Protein AF-A0A7Z9KXJ7-F1 (afdb_monomer)

Mean predicted aligned error: 12.64 Å

Foldseek 3Di:
DDDFALPDPDGDDDDDDDDPQAADEDLLLVQFQCQAQRHDADPNDGFHRFGDDLLLSLVLLPLPLSVVVCVVVCVRRVCVVSSVSSSVVSVPDDPCQCVVDPLSVLSVVLSVLNDDDPDPVDDPVCNDSVVSVVSVVVSSVSVVVSCVVCVVRHDHHGDDDDDDDPQDADAALPLVVLVVQLVVLVVQLVVLVPDDDPDVPLSVLSNQLSVLSNVVSVLSSVRSVCNVVLHDDDPVSSVLRRQQWAQDPDDDDPDARIGGSQLSNDSHSNCSPPFQKFKDFDDWQPDCDPPRDDTWTKMKMWGDWDKDWDWDQGPVGIDIDIDTDIAMDIDTGGDDDDDGSVNQVVCVVVVNGDDGDPVCVVRDDDDD

Radius of gyration: 31.48 Å; Cα contacts (8 Å, |Δi|>4): 454; chains: 1; bounding box: 81×46×98 Å

Structure (mmCIF, N/CA/C/O backbone):
data_AF-A0A7Z9KXJ7-F1
#
_entry.id   AF-A0A7Z9KXJ7-F1
#
loop_
_atom_site.group_PDB
_atom_site.id
_atom_site.type_symbol
_atom_site.label_atom_id
_atom_site.label_alt_id
_atom_site.label_comp_id
_atom_site.label_asym_id
_atom_site.label_entity_id
_atom_site.label_seq_id
_atom_site.pdbx_PDB_ins_code
_atom_site.Cartn_x
_atom_site.Cartn_y
_atom_site.Cartn_z
_atom_site.occupancy
_atom_site.B_iso_or_equiv
_atom_site.auth_seq_id
_atom_site.auth_comp_id
_atom_site.auth_asym_id
_atom_site.auth_atom_id
_atom_site.pdbx_PDB_model_num
ATOM 1 N N . TRP A 1 1 ? 5.191 4.044 -12.993 1.00 43.31 1 TRP A N 1
ATOM 2 C CA . TRP A 1 1 ? 5.481 2.792 -13.716 1.00 43.31 1 TRP A CA 1
ATOM 3 C C . TRP A 1 1 ? 4.685 2.797 -15.008 1.00 43.31 1 TRP A C 1
ATOM 5 O O . TRP A 1 1 ? 3.484 3.013 -14.950 1.00 43.31 1 TRP A O 1
ATOM 15 N N . LEU A 1 2 ? 5.344 2.715 -16.165 1.00 46.50 2 LEU A N 1
ATOM 16 C CA . LEU A 1 2 ? 4.645 2.563 -17.444 1.00 46.50 2 LEU A CA 1
ATOM 17 C C . LEU A 1 2 ? 4.399 1.065 -17.634 1.00 46.50 2 LEU A C 1
ATOM 19 O O . LEU A 1 2 ? 5.330 0.350 -17.985 1.00 46.50 2 LEU A O 1
ATOM 23 N N . SER A 1 3 ? 3.188 0.587 -17.351 1.00 51.91 3 SER A N 1
ATOM 24 C CA . SER A 1 3 ? 2.758 -0.739 -17.793 1.00 51.91 3 SER A CA 1
ATOM 25 C C . SER A 1 3 ? 1.929 -0.567 -19.060 1.00 51.91 3 SER A C 1
ATOM 27 O O . SER A 1 3 ? 0.970 0.197 -19.105 1.00 51.91 3 SER A O 1
ATOM 29 N N . THR A 1 4 ? 2.336 -1.243 -20.122 1.00 61.72 4 THR A N 1
ATOM 30 C CA . THR A 1 4 ? 1.597 -1.327 -21.382 1.00 61.72 4 THR A CA 1
ATOM 31 C C . THR A 1 4 ? 1.643 -2.784 -21.791 1.00 61.72 4 THR A C 1
ATOM 33 O O . THR A 1 4 ? 2.707 -3.380 -21.703 1.00 61.72 4 THR A O 1
ATOM 36 N N . ASN A 1 5 ? 0.533 -3.374 -22.224 1.00 71.75 5 ASN A N 1
ATOM 37 C CA . ASN A 1 5 ? 0.552 -4.735 -22.753 1.00 71.75 5 ASN A CA 1
ATOM 38 C C . ASN A 1 5 ? 0.638 -4.666 -24.289 1.00 71.75 5 ASN A C 1
ATOM 40 O O . ASN A 1 5 ? -0.337 -4.245 -24.910 1.00 71.75 5 ASN A O 1
ATOM 44 N N . PRO A 1 6 ? 1.751 -5.085 -24.919 1.00 70.00 6 PRO A N 1
ATOM 45 C CA . PRO A 1 6 ? 1.926 -4.982 -26.367 1.00 70.00 6 PRO A CA 1
ATOM 46 C C . PRO A 1 6 ? 1.064 -6.000 -27.130 1.00 70.00 6 PRO A C 1
ATOM 48 O O . PRO A 1 6 ? 0.938 -5.910 -28.345 1.00 70.00 6 PRO A O 1
ATOM 51 N N . LEU A 1 7 ? 0.468 -6.969 -26.425 1.00 79.12 7 LEU A N 1
ATOM 52 C CA . LEU A 1 7 ? -0.479 -7.945 -26.964 1.00 79.12 7 LEU A CA 1
ATOM 53 C C . LEU A 1 7 ? -1.946 -7.513 -26.768 1.00 79.12 7 LEU A C 1
ATOM 55 O O . LEU A 1 7 ? -2.853 -8.259 -27.129 1.00 79.12 7 LEU A O 1
ATOM 59 N N . SER A 1 8 ? -2.195 -6.347 -26.161 1.00 78.25 8 SER A N 1
ATOM 60 C CA . SER A 1 8 ? -3.542 -5.802 -25.960 1.00 78.25 8 SER A CA 1
ATOM 61 C C . SER A 1 8 ? -4.091 -5.188 -27.248 1.00 78.25 8 SER A C 1
ATOM 63 O O . SER A 1 8 ? -3.372 -4.497 -27.965 1.00 78.25 8 SER A O 1
ATOM 65 N N . SER A 1 9 ? -5.386 -5.381 -27.509 1.00 74.19 9 SER A N 1
ATOM 66 C CA . SER A 1 9 ? -6.110 -4.682 -28.580 1.00 74.19 9 SER A CA 1
ATOM 67 C C . SER A 1 9 ? -6.446 -3.228 -28.234 1.00 74.19 9 SER A C 1
ATOM 69 O O . SER A 1 9 ? -6.773 -2.449 -29.123 1.00 74.19 9 SER A O 1
ATOM 71 N N . GLU A 1 10 ? -6.382 -2.862 -26.952 1.00 71.38 10 GLU A N 1
ATOM 72 C CA . GLU A 1 10 ? -6.640 -1.507 -26.462 1.00 71.38 10 GLU A CA 1
ATOM 73 C C . GLU A 1 10 ? -5.347 -0.843 -25.984 1.00 71.38 10 GLU A C 1
ATOM 75 O O . GLU A 1 10 ? -4.568 -1.438 -25.228 1.00 71.38 10 GLU A O 1
ATOM 80 N N . ALA A 1 11 ? -5.132 0.404 -26.413 1.00 63.53 11 ALA A N 1
ATOM 81 C CA . ALA A 1 11 ? -3.996 1.212 -25.991 1.00 63.53 11 ALA A CA 1
ATOM 82 C C . ALA A 1 11 ? -4.152 1.618 -24.520 1.00 63.53 11 ALA A C 1
ATOM 84 O O . ALA A 1 11 ? -5.152 2.220 -24.131 1.00 63.53 11 ALA A O 1
ATOM 85 N N . THR A 1 12 ? -3.149 1.316 -23.695 1.00 64.38 12 THR A N 1
ATOM 86 C CA . THR A 1 12 ? -3.151 1.736 -22.292 1.00 64.38 12 THR A CA 1
ATOM 87 C C . THR A 1 12 ? -2.965 3.259 -22.207 1.00 64.38 12 THR A C 1
ATOM 89 O O . THR A 1 12 ? -1.962 3.763 -22.722 1.00 64.38 12 THR A O 1
ATOM 92 N N . PRO A 1 13 ? -3.889 4.013 -21.578 1.00 55.19 13 PRO A N 1
ATOM 93 C CA . PRO A 1 13 ? -3.755 5.459 -21.455 1.00 55.19 13 PRO A CA 1
ATOM 94 C C . PRO A 1 13 ? -2.531 5.814 -20.604 1.00 55.19 13 PRO A C 1
ATOM 96 O O . PRO A 1 13 ? -2.337 5.285 -19.508 1.00 55.19 13 PRO A O 1
ATOM 99 N N . LEU A 1 14 ? -1.690 6.714 -21.118 1.00 55.06 14 LEU A N 1
ATOM 100 C CA . LEU A 1 14 ? -0.506 7.181 -20.403 1.00 55.06 14 LEU A CA 1
ATOM 101 C C . LEU A 1 14 ? -0.924 8.113 -19.251 1.00 55.06 14 LEU A C 1
ATOM 103 O O . LEU A 1 14 ? -1.746 9.006 -19.466 1.00 55.06 14 LEU A O 1
ATOM 107 N N . PRO A 1 15 ? -0.355 7.962 -18.042 1.00 53.91 15 PRO A N 1
ATOM 108 C CA . PRO A 1 15 ? -0.623 8.886 -16.948 1.00 53.91 15 PRO A CA 1
ATOM 109 C C . PRO A 1 15 ? -0.115 10.294 -17.291 1.00 53.91 15 PRO A C 1
ATOM 111 O O . PRO A 1 15 ? 1.003 10.460 -17.788 1.00 53.91 15 PRO A O 1
ATOM 114 N N . LEU A 1 16 ? -0.930 11.311 -17.000 1.00 52.81 16 LEU A N 1
ATOM 115 C CA . LEU A 1 16 ? -0.561 12.720 -17.153 1.00 52.81 16 LEU A CA 1
ATOM 116 C C . LEU A 1 16 ? 0.534 13.073 -16.136 1.00 52.81 16 LEU A C 1
ATOM 118 O O . LEU A 1 16 ? 0.351 12.900 -14.934 1.00 52.81 16 LEU A O 1
ATOM 122 N N . SER A 1 17 ? 1.676 13.564 -16.617 1.00 55.06 17 SER A N 1
ATOM 123 C CA . SER A 1 17 ? 2.822 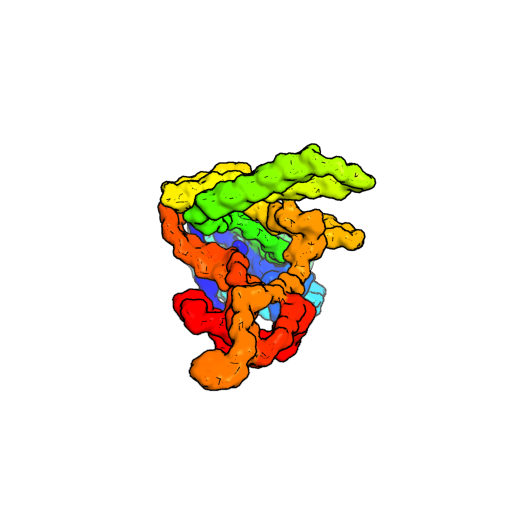13.958 -15.790 1.00 55.06 17 SER A CA 1
ATOM 124 C C . SER A 1 17 ? 3.326 15.326 -16.236 1.00 55.06 17 SER A C 1
ATOM 126 O O . SER A 1 17 ? 3.648 15.506 -17.410 1.00 55.06 17 SER A O 1
ATOM 128 N N . PHE A 1 18 ? 3.434 16.280 -15.308 1.00 56.88 18 PHE A N 1
ATOM 129 C CA . PHE A 1 18 ? 4.008 17.605 -15.557 1.00 56.88 18 PHE A CA 1
ATOM 130 C C . PHE A 1 18 ? 5.365 17.729 -14.861 1.00 56.88 18 PHE A C 1
ATOM 132 O O . PHE A 1 18 ? 5.471 17.547 -13.653 1.00 56.88 18 PHE A O 1
ATOM 139 N N . THR A 1 19 ? 6.412 18.033 -15.626 1.00 63.25 19 THR A N 1
ATOM 140 C CA . THR A 1 19 ? 7.779 18.243 -15.120 1.00 63.25 19 THR A CA 1
ATOM 141 C C . THR A 1 19 ? 8.485 19.268 -16.003 1.00 63.25 19 THR A C 1
ATOM 143 O O . THR A 1 19 ? 8.366 19.209 -17.225 1.00 63.25 19 THR A O 1
ATOM 146 N N . VAL A 1 20 ? 9.228 20.205 -15.404 1.00 67.81 20 VAL A N 1
ATOM 147 C CA . VAL A 1 20 ? 9.925 21.277 -16.147 1.00 67.81 20 VAL A CA 1
ATOM 148 C C . VAL A 1 20 ? 11.063 20.717 -17.019 1.00 67.81 20 VAL A C 1
ATOM 150 O O . VAL A 1 20 ? 11.291 21.202 -18.123 1.00 67.81 20 VAL A O 1
ATOM 153 N N . MET A 1 21 ? 11.739 19.657 -16.559 1.00 72.62 21 MET A N 1
ATOM 154 C CA . MET A 1 21 ? 12.747 18.890 -17.309 1.00 72.62 21 MET A CA 1
ATOM 155 C C . MET A 1 21 ? 12.534 17.387 -17.087 1.00 72.62 21 MET A C 1
ATOM 157 O O . MET A 1 21 ? 13.333 16.708 -16.449 1.00 72.62 21 MET A O 1
ATOM 161 N N . GLY A 1 22 ? 11.391 16.885 -17.547 1.00 73.81 22 GLY A N 1
ATOM 162 C CA . GLY A 1 22 ? 11.018 15.484 -17.380 1.00 73.81 22 GLY A CA 1
ATOM 163 C C . GLY A 1 22 ? 11.879 14.507 -18.161 1.00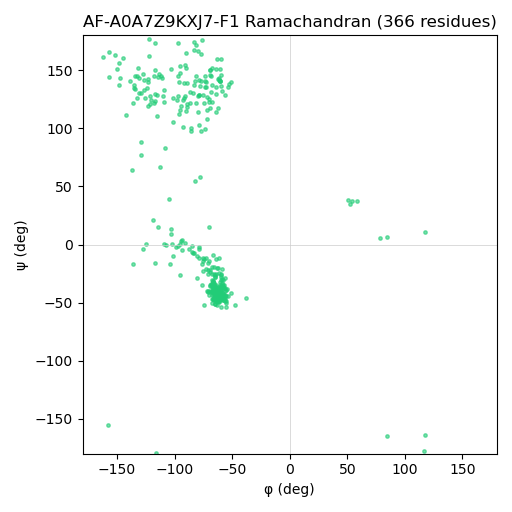 73.81 22 GLY A C 1
ATOM 164 O O . GLY A 1 22 ? 12.358 14.807 -19.257 1.00 73.81 22 GLY A O 1
ATOM 165 N N . GLN A 1 23 ? 11.971 13.291 -17.629 1.00 83.12 23 GLN A N 1
ATOM 166 C CA . GLN A 1 23 ? 12.416 12.145 -18.408 1.00 83.12 23 GLN A CA 1
ATOM 167 C C . GLN A 1 23 ? 11.486 11.931 -19.608 1.00 83.12 23 GLN A C 1
ATOM 169 O O . GLN A 1 23 ? 10.260 11.897 -19.474 1.00 83.12 23 GLN A O 1
ATOM 174 N N . ARG A 1 24 ? 12.078 11.760 -20.784 1.00 84.44 24 ARG A N 1
ATOM 175 C CA . ARG A 1 24 ? 11.401 11.576 -22.062 1.00 84.44 24 ARG A CA 1
ATOM 176 C C . ARG A 1 24 ? 11.275 10.102 -22.397 1.00 84.44 24 ARG A C 1
ATOM 178 O O . ARG A 1 24 ? 12.129 9.288 -22.051 1.00 84.44 24 ARG A O 1
ATOM 185 N N . PHE A 1 25 ? 10.189 9.771 -23.080 1.00 87.44 25 PHE A N 1
ATOM 186 C CA . PHE A 1 25 ? 9.998 8.446 -23.646 1.00 87.44 25 PHE A CA 1
ATOM 187 C C . PHE A 1 25 ? 11.124 8.117 -24.637 1.00 87.44 25 PHE A C 1
ATOM 189 O O . PHE A 1 25 ? 11.485 8.959 -25.456 1.00 87.44 25 PHE A O 1
ATOM 196 N N . ILE A 1 26 ? 11.638 6.889 -24.562 1.00 92.00 26 ILE A N 1
ATOM 197 C CA . ILE A 1 26 ? 12.572 6.312 -25.532 1.00 92.00 26 ILE A CA 1
ATOM 198 C C . ILE A 1 26 ? 12.127 4.880 -25.856 1.00 92.00 26 ILE A C 1
ATOM 200 O O . ILE A 1 26 ? 11.704 4.126 -24.972 1.00 92.00 26 ILE A O 1
ATOM 204 N N . VAL A 1 27 ? 12.171 4.521 -27.140 1.00 93.44 27 VAL A N 1
ATOM 205 C CA . VAL A 1 27 ? 11.558 3.286 -27.666 1.00 93.44 27 VAL A CA 1
ATOM 206 C C . VAL A 1 27 ? 12.245 2.012 -27.174 1.00 93.44 27 VAL A C 1
ATOM 208 O O . VAL A 1 27 ? 11.610 0.985 -26.975 1.00 93.44 27 VAL A O 1
ATOM 211 N N . ASP A 1 28 ? 13.538 2.064 -26.910 1.00 94.38 28 ASP A N 1
ATOM 212 C CA . ASP A 1 28 ? 14.332 0.945 -26.416 1.00 94.38 28 ASP A CA 1
ATOM 213 C C . ASP A 1 28 ? 14.091 0.663 -24.919 1.00 94.38 28 ASP A C 1
ATOM 215 O O . ASP A 1 28 ? 14.004 -0.502 -24.530 1.00 94.38 28 ASP A O 1
ATOM 219 N N . SER A 1 29 ? 13.856 1.679 -24.073 1.00 93.88 29 SER A N 1
ATOM 220 C CA . SER A 1 29 ? 13.321 1.435 -22.714 1.00 93.88 29 SER A CA 1
ATOM 221 C C . SER A 1 29 ? 11.897 0.881 -22.748 1.00 93.88 29 SER A C 1
ATOM 223 O O . SER A 1 29 ? 11.515 0.093 -21.876 1.00 93.88 29 SER A O 1
ATOM 225 N N . TYR A 1 30 ? 11.096 1.276 -23.742 1.00 92.88 30 TYR A N 1
ATOM 226 C CA . TYR A 1 30 ? 9.784 0.672 -23.957 1.00 92.88 30 TYR A CA 1
ATOM 227 C C . TYR A 1 30 ? 9.918 -0.817 -24.288 1.00 92.88 30 TYR A C 1
ATOM 229 O O . TYR A 1 30 ? 9.240 -1.627 -23.660 1.00 92.88 30 TYR A O 1
ATOM 237 N N . VAL A 1 31 ? 10.850 -1.205 -25.164 1.00 95.62 31 VAL A N 1
ATOM 238 C CA . VAL A 1 31 ? 11.156 -2.622 -25.426 1.00 95.62 31 VAL A CA 1
ATOM 239 C C . VAL A 1 31 ? 11.511 -3.351 -24.135 1.00 95.62 31 VAL A C 1
ATOM 241 O O . VAL A 1 31 ? 10.851 -4.330 -23.796 1.00 95.62 31 VAL A O 1
ATOM 244 N N . PHE A 1 32 ? 12.479 -2.836 -23.372 1.00 96.50 32 PHE A N 1
ATOM 245 C CA . PHE A 1 32 ? 12.926 -3.444 -22.116 1.00 96.50 32 PHE A CA 1
ATOM 246 C C . PHE A 1 32 ? 11.793 -3.656 -21.109 1.00 96.50 32 PHE A C 1
ATOM 248 O O . PHE A 1 32 ? 11.670 -4.741 -20.547 1.00 96.50 32 PHE A O 1
ATOM 255 N N . SER A 1 33 ? 10.922 -2.663 -20.925 1.00 92.56 33 SER A N 1
ATOM 256 C CA . SER A 1 33 ? 9.803 -2.754 -19.974 1.00 92.56 33 SER A CA 1
ATOM 257 C C . SER A 1 33 ? 8.787 -3.840 -20.360 1.00 92.56 33 SER A C 1
ATOM 259 O O . SER A 1 33 ? 8.096 -4.382 -19.501 1.00 92.56 33 SER A O 1
ATOM 261 N N . ASN A 1 34 ? 8.698 -4.191 -21.645 1.00 94.00 34 ASN A N 1
ATOM 262 C CA . ASN A 1 34 ? 7.727 -5.149 -22.177 1.00 94.00 34 ASN A CA 1
ATOM 263 C C . ASN A 1 34 ? 8.250 -6.595 -22.272 1.00 94.00 34 ASN A C 1
ATOM 265 O O . ASN A 1 34 ? 7.486 -7.508 -22.605 1.00 94.00 34 ASN A O 1
ATOM 269 N N . VAL A 1 35 ? 9.530 -6.811 -21.956 1.00 95.62 35 VAL A N 1
ATOM 270 C CA . VAL A 1 35 ? 10.188 -8.128 -21.962 1.00 95.62 35 VAL A CA 1
ATOM 271 C C . VAL A 1 35 ? 10.715 -8.521 -20.578 1.00 95.62 35 VAL A C 1
ATOM 273 O O . VAL A 1 35 ? 11.584 -9.376 -20.463 1.00 95.62 35 VAL A O 1
ATOM 276 N N . VAL A 1 36 ? 10.189 -7.926 -19.509 1.00 94.25 36 VAL A N 1
ATOM 277 C CA . VAL A 1 36 ? 10.488 -8.302 -18.115 1.00 94.25 36 VAL A CA 1
ATOM 278 C C . VAL A 1 36 ? 9.234 -8.806 -17.399 1.00 94.25 36 VAL A C 1
ATOM 280 O O . VAL A 1 36 ? 8.133 -8.771 -17.957 1.00 94.25 36 VAL A O 1
ATOM 283 N N . TYR A 1 37 ? 9.407 -9.297 -16.168 1.00 91.31 37 TYR A N 1
ATOM 284 C CA . TYR A 1 37 ? 8.391 -9.928 -15.317 1.00 91.31 37 TYR A CA 1
ATOM 285 C C . TYR A 1 37 ? 7.010 -9.272 -15.406 1.00 91.31 37 TYR A C 1
ATOM 287 O O . TYR A 1 37 ? 6.006 -9.957 -15.606 1.00 91.31 37 TYR A O 1
ATOM 295 N N . ASP A 1 38 ? 6.967 -7.942 -15.346 1.00 86.19 38 ASP A N 1
ATOM 296 C CA . ASP A 1 38 ? 5.737 -7.155 -15.349 1.00 86.19 38 ASP A CA 1
ATOM 297 C C . ASP A 1 38 ? 4.835 -7.415 -16.558 1.00 86.19 38 ASP A C 1
ATOM 299 O O . ASP A 1 38 ? 3.617 -7.311 -16.423 1.00 86.19 38 ASP A O 1
ATOM 303 N N . ASN A 1 39 ? 5.381 -7.795 -17.717 1.00 88.88 39 ASN A N 1
ATOM 304 C CA . ASN A 1 39 ? 4.635 -7.878 -18.979 1.00 88.88 39 ASN A CA 1
ATOM 305 C C . ASN A 1 39 ? 4.748 -9.230 -19.697 1.00 88.88 39 ASN A C 1
ATOM 307 O O . ASN A 1 39 ? 4.040 -9.458 -20.679 1.00 88.88 39 ASN A O 1
ATOM 311 N N . ILE A 1 40 ? 5.554 -10.168 -19.193 1.00 92.19 40 ILE A N 1
ATOM 312 C CA . ILE A 1 40 ? 5.606 -11.525 -19.749 1.00 92.19 40 ILE A CA 1
ATOM 313 C C . ILE A 1 40 ? 4.563 -12.409 -19.063 1.00 92.19 40 ILE A C 1
ATOM 315 O O . ILE A 1 40 ? 4.626 -12.666 -17.858 1.00 92.19 40 ILE A O 1
ATOM 319 N N . VAL A 1 41 ? 3.616 -12.914 -19.856 1.00 89.62 41 VAL A N 1
ATOM 320 C CA . VAL A 1 41 ? 2.632 -13.913 -19.431 1.00 89.62 41 VAL A CA 1
ATOM 321 C C . VAL A 1 41 ? 2.748 -15.126 -20.343 1.00 89.62 41 VAL A C 1
ATOM 323 O O . VAL A 1 41 ? 2.505 -15.033 -21.543 1.00 89.62 41 VAL A O 1
ATOM 326 N N . HIS A 1 42 ? 3.076 -16.278 -19.767 1.00 90.62 42 HIS A N 1
ATOM 327 C CA . HIS A 1 42 ? 3.129 -17.547 -20.480 1.00 90.62 42 HIS A CA 1
ATOM 328 C C . HIS A 1 42 ? 2.152 -18.530 -19.837 1.00 90.62 42 HIS A C 1
ATOM 330 O O . HIS A 1 42 ? 2.205 -18.763 -18.631 1.00 90.62 42 HIS A O 1
ATOM 336 N N . LYS A 1 43 ? 1.227 -19.088 -20.632 1.00 91.31 43 LYS A N 1
ATOM 337 C CA . LYS A 1 43 ? 0.185 -20.030 -20.166 1.00 91.31 43 LYS A CA 1
ATOM 338 C C . LYS A 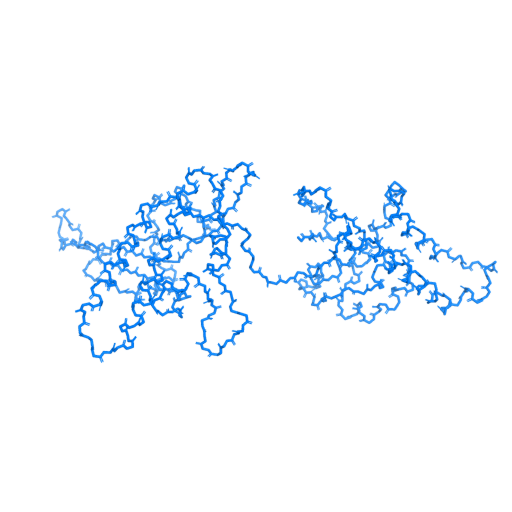1 43 ? -0.603 -19.524 -18.942 1.00 91.31 43 LYS A C 1
ATOM 340 O O . LYS A 1 43 ? -0.933 -20.287 -18.043 1.00 91.31 43 LYS A O 1
ATOM 345 N N . GLY A 1 44 ? -0.896 -18.222 -18.910 1.00 89.00 44 GLY A N 1
ATOM 346 C CA . GLY A 1 44 ? -1.647 -17.582 -17.823 1.00 89.00 44 GLY A CA 1
ATOM 347 C C . GLY A 1 44 ? -0.836 -17.292 -16.555 1.00 89.00 44 GLY A C 1
ATOM 348 O O . GLY A 1 44 ? -1.407 -16.831 -15.574 1.00 89.00 44 GLY A O 1
ATOM 349 N N . THR A 1 45 ? 0.480 -17.526 -16.548 1.00 89.69 45 THR A N 1
ATOM 350 C CA . THR A 1 45 ? 1.356 -17.254 -15.398 1.00 89.69 45 THR A CA 1
ATOM 351 C C . THR A 1 45 ? 2.425 -16.220 -15.749 1.00 89.69 45 THR A C 1
ATOM 353 O O . THR A 1 45 ? 2.911 -16.170 -16.881 1.00 89.69 45 THR A O 1
ATOM 356 N N . LYS A 1 46 ? 2.788 -15.374 -14.776 1.00 90.69 46 LYS A N 1
ATOM 357 C CA . LYS A 1 46 ? 3.900 -14.423 -14.903 1.00 90.69 46 LYS A CA 1
ATOM 358 C C . LYS A 1 46 ? 5.230 -15.164 -14.979 1.00 90.69 46 LYS A C 1
ATOM 360 O O . LYS A 1 46 ? 5.462 -16.093 -14.208 1.00 90.69 46 LYS A O 1
ATOM 365 N N . VAL A 1 47 ? 6.108 -14.735 -15.880 1.00 92.56 47 VAL A N 1
ATOM 366 C CA . VAL A 1 47 ? 7.442 -15.331 -16.020 1.00 92.56 47 VAL A CA 1
ATOM 367 C C . VAL A 1 47 ? 8.475 -14.497 -15.255 1.00 92.56 47 VAL A C 1
ATOM 369 O O . VAL A 1 47 ? 8.564 -13.297 -15.506 1.00 92.56 47 VAL A O 1
ATOM 372 N N . PRO A 1 48 ? 9.298 -15.088 -14.368 1.00 91.56 48 PRO A N 1
ATOM 373 C CA . PRO A 1 48 ? 10.244 -14.362 -13.515 1.00 91.56 48 PRO A CA 1
ATOM 374 C C . PRO A 1 48 ? 11.522 -13.913 -14.253 1.00 91.56 48 PRO A C 1
ATOM 376 O O . PRO A 1 48 ? 12.631 -14.266 -13.860 1.00 91.56 48 PRO A O 1
ATOM 379 N N . ARG A 1 49 ? 11.389 -13.116 -15.321 1.00 93.88 49 ARG A N 1
ATOM 380 C CA . ARG A 1 49 ? 12.525 -12.474 -16.006 1.00 93.88 49 ARG A CA 1
ATOM 381 C C . ARG A 1 49 ? 12.757 -11.077 -15.434 1.00 93.88 49 ARG A C 1
ATOM 383 O O . ARG A 1 49 ? 12.027 -10.146 -15.759 1.00 93.88 49 ARG A O 1
ATOM 390 N N . ALA A 1 50 ? 13.751 -10.927 -14.564 1.00 92.25 50 ALA A N 1
ATOM 391 C CA . ALA A 1 50 ? 13.983 -9.666 -13.856 1.00 92.25 50 ALA A CA 1
ATOM 392 C C . ALA A 1 50 ? 14.734 -8.608 -14.680 1.00 92.25 50 ALA A C 1
ATOM 394 O O . ALA A 1 50 ? 14.547 -7.418 -14.442 1.00 92.25 50 ALA A O 1
ATOM 395 N N . LEU A 1 51 ? 15.580 -9.022 -15.627 1.00 95.12 51 LEU A N 1
ATOM 396 C CA . LEU A 1 51 ? 16.382 -8.121 -16.453 1.00 95.12 51 LEU A CA 1
ATOM 397 C C . LEU A 1 51 ? 16.168 -8.416 -17.939 1.00 95.12 51 LEU A C 1
ATOM 399 O O . LEU A 1 51 ? 16.074 -9.588 -18.311 1.00 95.12 51 LEU A O 1
ATOM 403 N N . PRO A 1 52 ? 16.108 -7.374 -18.783 1.00 96.31 52 PRO A N 1
ATOM 404 C CA . PRO A 1 52 ? 16.194 -7.536 -20.221 1.00 96.31 52 PRO A CA 1
ATOM 405 C C . PRO A 1 52 ? 17.646 -7.787 -20.648 1.00 96.31 52 PRO A C 1
ATOM 407 O O . PRO A 1 52 ? 18.595 -7.474 -19.924 1.00 96.31 52 PRO A O 1
ATOM 410 N N . SER A 1 53 ? 17.811 -8.280 -21.868 1.00 97.38 53 SER A N 1
ATOM 411 C CA . SER A 1 53 ? 19.092 -8.351 -22.561 1.00 97.38 53 SER A CA 1
ATOM 412 C C . SER A 1 53 ? 19.227 -7.147 -23.488 1.00 97.38 53 SER A C 1
ATOM 414 O O . SER A 1 53 ? 18.255 -6.711 -24.106 1.00 97.38 53 SER A O 1
ATOM 416 N N . SER A 1 54 ? 20.437 -6.613 -23.659 1.00 97.50 54 SER A N 1
ATOM 417 C CA . SER A 1 54 ? 20.680 -5.556 -24.655 1.00 97.50 54 SER A CA 1
ATOM 418 C C . SER A 1 54 ? 20.345 -6.012 -26.081 1.00 97.50 54 SER A C 1
ATOM 420 O O . SER A 1 54 ? 19.965 -5.204 -26.931 1.00 97.50 54 SER A O 1
ATOM 422 N N . LEU A 1 55 ? 20.402 -7.323 -26.322 1.00 98.19 55 LEU A N 1
ATOM 423 C CA . LEU A 1 55 ? 19.993 -7.949 -27.570 1.00 98.19 55 LEU A CA 1
ATOM 424 C C . LEU A 1 55 ? 18.490 -7.811 -27.843 1.00 98.19 55 LEU A C 1
ATOM 426 O O . LEU A 1 55 ? 18.114 -7.779 -29.011 1.00 98.19 55 LEU A O 1
ATOM 430 N N . ASP A 1 56 ? 17.641 -7.660 -26.818 1.00 98.12 56 ASP A N 1
ATOM 431 C CA . ASP A 1 56 ? 16.199 -7.442 -27.007 1.00 98.12 56 ASP A CA 1
ATOM 432 C C . ASP A 1 56 ? 15.952 -6.151 -27.794 1.00 98.12 56 ASP A C 1
ATOM 434 O O . ASP A 1 56 ? 15.193 -6.126 -28.764 1.00 98.12 56 ASP A O 1
ATOM 438 N N . ALA A 1 57 ? 16.658 -5.079 -27.417 1.00 97.12 57 ALA A N 1
ATOM 439 C CA . ALA A 1 57 ? 16.594 -3.804 -28.119 1.00 97.12 57 ALA A CA 1
ATOM 440 C C . ALA A 1 57 ? 17.142 -3.935 -29.546 1.00 97.12 57 ALA A C 1
ATOM 442 O O . ALA A 1 57 ? 16.514 -3.458 -30.488 1.00 97.12 57 ALA A O 1
ATOM 443 N N . MET A 1 58 ? 18.275 -4.620 -29.733 1.00 97.38 58 MET A N 1
ATOM 444 C CA . MET A 1 58 ? 18.879 -4.782 -31.062 1.00 97.38 58 MET A CA 1
ATOM 445 C C . MET A 1 58 ? 18.025 -5.633 -32.002 1.00 97.38 58 MET A C 1
ATOM 447 O O . MET A 1 58 ? 17.919 -5.308 -33.185 1.00 97.38 58 MET A O 1
ATOM 451 N N . PHE A 1 59 ? 17.369 -6.676 -31.491 1.00 97.56 59 PHE A N 1
ATOM 452 C CA . PHE A 1 59 ? 16.409 -7.457 -32.262 1.00 97.56 59 PHE A CA 1
ATOM 453 C C . PHE A 1 59 ? 15.236 -6.584 -32.709 1.00 97.56 59 PHE A C 1
ATOM 455 O O . PHE A 1 59 ? 14.922 -6.532 -33.897 1.00 97.56 59 PHE A O 1
ATOM 462 N N . VAL A 1 60 ? 14.649 -5.809 -31.789 1.00 97.19 60 VAL A N 1
ATOM 463 C CA . VAL A 1 60 ? 13.551 -4.886 -32.110 1.00 97.19 60 VAL A CA 1
ATOM 464 C C . VAL A 1 60 ? 13.992 -3.745 -33.038 1.00 97.19 60 VAL A C 1
ATOM 466 O O . VAL A 1 60 ? 13.181 -3.250 -33.818 1.00 97.19 60 VAL A O 1
ATOM 469 N N . LEU A 1 61 ? 15.274 -3.371 -33.052 1.00 95.88 61 LEU A N 1
ATOM 470 C CA . LEU A 1 61 ? 15.866 -2.435 -34.019 1.00 95.88 61 LEU A CA 1
ATOM 471 C C . LEU A 1 61 ? 16.310 -3.106 -35.336 1.00 95.88 61 LEU A C 1
ATOM 473 O O . LEU A 1 61 ? 16.590 -2.421 -36.314 1.00 95.88 61 LEU A O 1
ATOM 477 N N . GLY A 1 62 ? 16.253 -4.432 -35.442 1.00 94.06 62 GLY A N 1
ATOM 478 C CA . GLY A 1 62 ? 16.246 -5.142 -36.730 1.00 94.06 62 GLY A CA 1
ATOM 479 C C . GLY A 1 62 ? 17.422 -6.048 -36.967 1.00 94.06 62 GLY A C 1
ATOM 480 O O . GLY A 1 62 ? 17.604 -6.542 -38.077 1.00 94.06 62 GLY A O 1
ATOM 481 N N . SER A 1 63 ? 18.206 -6.290 -35.924 1.00 94.12 63 SER A N 1
ATOM 482 C CA . SER A 1 63 ? 19.235 -7.307 -35.957 1.00 94.12 63 SER A CA 1
ATOM 483 C C . SER A 1 63 ? 18.593 -8.685 -35.804 1.00 94.12 63 SER A C 1
ATOM 485 O O . SER A 1 63 ? 18.330 -9.151 -34.696 1.00 94.12 63 SER A O 1
ATOM 487 N N . ASN A 1 64 ? 18.369 -9.376 -36.923 1.00 92.31 64 ASN A N 1
ATOM 488 C CA . ASN A 1 64 ? 17.953 -10.784 -36.901 1.00 92.31 64 ASN A CA 1
ATOM 489 C C . ASN A 1 64 ? 18.981 -11.668 -36.173 1.00 92.31 64 ASN A C 1
ATOM 491 O O . ASN A 1 64 ? 18.622 -12.675 -35.565 1.00 92.31 64 ASN A O 1
ATOM 495 N N . GLU A 1 65 ? 20.256 -11.275 -36.212 1.00 92.25 65 GLU A N 1
ATOM 496 C CA . GLU A 1 65 ? 21.347 -11.968 -35.530 1.00 92.25 65 GLU A CA 1
ATOM 497 C C . GLU A 1 65 ? 21.205 -11.914 -34.004 1.00 92.25 65 GLU A C 1
ATOM 499 O O . GLU A 1 65 ? 21.402 -12.926 -33.335 1.00 92.25 65 GLU A O 1
ATOM 504 N N . ALA A 1 66 ? 20.750 -10.783 -33.450 1.00 95.81 66 ALA A N 1
ATOM 505 C CA . ALA A 1 66 ? 20.439 -10.680 -32.024 1.00 95.81 66 ALA A CA 1
ATOM 506 C C . ALA A 1 66 ? 19.386 -11.717 -31.589 1.00 95.81 66 ALA A C 1
ATOM 508 O O . ALA A 1 66 ? 19.505 -12.302 -30.516 1.00 95.81 66 ALA A O 1
ATOM 509 N N . GLY A 1 67 ? 18.406 -12.013 -32.450 1.00 94.88 67 GLY A N 1
ATOM 510 C CA . GLY A 1 67 ? 17.391 -13.039 -32.193 1.00 94.88 67 GLY A CA 1
ATOM 511 C C . GLY A 1 67 ? 17.963 -14.457 -32.111 1.00 94.88 67 GLY A C 1
ATOM 512 O O . GLY A 1 67 ? 17.512 -15.248 -31.287 1.00 94.88 67 GLY A O 1
ATOM 513 N N . LYS A 1 68 ? 18.988 -14.778 -32.914 1.00 94.62 68 LYS A N 1
ATOM 514 C CA . LYS A 1 68 ? 19.675 -16.080 -32.840 1.00 94.62 68 LYS A CA 1
ATOM 515 C C . LYS A 1 68 ? 20.447 -16.228 -31.532 1.00 94.62 68 LYS A C 1
ATOM 517 O O . LYS A 1 68 ? 20.368 -17.271 -30.892 1.00 94.62 68 LYS A O 1
ATOM 522 N N . LEU A 1 69 ? 21.150 -15.171 -31.126 1.00 97.00 69 LEU A N 1
ATOM 523 C CA . LEU A 1 69 ? 21.918 -15.139 -29.879 1.00 97.00 69 LEU A CA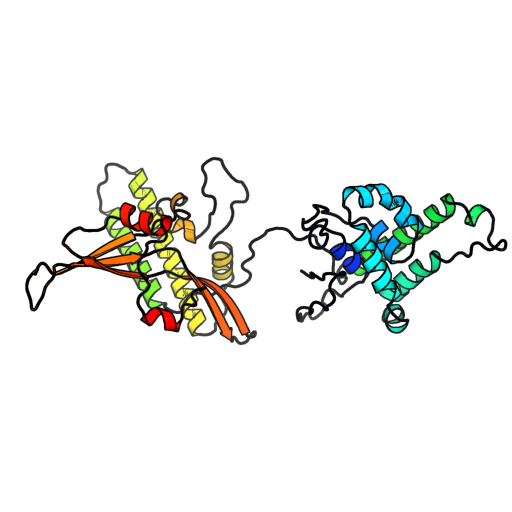 1
ATOM 524 C C . LEU A 1 69 ? 21.021 -15.172 -28.631 1.00 97.00 69 LEU A C 1
ATOM 526 O O . LEU A 1 69 ? 21.448 -15.646 -27.585 1.00 97.00 69 LEU A O 1
ATOM 530 N N . LEU A 1 70 ? 19.767 -14.723 -28.743 1.00 97.69 70 LEU A N 1
ATOM 531 C CA . LEU A 1 70 ? 18.775 -14.766 -27.664 1.00 97.69 70 LEU A CA 1
ATOM 532 C C . LEU A 1 70 ? 18.116 -16.135 -27.460 1.00 97.69 70 LEU A C 1
ATOM 534 O O . LEU A 1 70 ? 17.302 -16.271 -26.548 1.00 97.69 70 LEU A O 1
ATOM 538 N N . LYS A 1 71 ? 18.435 -17.146 -28.279 1.00 96.69 71 LYS A N 1
ATOM 539 C CA . LYS A 1 71 ? 17.740 -18.442 -28.290 1.00 96.69 71 LYS A CA 1
ATOM 540 C C . LYS A 1 71 ? 17.551 -19.047 -26.894 1.00 96.69 71 LYS A C 1
ATOM 542 O O . LYS A 1 71 ? 16.423 -19.363 -26.525 1.00 96.69 71 LYS A O 1
ATOM 547 N N . ASP A 1 72 ? 18.623 -19.163 -26.116 1.00 96.62 72 ASP A N 1
ATOM 548 C CA . ASP A 1 72 ? 18.571 -19.807 -24.798 1.00 96.62 72 ASP A CA 1
ATOM 549 C C . ASP A 1 72 ? 17.698 -19.018 -23.806 1.00 96.62 72 ASP A C 1
ATOM 551 O O . ASP A 1 72 ? 16.944 -19.601 -23.021 1.00 96.62 72 ASP A O 1
ATOM 555 N N . GLU A 1 73 ? 17.732 -17.683 -23.866 1.00 96.06 73 GLU A N 1
ATOM 556 C CA . GLU A 1 73 ? 16.862 -16.834 -23.049 1.00 96.06 73 GLU A CA 1
ATOM 557 C C . GLU A 1 73 ? 15.394 -16.938 -23.471 1.00 96.06 73 GLU A C 1
ATOM 559 O O . GLU A 1 73 ? 14.511 -16.977 -22.610 1.00 96.06 73 GLU A O 1
ATOM 564 N N . LEU A 1 74 ? 15.120 -16.984 -24.776 1.00 96.81 74 LEU A N 1
ATOM 565 C CA . LEU A 1 74 ? 13.767 -17.120 -25.317 1.00 96.81 74 LEU A CA 1
ATOM 566 C C . LEU A 1 74 ? 13.147 -18.462 -24.926 1.00 96.81 74 LEU A C 1
ATOM 568 O O . LEU A 1 74 ? 11.986 -18.489 -24.515 1.00 96.81 74 LEU A O 1
ATOM 572 N N . ASP A 1 75 ? 13.928 -19.541 -24.987 1.00 95.69 75 ASP A N 1
ATOM 573 C CA . ASP A 1 75 ? 13.502 -20.885 -24.588 1.00 95.69 75 ASP A CA 1
ATOM 574 C C . ASP A 1 75 ? 13.276 -20.963 -23.057 1.00 95.69 75 ASP A C 1
ATOM 576 O O . ASP A 1 75 ? 12.338 -21.613 -22.589 1.00 95.69 75 ASP A O 1
ATOM 580 N N . THR A 1 76 ? 14.068 -20.227 -22.265 1.00 95.69 76 THR A N 1
ATOM 581 C CA . THR A 1 76 ? 13.945 -20.176 -20.795 1.00 95.69 76 THR A CA 1
ATOM 582 C C . THR A 1 76 ? 12.742 -19.347 -20.331 1.00 95.69 76 THR A C 1
ATOM 584 O O . THR A 1 76 ? 11.921 -19.806 -19.534 1.00 95.69 76 THR A O 1
ATOM 587 N N . TYR A 1 77 ? 12.614 -18.113 -20.820 1.00 96.69 77 TYR A N 1
ATOM 588 C CA . TYR A 1 77 ? 11.640 -17.137 -20.323 1.00 96.69 77 TYR A CA 1
ATOM 589 C C . TYR A 1 77 ? 10.403 -16.984 -21.222 1.00 96.69 77 TYR A C 1
ATOM 591 O O . TYR A 1 77 ? 9.504 -16.208 -20.909 1.00 96.69 77 TYR A O 1
ATOM 599 N N . ASN A 1 78 ? 10.315 -17.723 -22.329 1.00 95.88 78 ASN A N 1
ATOM 600 C CA . ASN A 1 78 ? 9.105 -17.849 -23.147 1.00 95.88 78 ASN A CA 1
ATOM 601 C C . ASN A 1 78 ? 8.475 -16.505 -23.586 1.00 95.88 78 ASN A C 1
ATOM 603 O O . ASN A 1 78 ? 7.254 -16.390 -23.695 1.00 95.88 78 ASN A O 1
ATOM 607 N N . TYR A 1 79 ? 9.300 -15.485 -23.848 1.00 95.94 79 TYR A N 1
ATOM 608 C CA . TYR A 1 79 ? 8.866 -14.122 -24.198 1.00 95.94 79 TYR A CA 1
ATOM 609 C C . TYR A 1 79 ? 8.993 -13.804 -25.696 1.00 95.94 79 TYR A C 1
ATOM 611 O O . TYR A 1 79 ? 8.868 -12.648 -26.098 1.00 95.94 79 TYR A O 1
ATOM 619 N N . ALA A 1 80 ? 9.207 -14.818 -26.542 1.00 95.62 80 ALA A N 1
ATOM 620 C CA . ALA A 1 80 ? 9.340 -14.644 -27.989 1.00 95.62 80 ALA A CA 1
ATOM 621 C C . ALA A 1 80 ? 8.132 -13.927 -28.613 1.00 95.62 80 ALA A C 1
ATOM 623 O O . ALA A 1 80 ? 8.307 -13.058 -29.464 1.00 95.62 80 ALA A O 1
ATOM 624 N N . SER A 1 81 ? 6.911 -14.221 -28.151 1.00 93.62 81 SER A N 1
ATOM 625 C CA . SER A 1 81 ? 5.694 -13.526 -28.591 1.00 93.62 81 SER A CA 1
ATOM 626 C C . SER A 1 81 ? 5.742 -12.028 -28.294 1.00 93.62 81 SER A C 1
ATOM 628 O O . SER A 1 81 ? 5.430 -11.225 -29.170 1.00 93.62 81 SER A O 1
ATOM 630 N N . ASN A 1 82 ? 6.168 -11.649 -27.085 1.00 95.06 82 ASN A N 1
ATOM 631 C CA . ASN A 1 82 ? 6.322 -10.250 -26.690 1.00 95.06 82 ASN A CA 1
ATOM 632 C C . ASN A 1 82 ? 7.369 -9.564 -27.569 1.00 95.06 82 ASN A C 1
ATOM 634 O O . ASN A 1 82 ? 7.109 -8.500 -28.123 1.00 95.06 82 ASN A O 1
ATOM 638 N N . LEU A 1 83 ? 8.534 -10.195 -27.729 1.00 96.81 83 LEU A N 1
ATOM 639 C CA . LEU A 1 83 ? 9.650 -9.636 -28.482 1.00 96.81 83 LEU A CA 1
ATOM 640 C C . LEU A 1 83 ? 9.301 -9.429 -29.969 1.00 96.81 83 LEU A C 1
ATOM 642 O O . LEU A 1 83 ? 9.575 -8.368 -30.530 1.00 96.81 83 LEU A O 1
ATOM 646 N N . HIS A 1 84 ? 8.631 -10.397 -30.600 1.00 95.81 84 HIS A N 1
ATOM 647 C CA . HIS A 1 84 ? 8.158 -10.269 -31.981 1.00 95.81 84 HIS A CA 1
ATOM 648 C C . HIS A 1 84 ? 7.050 -9.222 -32.140 1.00 95.81 84 HIS A C 1
ATOM 650 O O . HIS A 1 84 ? 7.073 -8.469 -33.114 1.00 95.81 84 HIS A O 1
ATOM 656 N N . ALA A 1 85 ? 6.108 -9.136 -31.196 1.00 95.12 85 ALA A N 1
ATOM 657 C CA . ALA A 1 85 ? 5.079 -8.097 -31.213 1.00 95.12 85 ALA A CA 1
ATOM 658 C C . ALA A 1 85 ? 5.703 -6.698 -31.125 1.00 95.12 85 ALA A C 1
ATOM 660 O O . ALA A 1 85 ? 5.347 -5.812 -31.896 1.00 95.12 85 ALA A O 1
ATOM 661 N N . LEU A 1 86 ? 6.699 -6.514 -30.253 1.00 96.75 86 LEU A N 1
ATOM 662 C CA . LEU A 1 86 ? 7.445 -5.259 -30.148 1.00 96.75 86 LEU A CA 1
ATOM 663 C C . LEU A 1 86 ? 8.179 -4.924 -31.446 1.00 96.75 86 LEU A C 1
ATOM 665 O O . LEU A 1 86 ? 8.118 -3.782 -31.892 1.00 96.75 86 LEU A O 1
ATOM 669 N N . ARG A 1 87 ? 8.823 -5.907 -32.088 1.00 96.19 87 ARG A N 1
ATOM 670 C CA . ARG A 1 87 ? 9.453 -5.707 -33.399 1.00 96.19 87 ARG A CA 1
ATOM 671 C C . ARG A 1 87 ? 8.443 -5.241 -34.447 1.00 96.19 87 ARG A C 1
ATOM 673 O O . ARG A 1 87 ? 8.720 -4.278 -35.151 1.00 96.19 87 ARG A O 1
ATOM 680 N N . PHE A 1 88 ? 7.279 -5.885 -34.513 1.00 95.25 88 PHE A N 1
ATOM 681 C CA . PHE A 1 88 ? 6.203 -5.505 -35.428 1.00 95.25 88 PHE A CA 1
ATOM 682 C C . PHE A 1 88 ? 5.708 -4.072 -35.179 1.00 95.25 88 PHE A C 1
ATOM 684 O O . PHE A 1 88 ? 5.604 -3.290 -36.120 1.00 95.25 88 PHE A O 1
ATOM 691 N N . LEU A 1 89 ? 5.456 -3.706 -33.917 1.00 92.69 89 LEU A N 1
ATOM 692 C CA . LEU A 1 89 ? 5.002 -2.362 -33.546 1.00 92.69 89 LEU A CA 1
ATOM 693 C C . LEU A 1 89 ? 6.048 -1.290 -33.873 1.00 92.69 89 LEU A C 1
ATOM 695 O O . LEU A 1 89 ? 5.711 -0.264 -34.456 1.00 92.69 89 LEU A O 1
ATOM 699 N N . VAL A 1 90 ? 7.316 -1.538 -33.534 1.00 94.50 90 VAL A N 1
ATOM 700 C CA . VAL A 1 90 ? 8.408 -0.580 -33.763 1.00 94.50 90 VAL A CA 1
ATOM 701 C C . VAL A 1 90 ? 8.714 -0.411 -35.251 1.00 94.50 90 VAL A C 1
ATOM 703 O O . VAL A 1 90 ? 9.021 0.696 -35.686 1.00 94.50 90 VAL A O 1
ATOM 706 N N . ASP A 1 91 ? 8.603 -1.473 -36.051 1.00 93.88 91 ASP A N 1
ATOM 707 C CA . ASP A 1 91 ? 8.721 -1.377 -37.511 1.00 93.88 91 ASP A CA 1
ATOM 708 C C . ASP A 1 91 ? 7.542 -0.649 -38.166 1.00 93.88 91 ASP A C 1
ATOM 710 O O . ASP A 1 91 ? 7.694 -0.127 -39.267 1.00 93.88 91 ASP A O 1
ATOM 714 N N . GLY A 1 92 ? 6.390 -0.583 -37.494 1.00 92.94 92 GLY A N 1
ATOM 715 C CA . GLY A 1 92 ? 5.224 0.171 -37.949 1.00 92.94 92 GLY A CA 1
ATOM 716 C C . GLY A 1 92 ? 5.349 1.690 -37.794 1.00 92.94 92 GLY A C 1
ATOM 717 O O . GLY A 1 92 ? 4.525 2.415 -38.351 1.00 92.94 92 GLY A O 1
ATOM 718 N N . TYR A 1 93 ? 6.349 2.191 -37.059 1.00 93.75 93 TYR A N 1
ATOM 719 C CA . TYR A 1 93 ? 6.578 3.631 -36.931 1.00 93.75 93 TYR A CA 1
ATOM 720 C C . TYR A 1 93 ? 7.056 4.253 -38.250 1.00 93.75 93 TYR A C 1
ATOM 722 O O . TYR A 1 93 ? 7.992 3.757 -38.881 1.00 93.75 93 TYR A O 1
ATOM 730 N N . GLY A 1 94 ? 6.421 5.364 -38.638 1.00 92.75 94 GLY A N 1
ATOM 731 C CA . GLY A 1 94 ? 6.731 6.120 -39.849 1.00 92.75 94 GLY A CA 1
ATOM 732 C C . GLY A 1 94 ? 7.994 6.979 -39.745 1.00 92.75 94 GLY A C 1
ATOM 733 O O . GLY A 1 94 ? 8.639 7.077 -38.698 1.00 92.75 94 GLY A O 1
ATOM 734 N N . GLU A 1 95 ? 8.362 7.614 -40.861 1.00 91.25 95 GLU A N 1
ATOM 735 C CA . GLU A 1 95 ? 9.519 8.520 -40.924 1.00 91.25 95 GLU A CA 1
ATOM 736 C C . GLU A 1 95 ? 9.394 9.711 -39.968 1.00 91.25 95 GLU A C 1
ATOM 738 O O . GLU A 1 95 ? 10.401 10.194 -39.456 1.00 91.25 95 GLU A O 1
ATOM 743 N N . ASP A 1 96 ? 8.172 10.164 -39.698 1.00 93.88 96 ASP A N 1
ATOM 744 C CA . ASP A 1 96 ? 7.860 11.226 -38.745 1.00 93.88 96 ASP A CA 1
ATOM 745 C C . ASP A 1 96 ? 8.356 10.892 -37.334 1.00 93.88 96 ASP A C 1
ATOM 747 O O . ASP A 1 96 ? 9.004 11.726 -36.707 1.00 93.88 96 ASP A O 1
ATOM 751 N N . PHE A 1 97 ? 8.159 9.655 -36.873 1.00 93.44 97 PHE A N 1
ATOM 752 C CA . PHE A 1 97 ? 8.702 9.188 -35.598 1.00 93.44 97 PHE A CA 1
ATOM 753 C C . PHE A 1 97 ? 10.234 9.081 -35.628 1.00 93.44 97 PHE A C 1
ATOM 755 O O . PHE A 1 97 ? 10.926 9.552 -34.721 1.00 93.44 97 PHE A O 1
ATOM 762 N N . TRP A 1 98 ? 10.793 8.470 -36.676 1.00 94.75 98 TRP A N 1
ATOM 763 C CA . TRP A 1 98 ? 12.234 8.201 -36.766 1.00 94.75 98 TRP A CA 1
ATOM 764 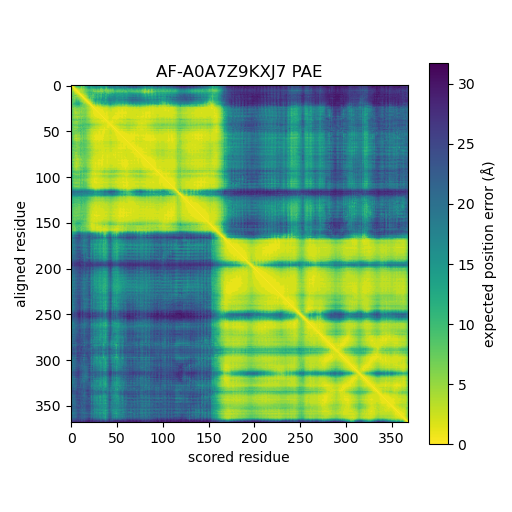C C . TRP A 1 98 ? 13.085 9.462 -36.978 1.00 94.75 98 TRP A C 1
ATOM 766 O O . TRP A 1 98 ? 14.247 9.491 -36.571 1.00 94.75 98 TRP A O 1
ATOM 776 N N . SER A 1 99 ? 12.503 10.513 -37.559 1.00 92.69 99 SER A N 1
ATOM 777 C CA . SER A 1 99 ? 13.137 11.821 -37.766 1.00 92.69 99 SER A CA 1
ATOM 778 C C . SER A 1 99 ? 12.760 12.873 -36.719 1.00 92.69 99 SER A C 1
ATOM 780 O O . SER A 1 99 ? 13.295 13.979 -36.756 1.00 92.69 99 SER A O 1
ATOM 782 N N . GLU A 1 100 ? 11.890 12.539 -35.759 1.00 91.38 100 GLU A N 1
ATOM 783 C CA . GLU A 1 100 ? 11.355 13.485 -34.771 1.00 91.38 100 GLU A CA 1
ATOM 784 C C . GLU A 1 100 ? 12.454 14.191 -33.962 1.00 91.38 100 GLU A C 1
ATOM 786 O O . GLU A 1 100 ? 12.338 15.364 -33.604 1.00 91.38 100 GLU A O 1
ATOM 791 N N . ASN A 1 101 ? 13.525 13.469 -33.625 1.00 90.00 101 ASN A N 1
ATOM 792 C CA . ASN A 1 101 ? 14.586 13.972 -32.765 1.00 90.00 101 ASN A CA 1
ATOM 793 C C . ASN A 1 101 ? 15.911 13.221 -32.971 1.00 90.00 101 ASN A C 1
ATOM 795 O O . ASN A 1 101 ? 15.957 12.128 -33.535 1.00 90.00 101 ASN A O 1
ATOM 799 N N . VAL A 1 102 ? 16.997 13.797 -32.445 1.00 92.44 102 VAL A N 1
ATOM 800 C CA . VAL A 1 102 ? 18.362 13.250 -32.563 1.00 92.44 102 VAL A CA 1
ATOM 801 C C . VAL A 1 102 ? 18.472 11.825 -32.009 1.00 92.44 102 VAL A C 1
ATOM 803 O O . VAL A 1 102 ? 19.203 11.019 -32.574 1.00 92.44 102 VAL A O 1
ATOM 806 N N . TYR A 1 103 ? 17.729 11.487 -30.950 1.00 94.81 103 TYR A N 1
ATOM 807 C CA . TYR A 1 103 ? 17.747 10.147 -30.359 1.00 94.81 103 TYR A CA 1
ATOM 808 C C . TYR A 1 103 ? 17.206 9.101 -31.341 1.00 94.81 103 TYR A C 1
ATOM 810 O O . TYR A 1 103 ? 17.878 8.115 -31.645 1.00 94.81 103 TYR A O 1
ATOM 818 N N . ASN A 1 104 ? 16.023 9.352 -31.905 1.00 94.88 104 ASN A N 1
ATOM 819 C CA . ASN A 1 104 ? 15.394 8.470 -32.886 1.00 94.88 104 ASN A CA 1
ATOM 820 C C . ASN A 1 104 ? 16.194 8.418 -34.196 1.00 94.88 104 ASN A C 1
ATOM 822 O O . ASN A 1 104 ? 16.342 7.344 -34.781 1.00 94.88 104 ASN A O 1
ATOM 826 N N . MET A 1 105 ? 16.797 9.532 -34.619 1.00 95.25 105 MET A N 1
ATOM 827 C CA . MET A 1 105 ? 17.702 9.559 -35.774 1.00 95.25 105 MET A CA 1
ATOM 828 C C . MET A 1 105 ? 18.976 8.733 -35.530 1.00 95.25 105 MET A C 1
ATOM 830 O O . MET A 1 105 ? 19.454 8.039 -36.432 1.00 95.25 105 MET A O 1
ATOM 834 N N . TRP A 1 106 ? 19.513 8.742 -34.306 1.00 96.94 106 TRP A N 1
ATOM 835 C CA . TRP A 1 106 ? 20.645 7.891 -33.941 1.00 96.94 106 TRP A CA 1
ATOM 836 C C . TRP A 1 106 ? 20.257 6.414 -33.984 1.00 96.94 106 TRP A C 1
ATOM 838 O O . TRP A 1 106 ? 20.933 5.614 -34.630 1.00 96.94 106 TRP A O 1
ATOM 848 N N . LEU A 1 107 ? 19.112 6.050 -33.395 1.00 96.75 107 LEU A N 1
ATOM 849 C CA . LEU A 1 107 ? 18.576 4.693 -33.510 1.00 96.75 107 LEU A CA 1
ATOM 850 C C . LEU A 1 107 ? 18.323 4.300 -34.971 1.00 96.75 107 LEU A C 1
ATOM 852 O O . LEU A 1 107 ? 18.611 3.169 -35.344 1.00 96.75 107 LEU A O 1
ATOM 856 N N . THR A 1 108 ? 17.871 5.224 -35.820 1.00 95.50 108 THR A N 1
ATOM 857 C CA . THR A 1 108 ? 17.717 5.001 -37.268 1.00 95.50 108 THR A CA 1
ATOM 858 C C . THR A 1 108 ? 19.051 4.672 -37.931 1.00 95.50 108 THR A C 1
ATOM 860 O O . THR A 1 108 ? 19.125 3.749 -38.744 1.00 95.50 108 THR A O 1
ATOM 863 N N . THR A 1 109 ? 20.129 5.350 -37.530 1.00 94.75 109 THR A N 1
ATOM 864 C CA . THR A 1 109 ? 21.489 5.008 -37.971 1.00 94.75 109 THR A CA 1
ATOM 865 C C . THR A 1 109 ? 21.830 3.572 -37.586 1.00 94.75 109 THR A C 1
ATOM 867 O O . THR A 1 109 ? 22.252 2.801 -38.447 1.00 94.75 109 THR A O 1
ATOM 870 N N . LEU A 1 110 ? 21.559 3.162 -36.342 1.00 95.88 110 LEU A N 1
ATOM 871 C CA . LEU A 1 110 ? 21.786 1.780 -35.905 1.00 95.88 110 LEU A CA 1
ATOM 872 C C . LEU A 1 110 ? 20.935 0.778 -36.697 1.00 95.88 110 LEU A C 1
ATOM 874 O O . LEU A 1 110 ? 21.459 -0.248 -37.128 1.00 95.88 110 LEU A O 1
ATOM 878 N N . ARG A 1 111 ? 19.653 1.081 -36.947 1.00 94.00 111 ARG A N 1
ATOM 879 C CA . ARG A 1 111 ? 18.748 0.254 -37.769 1.00 94.00 111 ARG A CA 1
ATOM 880 C C . ARG A 1 111 ? 19.309 0.055 -39.178 1.00 94.00 111 ARG A C 1
ATOM 882 O O . ARG A 1 111 ? 19.317 -1.069 -39.673 1.00 94.00 111 ARG A O 1
ATOM 889 N N . SER A 1 112 ? 19.841 1.116 -39.790 1.00 92.12 112 SER A N 1
ATOM 890 C CA . SER A 1 112 ? 20.385 1.083 -41.156 1.00 92.12 112 SER A CA 1
ATOM 891 C C . SER A 1 112 ? 21.536 0.083 -41.333 1.00 92.12 112 SER A C 1
ATOM 893 O O . SER A 1 112 ? 21.701 -0.494 -42.407 1.00 92.12 112 SER A O 1
ATOM 895 N N . MET A 1 113 ? 22.284 -0.199 -40.259 1.00 91.25 113 MET A N 1
ATOM 896 C CA . MET A 1 113 ? 23.410 -1.138 -40.272 1.00 91.25 113 MET A CA 1
ATOM 897 C C . MET A 1 113 ? 22.978 -2.605 -40.429 1.00 91.25 113 MET A C 1
ATOM 899 O O . MET A 1 113 ? 23.817 -3.448 -40.739 1.00 91.25 113 MET A O 1
ATOM 903 N N . ASN A 1 114 ? 21.689 -2.917 -40.248 1.00 86.50 114 ASN A N 1
ATOM 904 C CA . ASN A 1 114 ? 21.147 -4.270 -40.406 1.00 86.50 114 ASN A CA 1
ATOM 905 C C . ASN A 1 114 ? 20.876 -4.653 -41.874 1.00 86.50 114 ASN A C 1
ATOM 907 O O . ASN A 1 114 ? 20.586 -5.813 -42.153 1.00 86.50 114 ASN A O 1
ATOM 911 N N . HIS A 1 115 ? 20.956 -3.705 -42.815 1.00 69.56 115 HIS A N 1
ATOM 912 C CA . HIS A 1 115 ? 20.495 -3.876 -44.199 1.00 69.56 115 HIS A CA 1
ATOM 913 C C . HIS A 1 115 ? 21.628 -4.062 -45.218 1.00 69.56 115 HIS A C 1
ATOM 915 O O . HIS A 1 115 ? 21.560 -3.551 -46.338 1.00 69.56 115 HIS A O 1
ATOM 921 N N . LEU A 1 116 ? 22.680 -4.803 -44.865 1.00 70.69 116 LEU A N 1
ATOM 922 C CA . LEU A 1 116 ? 23.622 -5.267 -45.884 1.00 70.69 116 LEU A CA 1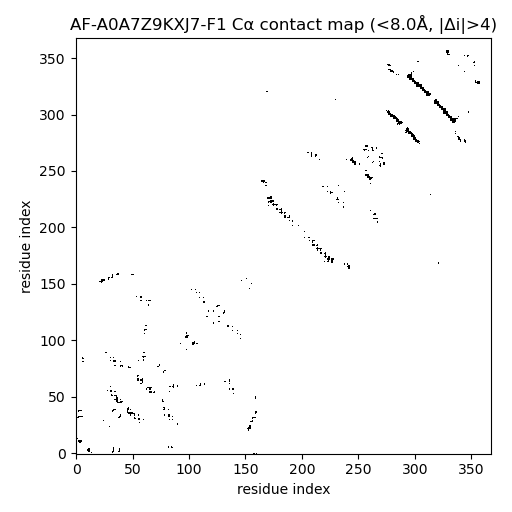
ATOM 923 C C . LEU A 1 116 ? 22.915 -6.312 -46.757 1.00 70.69 116 LEU A C 1
ATOM 925 O O . LEU A 1 116 ? 22.480 -7.345 -46.262 1.00 70.69 116 LEU A O 1
ATOM 929 N N . SER A 1 117 ? 22.763 -6.020 -48.051 1.00 61.25 117 SER A N 1
ATOM 930 C CA . SER A 1 117 ? 22.147 -6.951 -49.000 1.00 61.25 117 SER A CA 1
ATOM 931 C C . SER A 1 117 ? 22.967 -8.239 -49.105 1.00 61.25 117 SER A C 1
ATOM 933 O O . SER A 1 117 ? 24.187 -8.153 -49.230 1.00 61.25 117 SER A O 1
ATOM 935 N N . ASP A 1 118 ? 22.319 -9.394 -49.241 1.00 64.94 118 ASP A N 1
ATOM 936 C CA . ASP A 1 118 ? 22.985 -10.667 -49.578 1.00 64.94 118 ASP A CA 1
ATOM 937 C C . ASP A 1 118 ? 23.507 -10.723 -51.030 1.00 64.94 118 ASP A C 1
ATOM 939 O O . ASP A 1 118 ? 23.817 -11.790 -51.563 1.00 64.94 118 ASP A O 1
ATOM 943 N N . SER A 1 119 ? 23.596 -9.579 -51.713 1.00 69.25 119 SER A N 1
ATOM 944 C CA . SER A 1 119 ? 24.038 -9.535 -53.100 1.00 69.25 119 SER A CA 1
ATOM 945 C C . SER A 1 119 ? 25.524 -9.879 -53.227 1.00 69.25 119 SER A C 1
ATOM 947 O O . SER A 1 119 ? 26.347 -9.562 -52.365 1.00 69.25 119 SER A O 1
ATOM 949 N N . GLU A 1 120 ? 25.896 -10.467 -54.365 1.00 73.50 120 GLU A N 1
ATOM 950 C CA . GLU A 1 120 ? 27.295 -10.780 -54.690 1.00 73.50 120 GLU A CA 1
ATOM 951 C C . GLU A 1 120 ? 28.199 -9.539 -54.772 1.00 73.50 120 GLU A C 1
ATOM 953 O O . GLU A 1 120 ? 29.421 -9.671 -54.780 1.00 73.50 120 GLU A O 1
ATOM 958 N N . SER A 1 121 ? 27.614 -8.335 -54.791 1.00 80.94 121 SER A N 1
ATOM 959 C CA . SER A 1 121 ? 28.356 -7.073 -54.770 1.00 80.94 121 SER A CA 1
ATOM 960 C C . SER A 1 121 ? 28.937 -6.719 -53.393 1.00 80.94 121 SER A C 1
ATOM 962 O O . SER A 1 121 ? 29.819 -5.865 -53.306 1.00 80.94 121 SER A O 1
ATOM 964 N N . VAL A 1 122 ? 28.496 -7.388 -52.319 1.00 85.19 122 VAL A N 1
ATOM 965 C CA . VAL A 1 122 ? 29.031 -7.199 -50.964 1.00 85.19 122 VAL A CA 1
ATOM 966 C C . VAL A 1 122 ? 30.296 -8.054 -50.759 1.00 85.19 122 VAL A C 1
ATOM 968 O O . VAL A 1 122 ? 30.276 -9.261 -51.032 1.00 85.19 122 VAL A O 1
ATOM 971 N N . PRO A 1 123 ? 31.409 -7.481 -50.248 1.00 89.38 123 PRO A N 1
ATOM 972 C CA . PRO A 1 123 ? 32.651 -8.219 -50.013 1.00 89.38 123 PRO A CA 1
ATOM 973 C C . PRO A 1 123 ? 32.451 -9.512 -49.210 1.00 89.38 123 PRO A C 1
ATOM 975 O O . PRO A 1 123 ? 31.712 -9.540 -48.229 1.00 89.38 123 PRO A O 1
ATOM 978 N N . ALA A 1 124 ? 33.155 -10.587 -49.587 1.00 88.00 124 ALA A N 1
ATOM 979 C CA . ALA A 1 124 ? 33.008 -11.909 -48.964 1.00 88.00 124 ALA A CA 1
ATOM 980 C C . ALA A 1 124 ? 33.099 -11.918 -47.420 1.00 88.00 124 ALA A C 1
ATOM 982 O O . ALA A 1 124 ? 32.244 -12.558 -46.810 1.00 88.00 124 ALA A O 1
ATOM 983 N N . PRO A 1 125 ? 34.022 -11.183 -46.760 1.00 88.25 125 PRO A N 1
ATOM 984 C CA . PRO A 1 125 ? 34.062 -11.136 -45.296 1.00 88.25 125 PRO A CA 1
ATOM 985 C C . PRO A 1 125 ? 32.783 -10.574 -44.668 1.00 88.25 125 PRO A C 1
ATOM 987 O O . PRO A 1 125 ? 32.386 -11.019 -43.596 1.00 88.25 125 PRO A O 1
ATOM 990 N N . MET A 1 126 ? 32.112 -9.637 -45.346 1.00 89.12 126 MET A N 1
ATOM 991 C CA . MET A 1 126 ? 30.913 -8.961 -44.840 1.00 89.12 126 MET A CA 1
ATOM 992 C C . MET A 1 126 ? 29.651 -9.826 -44.888 1.00 89.12 126 MET A C 1
ATOM 994 O O . MET A 1 126 ? 28.642 -9.467 -44.294 1.00 89.12 126 MET A O 1
ATOM 998 N N . ARG A 1 127 ? 29.720 -10.970 -45.576 1.00 85.75 127 ARG A N 1
ATOM 999 C CA . ARG A 1 127 ? 28.645 -11.967 -45.669 1.00 85.75 127 ARG A CA 1
ATOM 1000 C C . ARG A 1 127 ? 28.771 -13.074 -44.616 1.00 85.75 127 ARG A C 1
ATOM 1002 O O . ARG A 1 127 ? 28.022 -14.043 -44.646 1.00 85.75 127 ARG A O 1
ATOM 1009 N N . THR A 1 128 ? 29.753 -12.972 -43.719 1.00 88.62 128 THR A N 1
ATOM 1010 C CA . THR A 1 128 ? 29.990 -13.968 -42.669 1.00 88.62 128 THR A CA 1
ATOM 1011 C C . THR A 1 128 ? 29.222 -13.629 -41.397 1.00 88.62 128 THR A C 1
ATOM 1013 O O . THR A 1 128 ? 29.029 -12.460 -41.069 1.00 88.62 128 THR A O 1
ATOM 1016 N N . GLU A 1 129 ? 28.869 -14.655 -40.625 1.00 89.56 129 GLU A N 1
ATOM 1017 C CA . GLU A 1 129 ? 28.279 -14.496 -39.290 1.00 89.56 129 GLU A CA 1
ATOM 1018 C C . GLU A 1 129 ? 29.171 -13.652 -38.364 1.00 89.56 129 GLU A C 1
ATOM 1020 O O . GLU A 1 129 ? 28.693 -12.752 -37.678 1.00 89.56 129 GLU A O 1
ATOM 1025 N N . ALA A 1 130 ? 30.492 -13.855 -38.427 1.00 91.75 130 ALA A N 1
ATOM 1026 C CA . ALA A 1 130 ? 31.454 -13.067 -37.661 1.00 91.75 130 ALA A CA 1
ATOM 1027 C C . ALA A 1 130 ? 31.359 -11.560 -37.968 1.00 91.75 130 ALA A C 1
ATOM 1029 O O . ALA A 1 130 ? 31.521 -10.727 -37.072 1.00 91.75 130 ALA A O 1
ATOM 1030 N N . TRP A 1 131 ? 31.064 -11.183 -39.217 1.00 92.06 131 TRP A N 1
ATOM 1031 C CA . TRP A 1 131 ? 30.823 -9.784 -39.563 1.00 92.06 131 TRP A CA 1
ATOM 1032 C C . TRP A 1 131 ? 29.500 -9.271 -38.998 1.00 92.06 131 TRP A C 1
ATOM 1034 O O . TRP A 1 131 ? 29.471 -8.164 -38.461 1.00 92.06 131 TRP A O 1
ATOM 1044 N N . SER A 1 132 ? 28.432 -10.070 -39.043 1.00 90.88 132 SER A N 1
ATOM 1045 C CA . SER A 1 132 ? 27.158 -9.734 -38.395 1.00 90.88 132 SER A CA 1
ATOM 1046 C C . SER A 1 132 ? 27.332 -9.510 -36.888 1.00 90.88 132 SER A C 1
ATOM 1048 O O . SER A 1 132 ? 26.826 -8.520 -36.362 1.00 90.88 132 SER A O 1
ATOM 1050 N N . HIS A 1 133 ? 28.131 -10.335 -36.200 1.00 94.12 133 HIS A N 1
ATOM 1051 C CA . HIS A 1 133 ? 28.476 -10.129 -34.784 1.00 94.12 133 HIS A CA 1
ATOM 1052 C C . HIS A 1 133 ? 29.297 -8.858 -34.567 1.00 94.12 133 HIS A C 1
ATOM 1054 O O . HIS A 1 133 ? 29.025 -8.099 -33.639 1.00 94.12 133 HIS A O 1
ATOM 1060 N N . LYS A 1 134 ? 30.261 -8.561 -35.446 1.00 94.94 134 LYS A N 1
ATOM 1061 C CA . LYS A 1 134 ? 31.020 -7.302 -35.394 1.00 94.94 134 LYS A CA 1
ATOM 1062 C C . LYS A 1 134 ? 30.107 -6.084 -35.567 1.00 94.94 134 LYS A C 1
ATOM 1064 O O . LYS A 1 134 ? 30.308 -5.066 -34.895 1.00 94.94 134 LYS A O 1
ATOM 1069 N N . VAL A 1 135 ? 29.138 -6.149 -36.483 1.00 94.44 135 VAL A N 1
ATOM 1070 C CA . VAL A 1 135 ? 28.143 -5.087 -36.708 1.00 94.44 135 VAL A CA 1
ATOM 1071 C C . VAL A 1 135 ? 27.273 -4.918 -35.469 1.00 94.44 135 VAL A C 1
ATOM 1073 O O . VAL A 1 135 ? 27.181 -3.801 -34.966 1.00 94.44 135 VAL A O 1
ATOM 1076 N N . LEU A 1 136 ? 26.752 -6.013 -34.914 1.00 95.94 136 LEU A N 1
ATOM 1077 C CA . LEU A 1 136 ? 25.973 -6.009 -33.677 1.00 95.94 136 LEU A CA 1
ATOM 1078 C C . LEU A 1 136 ? 26.756 -5.418 -32.497 1.00 95.94 136 LEU A C 1
ATOM 1080 O O . LEU A 1 136 ? 26.236 -4.573 -31.774 1.00 95.94 136 LEU A O 1
ATOM 1084 N N . ASN A 1 137 ? 28.035 -5.769 -32.345 1.00 97.31 137 ASN A N 1
ATOM 1085 C CA . ASN A 1 137 ? 28.916 -5.157 -31.350 1.00 97.31 137 ASN A CA 1
ATOM 1086 C C . ASN A 1 137 ? 29.071 -3.643 -31.571 1.00 97.31 137 ASN A C 1
ATOM 1088 O O . ASN A 1 137 ? 29.052 -2.870 -30.619 1.00 97.31 137 ASN A O 1
ATOM 1092 N N . THR A 1 138 ? 29.191 -3.207 -32.829 1.00 97.19 138 THR A N 1
ATOM 1093 C CA . THR A 1 138 ? 29.269 -1.775 -33.168 1.00 97.19 138 THR A CA 1
ATOM 1094 C C . THR A 1 138 ? 27.960 -1.057 -32.809 1.00 97.19 138 THR A C 1
ATOM 1096 O O . THR A 1 138 ? 28.002 0.029 -32.235 1.00 97.19 138 THR A O 1
ATOM 1099 N N . GLN A 1 139 ? 26.806 -1.673 -33.093 1.00 97.38 139 GLN A N 1
ATOM 1100 C CA . GLN A 1 139 ? 25.493 -1.130 -32.735 1.00 97.38 139 GLN A CA 1
ATOM 1101 C C . GLN A 1 139 ? 25.334 -1.006 -31.220 1.00 97.38 139 GLN A C 1
ATOM 1103 O O . GLN A 1 139 ? 24.936 0.047 -30.737 1.00 97.38 139 GLN A O 1
ATOM 1108 N N . LEU A 1 140 ? 25.689 -2.053 -30.472 1.00 98.25 140 LEU A N 1
ATOM 1109 C CA . LEU A 1 140 ? 25.608 -2.072 -29.013 1.00 98.25 140 LEU A CA 1
ATOM 1110 C C . LEU A 1 140 ? 26.536 -1.044 -28.362 1.00 98.25 140 LEU A C 1
ATOM 1112 O O . LEU A 1 140 ? 26.109 -0.360 -27.438 1.00 98.25 140 LEU A O 1
ATOM 1116 N N . ALA A 1 141 ? 27.772 -0.905 -28.850 1.00 98.25 141 ALA A N 1
ATOM 1117 C CA . ALA A 1 141 ? 28.710 0.097 -28.346 1.00 98.25 141 ALA A CA 1
ATOM 1118 C C . ALA A 1 141 ? 28.170 1.521 -28.553 1.00 98.25 141 ALA A C 1
ATOM 1120 O O . ALA A 1 141 ? 28.100 2.303 -27.609 1.00 98.25 141 ALA A O 1
ATOM 1121 N N . SER A 1 142 ? 27.695 1.825 -29.763 1.00 98.00 142 SER A N 1
ATOM 1122 C CA . SER A 1 142 ? 27.118 3.136 -30.072 1.00 98.00 142 SER A CA 1
ATOM 1123 C C . SER A 1 142 ? 25.799 3.395 -29.331 1.00 98.00 142 SER A C 1
ATOM 1125 O O . SER A 1 142 ? 25.535 4.510 -28.888 1.00 98.00 142 SER A O 1
ATOM 1127 N N . TRP A 1 143 ? 24.972 2.364 -29.148 1.00 97.69 143 TRP A N 1
ATOM 1128 C CA . TRP A 1 143 ? 23.764 2.446 -28.329 1.00 97.69 143 TRP A CA 1
ATOM 1129 C C . TRP A 1 143 ? 24.093 2.709 -26.854 1.00 97.69 143 TRP A C 1
ATOM 1131 O O . TRP A 1 143 ? 23.398 3.490 -26.208 1.00 97.69 143 TRP A O 1
ATOM 1141 N N . ALA A 1 144 ? 25.165 2.117 -26.320 1.00 97.19 144 ALA A N 1
ATOM 1142 C CA . ALA A 1 144 ? 25.608 2.369 -24.952 1.00 97.19 144 ALA A CA 1
ATOM 1143 C C . ALA A 1 144 ? 26.046 3.831 -24.751 1.00 97.19 144 ALA A C 1
ATOM 1145 O O . ALA A 1 144 ? 25.660 4.441 -23.755 1.00 97.19 144 ALA A O 1
ATOM 1146 N N . GLU A 1 145 ? 26.774 4.413 -25.709 1.00 96.81 145 GLU A N 1
ATOM 1147 C CA . GLU A 1 145 ? 27.126 5.843 -25.711 1.00 96.81 145 GLU A CA 1
ATOM 1148 C C . GLU A 1 145 ? 25.874 6.732 -25.770 1.00 96.81 145 GLU A C 1
ATOM 1150 O O . GLU A 1 145 ? 25.706 7.620 -24.934 1.00 96.81 145 GLU A O 1
ATOM 1155 N N . LEU A 1 146 ? 24.925 6.429 -26.667 1.00 95.75 146 LEU A N 1
ATOM 1156 C CA . LEU A 1 146 ? 23.645 7.142 -26.739 1.00 95.75 146 LEU A CA 1
ATOM 1157 C C . LEU A 1 146 ? 22.902 7.105 -25.393 1.00 95.75 146 LEU A C 1
ATOM 1159 O O . LEU A 1 146 ? 22.365 8.117 -24.937 1.00 95.75 146 LEU A O 1
ATOM 1163 N N . ARG A 1 147 ? 22.856 5.937 -24.743 1.00 93.31 147 ARG A N 1
ATOM 1164 C CA . ARG A 1 147 ? 22.211 5.757 -23.435 1.00 93.31 147 ARG A CA 1
ATOM 1165 C C . ARG A 1 147 ? 22.926 6.510 -22.324 1.00 93.31 147 ARG A C 1
ATOM 1167 O O . ARG A 1 147 ? 22.253 7.030 -21.439 1.00 93.31 147 ARG A O 1
ATOM 1174 N N . HIS A 1 148 ? 24.250 6.579 -22.374 1.00 92.69 148 HIS A N 1
ATOM 1175 C CA . HIS A 1 148 ? 25.054 7.335 -21.426 1.00 92.69 148 HIS A CA 1
ATOM 1176 C C . HIS A 1 148 ? 24.768 8.841 -21.527 1.00 92.69 148 HIS A C 1
ATOM 1178 O O . HIS A 1 148 ? 24.415 9.474 -20.532 1.00 92.69 148 HIS A O 1
ATOM 1184 N N . ASP A 1 149 ? 24.817 9.403 -22.733 1.00 91.62 149 ASP A N 1
ATOM 1185 C CA . ASP A 1 149 ? 24.683 10.851 -22.950 1.00 91.62 149 ASP A CA 1
ATOM 1186 C C . ASP A 1 149 ? 23.260 11.372 -22.716 1.00 91.62 149 ASP A C 1
ATOM 1188 O O . ASP A 1 149 ? 23.024 12.573 -22.541 1.00 91.62 149 ASP A O 1
ATOM 1192 N N . THR A 1 150 ? 22.293 10.455 -22.689 1.00 88.75 150 THR A N 1
ATOM 1193 C CA . THR A 1 150 ? 20.876 10.759 -22.477 1.00 88.75 150 THR A CA 1
ATOM 1194 C C . THR A 1 150 ? 20.365 10.348 -21.104 1.00 88.75 150 THR A C 1
ATOM 1196 O O . THR A 1 150 ? 19.212 10.621 -20.777 1.00 88.75 150 THR A O 1
ATOM 1199 N N . LEU A 1 151 ? 21.216 9.759 -20.259 1.00 87.19 151 LEU A N 1
ATOM 1200 C CA . LEU A 1 151 ? 20.815 9.044 -19.047 1.00 87.19 151 LEU A CA 1
ATOM 1201 C C . LEU A 1 151 ? 19.935 9.864 -18.088 1.00 87.19 151 LEU A C 1
ATOM 1203 O O . LEU A 1 151 ? 19.001 9.323 -17.505 1.00 87.19 151 LEU A O 1
ATOM 1207 N N . LEU A 1 152 ? 20.203 11.166 -17.933 1.00 84.69 152 LEU A N 1
ATOM 1208 C CA . LEU A 1 152 ? 19.470 12.031 -16.996 1.00 84.69 152 LEU A CA 1
ATOM 1209 C C . LEU A 1 152 ? 18.063 12.421 -17.474 1.00 84.69 152 LEU A C 1
ATOM 1211 O O . LEU A 1 152 ? 17.215 12.767 -16.654 1.00 84.69 152 LEU A O 1
ATOM 1215 N N . TYR A 1 153 ? 17.804 12.379 -18.781 1.00 83.81 153 TYR A N 1
ATOM 1216 C CA . TYR A 1 153 ? 16.536 12.812 -19.378 1.00 83.81 153 TYR A CA 1
ATOM 1217 C C . TYR A 1 153 ? 15.877 11.735 -20.242 1.00 83.81 153 TYR A C 1
ATOM 1219 O O . TYR A 1 153 ? 14.796 11.967 -20.773 1.00 83.81 153 TYR A O 1
ATOM 1227 N N . ALA A 1 154 ? 16.470 10.554 -20.366 1.00 85.06 154 ALA A N 1
ATOM 1228 C CA . ALA A 1 154 ? 15.841 9.368 -20.916 1.00 85.06 154 ALA A CA 1
ATOM 1229 C C . ALA A 1 154 ? 15.094 8.619 -19.808 1.00 85.06 154 ALA A C 1
ATOM 1231 O O . ALA A 1 154 ? 15.632 8.360 -18.731 1.00 85.06 154 ALA A O 1
ATOM 1232 N N . LYS A 1 155 ? 13.840 8.243 -20.060 1.00 84.44 155 LYS A N 1
ATOM 1233 C CA . LYS A 1 155 ? 13.067 7.453 -19.104 1.00 84.44 155 LYS A CA 1
ATOM 1234 C C . LYS A 1 155 ? 13.598 6.026 -19.069 1.00 84.44 155 LYS A C 1
ATOM 1236 O O . LYS A 1 155 ? 13.529 5.299 -20.061 1.00 84.44 155 LYS A O 1
ATOM 1241 N N . GLN A 1 156 ? 14.126 5.628 -17.918 1.00 85.69 156 GLN A N 1
ATOM 1242 C CA . GLN A 1 156 ? 14.646 4.284 -17.707 1.00 85.69 156 GLN A CA 1
ATOM 1243 C C . GLN A 1 156 ? 13.500 3.265 -17.585 1.00 85.69 156 GLN A C 1
ATOM 1245 O O . GLN A 1 156 ? 12.428 3.563 -17.053 1.00 85.69 156 GLN A O 1
ATOM 1250 N N . SER A 1 157 ? 13.732 2.055 -18.091 1.00 89.19 157 SER A N 1
ATOM 1251 C CA . SER A 1 157 ? 12.885 0.888 -17.842 1.00 89.19 157 SER A CA 1
ATOM 1252 C C . SER A 1 157 ? 13.172 0.296 -16.466 1.00 89.19 157 SER A C 1
ATOM 1254 O O . SER A 1 157 ? 14.337 0.171 -16.084 1.00 89.19 157 SER A O 1
ATOM 1256 N N . TYR A 1 158 ? 12.136 -0.159 -15.772 1.00 85.31 158 TYR A N 1
ATOM 1257 C CA . TYR A 1 158 ? 12.272 -0.852 -14.495 1.00 85.31 158 TYR A CA 1
ATOM 1258 C C . TYR A 1 158 ? 11.443 -2.127 -14.505 1.00 85.31 158 TYR A C 1
ATOM 1260 O O . TYR A 1 158 ? 10.408 -2.186 -15.166 1.00 85.31 158 TYR A O 1
ATOM 1268 N N . THR A 1 159 ? 11.887 -3.105 -13.726 1.00 86.56 159 THR A N 1
ATOM 1269 C CA . THR A 1 159 ? 11.068 -4.255 -13.351 1.00 86.56 159 THR A CA 1
ATOM 1270 C C . THR A 1 159 ? 10.389 -3.926 -12.031 1.00 86.56 159 THR A C 1
ATOM 1272 O O . THR A 1 159 ? 11.059 -3.548 -11.067 1.00 86.56 159 THR A O 1
ATOM 1275 N N . GLY A 1 160 ? 9.066 -4.019 -11.999 1.00 73.31 160 GLY A N 1
ATOM 1276 C CA . GLY A 1 160 ? 8.259 -3.777 -10.819 1.00 73.31 160 GLY A CA 1
ATOM 1277 C C . GLY A 1 160 ? 8.606 -4.734 -9.681 1.00 73.31 160 GLY A C 1
ATOM 1278 O O . GLY A 1 160 ? 8.855 -5.924 -9.876 1.00 73.31 160 GLY A O 1
ATOM 1279 N N . GLY A 1 161 ? 8.605 -4.190 -8.467 1.00 65.12 161 GLY A N 1
ATOM 1280 C CA . GLY A 1 161 ? 8.702 -4.937 -7.218 1.00 65.12 161 GLY A CA 1
ATOM 1281 C C . GLY A 1 161 ? 7.493 -4.657 -6.330 1.00 65.12 161 GLY A C 1
ATOM 1282 O O . GLY A 1 161 ? 6.782 -3.670 -6.519 1.00 65.12 161 GLY A O 1
ATOM 1283 N N . ILE A 1 162 ? 7.254 -5.525 -5.346 1.00 56.62 162 ILE A N 1
ATOM 1284 C CA . ILE A 1 162 ? 6.224 -5.289 -4.331 1.00 56.62 162 ILE A CA 1
ATOM 1285 C C . ILE A 1 162 ? 6.798 -4.311 -3.303 1.00 56.62 162 ILE A C 1
ATOM 1287 O O . ILE A 1 162 ? 7.731 -4.653 -2.579 1.00 56.62 162 ILE A O 1
ATOM 1291 N N . GLY A 1 163 ? 6.226 -3.114 -3.222 1.00 52.38 163 GLY A N 1
ATOM 1292 C CA . GLY A 1 163 ? 6.542 -2.125 -2.197 1.00 52.38 163 GLY A CA 1
ATOM 1293 C C . GLY A 1 163 ? 5.307 -1.297 -1.862 1.00 52.38 163 GLY A C 1
ATOM 1294 O O . GLY A 1 163 ? 4.502 -1.002 -2.743 1.00 52.38 163 GLY A O 1
ATOM 1295 N N . CYS A 1 164 ? 5.151 -0.941 -0.589 1.00 54.47 164 CYS A N 1
ATOM 1296 C CA . CYS A 1 164 ? 4.152 0.031 -0.160 1.00 54.47 164 CYS A CA 1
ATOM 1297 C C . CYS A 1 164 ? 4.839 1.394 -0.066 1.00 54.47 164 CYS A C 1
ATOM 1299 O O . CYS A 1 164 ? 5.738 1.571 0.755 1.00 54.47 164 CYS A O 1
ATOM 1301 N N . GLU A 1 165 ? 4.424 2.349 -0.891 1.00 54.09 165 GLU A N 1
ATOM 1302 C CA . GLU A 1 165 ? 4.805 3.750 -0.743 1.00 54.09 165 GLU A CA 1
ATOM 1303 C C . GLU A 1 165 ? 3.543 4.557 -0.439 1.00 54.09 165 GLU A C 1
ATOM 1305 O O . GLU A 1 165 ? 2.548 4.452 -1.154 1.00 54.09 165 GLU A O 1
ATOM 1310 N N . TYR A 1 166 ? 3.593 5.356 0.626 1.00 63.81 166 TYR A N 1
ATOM 1311 C CA . TYR A 1 166 ? 2.550 6.316 0.983 1.00 63.81 166 TYR A CA 1
ATOM 1312 C C . TYR A 1 166 ? 3.098 7.722 0.708 1.00 63.81 166 TYR A C 1
ATOM 1314 O O . TYR A 1 166 ? 3.680 8.339 1.606 1.00 63.81 166 TYR A O 1
ATOM 1322 N N . PRO A 1 167 ? 3.029 8.208 -0.547 1.00 61.31 167 PRO A N 1
ATOM 1323 C CA . PRO A 1 167 ? 3.566 9.521 -0.899 1.00 61.31 167 PRO A CA 1
ATOM 1324 C C . PRO A 1 167 ? 2.728 10.663 -0.309 1.00 61.31 167 PRO A C 1
ATOM 1326 O O . PRO A 1 167 ? 3.244 11.765 -0.149 1.00 61.31 167 PRO A O 1
ATOM 1329 N N . ASP A 1 168 ? 1.466 10.384 0.025 1.00 75.12 168 ASP A N 1
ATOM 1330 C CA . ASP A 1 168 ? 0.483 11.312 0.574 1.00 75.12 168 ASP A CA 1
ATOM 1331 C C . ASP A 1 168 ? -0.482 10.558 1.509 1.00 75.12 168 ASP A C 1
ATOM 1333 O O . ASP A 1 168 ? -0.650 9.341 1.375 1.00 75.12 168 ASP A O 1
ATOM 1337 N N . GLY A 1 169 ? -1.108 11.259 2.453 1.00 85.38 169 GLY A N 1
ATOM 1338 C CA . GLY A 1 169 ? -2.010 10.672 3.446 1.00 85.38 169 GLY A CA 1
ATOM 1339 C C . GLY A 1 169 ? -3.172 11.600 3.782 1.00 85.38 169 GLY A C 1
ATOM 1340 O O . GLY A 1 169 ? -3.097 12.795 3.529 1.00 85.38 169 GLY A O 1
ATOM 1341 N N . TYR A 1 170 ? -4.245 11.041 4.339 1.00 90.19 170 TYR A N 1
ATOM 1342 C CA . TYR A 1 170 ? -5.417 11.795 4.783 1.00 90.19 170 TYR A CA 1
ATOM 1343 C C . TYR A 1 170 ? -5.731 11.460 6.238 1.00 90.19 170 TYR A C 1
ATOM 1345 O O . TYR A 1 170 ? -5.753 10.283 6.607 1.00 90.19 170 TYR A O 1
ATOM 1353 N N . VAL A 1 171 ? -5.973 12.484 7.058 1.00 93.19 171 VAL A N 1
ATOM 1354 C CA . VAL A 1 171 ? -6.466 12.319 8.435 1.00 93.19 171 VAL A CA 1
ATOM 1355 C C . VAL A 1 171 ? -7.904 12.808 8.504 1.00 93.19 171 VAL A C 1
ATOM 1357 O O . VAL A 1 171 ? -8.192 13.942 8.126 1.00 93.19 171 VAL A O 1
ATOM 1360 N N . GLU A 1 172 ? -8.816 11.984 9.029 1.00 93.19 172 GLU A N 1
ATOM 1361 C CA . GLU A 1 172 ? -10.198 12.427 9.229 1.00 93.19 172 GLU A CA 1
ATOM 1362 C C . GLU A 1 172 ? -10.233 13.695 10.107 1.00 93.19 172 GLU A C 1
ATOM 1364 O O . GLU A 1 172 ? -9.629 13.699 11.185 1.00 93.19 172 GLU A O 1
ATOM 1369 N N . PRO A 1 173 ? -10.921 14.771 9.683 1.00 94.88 173 PRO A N 1
ATOM 1370 C CA . PRO A 1 173 ? -10.767 16.115 10.234 1.00 94.88 173 PRO A CA 1
ATOM 1371 C C . PRO A 1 173 ? -11.570 16.329 11.531 1.00 94.88 173 PRO A C 1
ATOM 1373 O O . PRO A 1 173 ? -12.352 17.273 11.654 1.00 94.88 173 PRO A O 1
ATOM 1376 N N . TYR A 1 174 ? -11.358 15.462 12.524 1.00 97.38 174 TYR A N 1
ATOM 1377 C CA . TYR A 1 174 ? -11.989 15.509 13.849 1.00 97.38 174 TYR A CA 1
ATOM 1378 C C . TYR A 1 174 ? -10.962 15.830 14.956 1.00 97.38 174 TYR A C 1
ATOM 1380 O O . TYR A 1 174 ? -10.697 14.989 15.820 1.00 97.38 174 TYR A O 1
ATOM 1388 N N . PRO A 1 175 ? -10.368 17.043 14.983 1.00 98.00 175 PRO A N 1
ATOM 1389 C CA . PRO A 1 175 ? -9.276 17.380 15.904 1.00 98.00 175 PRO A CA 1
ATOM 1390 C C . PRO A 1 175 ? -9.652 17.229 17.385 1.00 98.00 175 PRO A C 1
ATOM 1392 O O . PRO A 1 175 ? -8.828 16.811 18.195 1.00 98.00 175 PRO A O 1
ATOM 1395 N N . GLU A 1 176 ? -10.901 17.520 17.752 1.00 98.31 176 GLU A N 1
ATOM 1396 C CA . GLU A 1 176 ? -11.382 17.374 19.131 1.00 98.31 176 GLU A CA 1
ATOM 1397 C C . GLU A 1 176 ? -11.420 15.911 19.599 1.00 98.31 176 GLU A C 1
ATOM 1399 O O . GLU A 1 176 ? -11.138 15.633 20.768 1.00 98.31 176 GLU A O 1
ATOM 1404 N N . ALA A 1 177 ? -11.706 14.969 18.694 1.00 97.88 177 ALA A N 1
ATOM 1405 C CA . ALA A 1 177 ? -11.686 13.546 19.016 1.00 97.88 177 ALA A CA 1
ATOM 1406 C C . ALA A 1 177 ? -10.262 13.099 19.371 1.00 97.88 177 ALA A C 1
ATOM 1408 O O . ALA A 1 177 ? -10.050 12.501 20.427 1.00 97.88 177 ALA A O 1
ATOM 1409 N N . TYR A 1 178 ? -9.272 13.469 18.550 1.00 98.19 178 TYR A N 1
ATOM 1410 C CA . TYR A 1 178 ? -7.866 13.171 18.834 1.00 98.19 178 TYR A CA 1
ATOM 1411 C C . TYR A 1 178 ? -7.392 13.849 20.119 1.00 98.19 178 TYR A C 1
ATOM 1413 O O . TYR A 1 178 ? -6.794 13.187 20.963 1.00 98.19 178 TYR A O 1
ATOM 1421 N N . ARG A 1 179 ? -7.731 15.126 20.338 1.00 98.44 179 ARG A N 1
ATOM 1422 C CA . ARG A 1 179 ? -7.400 15.828 21.588 1.00 98.44 179 ARG A CA 1
ATOM 1423 C C . ARG A 1 179 ? -7.923 15.080 22.813 1.00 98.44 179 ARG A C 1
ATOM 1425 O O . ARG A 1 179 ? -7.179 14.855 23.767 1.00 98.44 179 ARG A O 1
ATOM 1432 N N . THR A 1 180 ? -9.194 14.679 22.782 1.00 98.31 180 THR A N 1
ATOM 1433 C CA . THR A 1 180 ? -9.841 13.961 23.887 1.00 98.31 180 THR A CA 1
ATOM 1434 C C . THR A 1 180 ? -9.194 12.597 24.119 1.00 98.31 180 THR A C 1
ATOM 1436 O O . THR A 1 180 ? -8.885 12.259 25.259 1.00 98.31 180 THR A O 1
ATOM 1439 N N . LEU A 1 181 ? -8.899 11.837 23.060 1.00 97.75 181 LEU A N 1
ATOM 1440 C CA . LEU A 1 181 ? -8.169 10.567 23.170 1.00 97.75 181 LEU A CA 1
ATOM 1441 C C . LEU A 1 181 ? -6.751 10.759 23.731 1.00 97.75 181 LEU A C 1
ATOM 1443 O O . LEU A 1 181 ? -6.297 9.967 24.553 1.00 97.75 181 LEU A O 1
ATOM 1447 N N . GLY A 1 182 ? -6.064 11.838 23.350 1.00 97.94 182 GLY A N 1
ATOM 1448 C CA . GLY A 1 182 ? -4.777 12.213 23.933 1.00 97.94 182 GLY A CA 1
ATOM 1449 C C . GLY A 1 182 ? -4.884 12.531 25.427 1.00 97.94 182 GLY A C 1
ATOM 1450 O O . GLY A 1 182 ? -4.021 12.126 26.202 1.00 97.94 182 GLY A O 1
ATOM 1451 N N . ALA A 1 183 ? -5.963 13.192 25.856 1.00 98.06 183 ALA A N 1
ATOM 1452 C CA . ALA A 1 183 ? -6.226 13.463 27.268 1.00 98.06 183 ALA A CA 1
ATOM 1453 C C . ALA A 1 183 ? -6.495 12.181 28.077 1.00 98.06 183 ALA A C 1
ATOM 1455 O O . ALA A 1 183 ? -6.074 12.099 29.231 1.00 98.06 183 ALA A O 1
ATOM 1456 N N . VAL A 1 184 ? -7.127 11.162 27.477 1.00 97.38 184 VAL A N 1
ATOM 1457 C CA . VAL A 1 184 ? -7.266 9.831 28.098 1.00 97.38 184 VAL A CA 1
ATOM 1458 C C . VAL A 1 184 ? -5.890 9.218 28.365 1.00 97.38 184 VAL A C 1
ATOM 1460 O O . VAL A 1 184 ? -5.639 8.760 29.479 1.00 97.38 184 VAL A O 1
ATOM 1463 N N . ALA A 1 185 ? -4.980 9.268 27.388 1.00 95.56 185 ALA A N 1
ATOM 1464 C CA . ALA A 1 185 ? -3.616 8.769 27.551 1.00 95.56 185 ALA A CA 1
ATOM 1465 C C . ALA A 1 185 ? -2.845 9.529 28.648 1.00 95.56 185 ALA A C 1
ATOM 1467 O O . ALA A 1 185 ? -2.236 8.900 29.509 1.00 95.56 185 ALA A O 1
ATOM 1468 N N . THR A 1 186 ? -2.948 10.863 28.693 1.00 95.69 186 THR A N 1
ATOM 1469 C CA . THR A 1 186 ? -2.374 11.678 29.783 1.00 95.69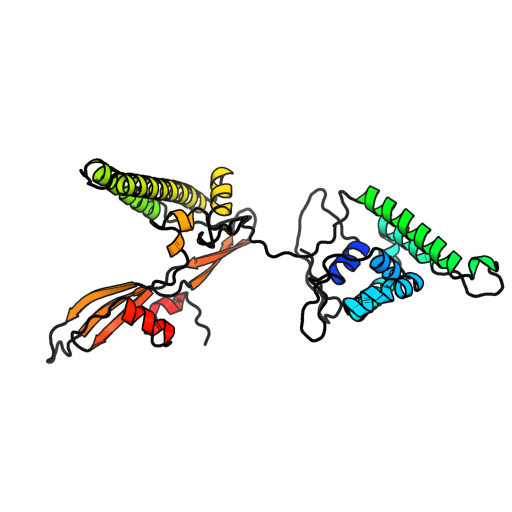 186 THR A CA 1
ATOM 1470 C C . THR A 1 186 ? -2.915 11.251 31.146 1.00 95.69 186 THR A C 1
ATOM 1472 O O . THR A 1 186 ? -2.153 11.041 32.087 1.00 95.69 186 THR A O 1
ATOM 1475 N N . ARG A 1 187 ? -4.237 11.077 31.265 1.00 94.38 187 ARG A N 1
ATOM 1476 C CA . ARG A 1 187 ? -4.863 10.671 32.528 1.00 94.38 187 ARG A CA 1
ATOM 1477 C C . ARG A 1 187 ? -4.412 9.279 32.965 1.00 94.38 187 ARG A C 1
ATOM 1479 O O . ARG A 1 187 ? -4.280 9.018 34.160 1.00 94.38 187 ARG A O 1
ATOM 1486 N N . LEU A 1 188 ? -4.182 8.388 32.006 1.00 91.12 188 LEU A N 1
ATOM 1487 C CA . LEU A 1 188 ? -3.638 7.068 32.272 1.00 91.12 188 LEU A CA 1
ATOM 1488 C C . LEU A 1 188 ? -2.197 7.152 32.800 1.00 91.12 188 LEU A C 1
ATOM 1490 O O . LEU A 1 188 ? -1.911 6.526 33.815 1.00 91.12 188 LEU A O 1
ATOM 1494 N N . GLU A 1 189 ? -1.322 7.950 32.180 1.00 89.62 189 GLU A N 1
ATOM 1495 C CA . GLU A 1 189 ? 0.055 8.181 32.659 1.00 89.62 189 GLU A CA 1
ATOM 1496 C C . GLU A 1 189 ? 0.086 8.704 34.107 1.00 89.62 189 GLU A C 1
ATOM 1498 O O . GLU A 1 189 ? 0.830 8.182 34.943 1.00 89.62 189 GLU A O 1
ATOM 1503 N N . GLU A 1 190 ? -0.751 9.700 34.422 1.00 89.94 190 GLU A N 1
ATOM 1504 C CA . GLU A 1 190 ? -0.877 10.270 35.773 1.00 89.94 190 GLU A CA 1
ATOM 1505 C C . GLU A 1 190 ? -1.261 9.201 36.803 1.00 89.94 190 GLU A C 1
ATOM 1507 O O . GLU A 1 190 ? -0.633 9.088 37.857 1.00 89.94 190 GLU A O 1
ATOM 1512 N N . ASN A 1 191 ? -2.274 8.391 36.484 1.00 88.06 191 ASN A N 1
ATOM 1513 C CA . ASN A 1 191 ? -2.753 7.338 37.374 1.00 88.06 191 ASN A CA 1
ATOM 1514 C C . ASN A 1 191 ? -1.716 6.218 37.541 1.00 88.06 191 ASN A C 1
ATOM 1516 O O . ASN A 1 191 ? -1.527 5.729 38.651 1.00 88.06 191 ASN A O 1
ATOM 1520 N N . LEU A 1 192 ? -1.027 5.825 36.464 1.00 85.50 192 LEU A N 1
ATOM 1521 C CA . LEU A 1 192 ? 0.005 4.784 36.494 1.00 85.50 192 LEU A CA 1
ATOM 1522 C C . LEU A 1 192 ? 1.219 5.192 37.331 1.00 85.50 192 LEU A C 1
ATOM 1524 O O . LEU A 1 192 ? 1.774 4.359 38.040 1.00 85.50 192 LEU A O 1
ATOM 1528 N N . THR A 1 193 ? 1.601 6.468 37.292 1.00 81.25 193 THR A N 1
ATOM 1529 C CA . THR A 1 193 ? 2.723 6.995 38.088 1.00 81.25 193 THR A CA 1
ATOM 1530 C C . THR A 1 193 ? 2.437 6.934 39.594 1.00 81.25 193 THR A C 1
ATOM 1532 O O . THR A 1 193 ? 3.360 6.807 40.396 1.00 81.25 193 THR A O 1
ATOM 1535 N N . GLY A 1 194 ? 1.161 7.002 39.989 1.00 74.62 194 GLY A N 1
ATOM 1536 C CA . GLY A 1 194 ? 0.723 6.919 41.384 1.00 74.62 194 GLY A CA 1
ATOM 1537 C C . GLY A 1 194 ? 0.476 5.500 41.911 1.00 74.62 194 GLY A C 1
ATOM 1538 O O . GLY A 1 194 ? 0.152 5.355 43.089 1.00 74.62 194 GLY A O 1
ATOM 1539 N N . LEU A 1 195 ? 0.591 4.461 41.076 1.00 78.06 195 LEU A N 1
ATOM 1540 C CA . LEU A 1 195 ? 0.365 3.075 41.488 1.00 78.06 195 LEU A CA 1
ATOM 1541 C C . LEU A 1 195 ? 1.660 2.441 42.009 1.00 78.06 195 LEU A C 1
ATOM 1543 O O . LEU A 1 195 ? 2.637 2.293 41.278 1.00 78.06 195 LEU A O 1
ATOM 1547 N N . GLU A 1 196 ? 1.649 1.986 43.262 1.00 72.31 196 GLU A N 1
ATOM 1548 C CA . GLU A 1 196 ? 2.674 1.071 43.768 1.00 72.31 196 GLU A CA 1
ATOM 1549 C C . GLU A 1 196 ? 2.452 -0.312 43.147 1.00 72.31 196 GLU A C 1
ATOM 1551 O O . GLU A 1 196 ? 1.485 -1.008 43.464 1.00 72.31 196 GLU A O 1
ATOM 1556 N N . THR A 1 197 ? 3.329 -0.713 42.227 1.00 74.81 197 THR A N 1
ATOM 1557 C CA . THR A 1 197 ? 3.210 -1.998 41.529 1.00 74.81 197 THR A CA 1
ATOM 1558 C C . THR A 1 197 ? 4.326 -2.952 41.942 1.00 74.81 197 THR A C 1
ATOM 1560 O O . THR A 1 197 ? 5.471 -2.560 42.162 1.00 74.81 197 THR A O 1
ATOM 1563 N N . GLN A 1 198 ? 3.995 -4.243 42.013 1.00 78.31 198 GLN A N 1
ATOM 1564 C CA . GLN A 1 198 ? 4.972 -5.311 42.247 1.00 78.31 198 GLN A CA 1
ATOM 1565 C C . GLN A 1 198 ? 5.759 -5.679 40.974 1.00 78.31 198 GLN A C 1
ATOM 1567 O O . GLN A 1 198 ? 6.654 -6.519 41.030 1.00 78.31 198 GLN A O 1
ATOM 1572 N N . ASN A 1 199 ? 5.436 -5.068 39.824 1.00 84.00 199 ASN A N 1
ATOM 1573 C CA . ASN A 1 199 ? 6.071 -5.340 38.537 1.00 84.00 199 ASN A CA 1
ATOM 1574 C C . ASN A 1 199 ? 6.537 -4.031 37.862 1.00 84.00 199 ASN A C 1
ATOM 1576 O O . ASN A 1 199 ? 5.811 -3.439 37.050 1.00 84.00 199 ASN A O 1
ATOM 1580 N N . PRO A 1 200 ? 7.769 -3.581 38.165 1.00 84.50 200 PRO A N 1
ATOM 1581 C CA . PRO A 1 200 ? 8.331 -2.362 37.588 1.00 84.50 200 PRO A CA 1
ATOM 1582 C C . PRO A 1 200 ? 8.370 -2.379 36.056 1.00 84.50 200 PRO A C 1
ATOM 1584 O O . PRO A 1 200 ? 8.060 -1.371 35.429 1.00 84.50 200 PRO A O 1
ATOM 1587 N N . TRP A 1 201 ? 8.667 -3.534 35.447 1.00 86.81 201 TRP A N 1
ATOM 1588 C CA . TRP A 1 201 ? 8.739 -3.675 33.990 1.00 86.81 201 TRP A CA 1
ATOM 1589 C C . TRP A 1 201 ? 7.398 -3.379 33.309 1.00 86.81 201 TRP A C 1
ATOM 1591 O O . TRP A 1 201 ? 7.348 -2.603 32.356 1.00 86.81 201 TRP A O 1
ATOM 1601 N N . LEU A 1 202 ? 6.300 -3.941 33.829 1.00 86.19 202 LEU A N 1
ATOM 1602 C CA . LEU A 1 202 ? 4.960 -3.695 33.287 1.00 86.19 202 LEU A CA 1
ATOM 1603 C C . LEU A 1 202 ? 4.581 -2.212 33.396 1.00 86.19 202 LEU A C 1
ATOM 1605 O O . LEU A 1 202 ? 3.980 -1.652 32.485 1.00 86.19 202 LEU A O 1
ATOM 1609 N N . THR A 1 203 ? 4.975 -1.576 34.498 1.00 86.81 203 THR A N 1
ATOM 1610 C CA . THR A 1 203 ? 4.720 -0.150 34.742 1.00 86.81 203 THR A CA 1
ATOM 1611 C C . THR A 1 203 ? 5.432 0.710 33.702 1.00 86.81 203 THR A C 1
ATOM 1613 O O . THR A 1 203 ? 4.803 1.553 33.068 1.00 86.81 203 THR A O 1
ATOM 1616 N N . THR A 1 204 ? 6.721 0.452 33.460 1.00 89.25 204 THR A N 1
ATOM 1617 C CA . THR A 1 204 ? 7.495 1.132 32.414 1.00 89.25 204 THR A CA 1
ATOM 1618 C C . THR A 1 204 ? 6.867 0.932 31.037 1.00 89.25 204 THR A C 1
ATOM 1620 O O . THR A 1 204 ? 6.640 1.913 30.333 1.00 89.25 204 THR A O 1
ATOM 1623 N N . ARG A 1 205 ? 6.502 -0.306 30.676 1.00 90.00 205 ARG A N 1
ATOM 1624 C CA . ARG A 1 205 ? 5.885 -0.599 29.373 1.00 90.00 205 ARG A CA 1
ATOM 1625 C C . ARG A 1 205 ? 4.552 0.130 29.180 1.00 90.00 205 ARG A C 1
ATOM 1627 O O . ARG A 1 205 ? 4.300 0.652 28.098 1.00 90.00 205 ARG A O 1
ATOM 1634 N N . LEU A 1 206 ? 3.708 0.189 30.211 1.00 90.94 206 LEU A N 1
ATOM 1635 C CA . LEU A 1 206 ? 2.433 0.912 30.159 1.00 90.94 206 LEU A CA 1
ATOM 1636 C C . LEU A 1 206 ? 2.635 2.425 30.001 1.00 90.94 206 LEU A C 1
ATOM 1638 O O . LEU A 1 206 ? 1.906 3.050 29.234 1.00 90.94 206 LEU A O 1
ATOM 1642 N N . LEU A 1 207 ? 3.628 3.006 30.681 1.00 91.81 207 LEU A N 1
ATOM 1643 C CA . LEU A 1 207 ? 3.967 4.428 30.548 1.00 91.81 207 LEU A CA 1
ATOM 1644 C C . LEU A 1 207 ? 4.514 4.760 29.150 1.00 91.81 207 LEU 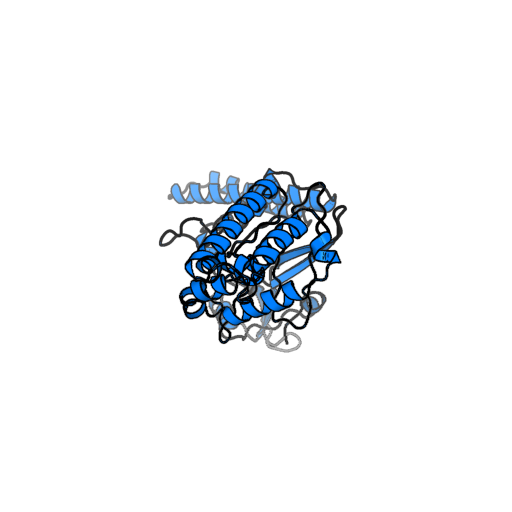A C 1
ATOM 1646 O O . LEU A 1 207 ? 4.123 5.764 28.558 1.00 91.81 207 LEU A O 1
ATOM 1650 N N . GLU A 1 208 ? 5.376 3.911 28.588 1.00 92.75 208 GLU A N 1
ATOM 1651 C CA . GLU A 1 208 ? 5.876 4.060 27.212 1.00 92.75 208 GLU A CA 1
ATOM 1652 C C . GLU A 1 208 ? 4.748 3.964 26.177 1.00 92.75 208 GLU A C 1
ATOM 1654 O O . GLU A 1 208 ? 4.677 4.769 25.241 1.00 92.75 208 GLU A O 1
ATOM 1659 N N . TRP A 1 209 ? 3.843 3.001 26.359 1.00 94.25 209 TRP A N 1
ATOM 1660 C CA . TRP A 1 209 ? 2.667 2.834 25.511 1.00 94.25 209 TRP A CA 1
ATOM 1661 C C . TRP A 1 209 ? 1.735 4.049 25.592 1.00 94.25 209 TRP A C 1
ATOM 1663 O O . TRP A 1 209 ? 1.370 4.610 24.558 1.00 94.25 209 TRP A O 1
ATOM 1673 N N . ALA A 1 210 ? 1.411 4.523 26.799 1.00 94.69 210 ALA A N 1
ATOM 1674 C CA . ALA A 1 210 ? 0.569 5.702 26.987 1.00 94.69 210 ALA A CA 1
ATOM 1675 C C . ALA A 1 210 ? 1.208 6.970 26.384 1.00 94.69 210 ALA A C 1
ATOM 1677 O O . ALA A 1 210 ? 0.527 7.728 25.691 1.00 94.69 210 ALA A O 1
ATOM 1678 N N . SER A 1 211 ? 2.530 7.133 26.508 1.00 95.25 211 SER A N 1
ATOM 1679 C CA . SER A 1 211 ? 3.281 8.231 25.877 1.00 95.25 211 SER A CA 1
ATOM 1680 C C . SER A 1 211 ? 3.244 8.163 24.353 1.00 95.25 211 SER A C 1
ATOM 1682 O O . SER A 1 211 ? 3.058 9.178 23.664 1.00 95.25 211 SER A O 1
ATOM 1684 N N . THR A 1 212 ? 3.339 6.956 23.798 1.00 95.56 212 THR A N 1
ATOM 1685 C CA . THR A 1 212 ? 3.181 6.722 22.360 1.00 95.56 212 THR A CA 1
ATOM 1686 C C . THR A 1 212 ? 1.767 7.062 21.901 1.00 95.56 212 THR A C 1
ATOM 1688 O O . THR A 1 212 ? 1.599 7.782 20.914 1.00 95.56 212 THR A O 1
ATOM 1691 N N . TRP A 1 213 ? 0.741 6.632 22.636 1.00 96.38 213 TRP A N 1
ATOM 1692 C CA . TRP A 1 213 ? -0.649 6.974 22.349 1.00 96.38 213 TRP A CA 1
ATOM 1693 C C . TRP A 1 213 ? -0.867 8.494 22.384 1.00 96.38 213 TRP A C 1
ATOM 1695 O O . TRP A 1 213 ? -1.283 9.075 21.377 1.00 96.38 213 TRP A O 1
ATOM 1705 N N . ARG A 1 214 ? -0.487 9.163 23.479 1.00 97.12 214 ARG A N 1
ATOM 1706 C CA . ARG A 1 214 ? -0.621 10.616 23.664 1.00 97.12 214 ARG A CA 1
ATOM 1707 C C . ARG A 1 214 ? 0.048 11.400 22.541 1.00 97.12 214 ARG A C 1
ATOM 1709 O O . ARG A 1 214 ? -0.571 12.269 21.929 1.00 97.12 214 ARG A O 1
ATOM 1716 N N . SER A 1 215 ? 1.302 11.073 22.231 1.00 96.50 215 SER A N 1
ATOM 1717 C CA . SER A 1 215 ? 2.033 11.740 21.151 1.00 96.50 215 SER A CA 1
ATOM 1718 C C . SER A 1 215 ? 1.437 11.447 19.772 1.00 96.50 215 SER A C 1
ATOM 1720 O O . SER A 1 215 ? 1.474 12.320 18.911 1.00 96.50 215 SER A O 1
ATOM 1722 N N . THR A 1 216 ? 0.841 10.271 19.542 1.00 96.38 216 THR A N 1
ATOM 1723 C CA . THR A 1 216 ? 0.157 9.971 18.267 1.00 96.38 216 THR A CA 1
ATOM 1724 C C . THR A 1 216 ? -1.065 10.854 18.096 1.00 96.38 216 THR A C 1
ATOM 1726 O O . THR A 1 216 ? -1.226 11.479 17.053 1.00 96.38 216 THR A O 1
ATOM 1729 N N . MET A 1 217 ? -1.888 10.953 19.139 1.00 97.69 217 MET A N 1
ATOM 1730 C CA . MET A 1 217 ? -3.090 11.778 19.117 1.00 97.69 217 MET A CA 1
ATOM 1731 C C . MET A 1 217 ? -2.768 13.262 18.920 1.00 97.69 217 MET A C 1
ATOM 1733 O O . MET A 1 217 ? -3.470 13.930 18.173 1.00 97.69 217 MET A O 1
ATOM 1737 N N . ALA A 1 218 ? -1.674 13.767 19.499 1.00 97.31 218 ALA A N 1
ATOM 1738 C CA . ALA A 1 218 ? -1.234 15.146 19.275 1.00 97.31 218 ALA A CA 1
ATOM 1739 C C . ALA A 1 218 ? -0.861 15.427 17.803 1.00 97.31 218 ALA A C 1
ATOM 1741 O O . ALA A 1 218 ? -1.210 16.478 17.266 1.00 97.31 218 ALA A O 1
ATOM 1742 N N . HIS A 1 219 ? -0.186 14.486 17.129 1.00 96.31 219 HIS A N 1
ATOM 1743 C CA . HIS A 1 219 ? 0.103 14.622 15.697 1.00 96.31 219 HIS A CA 1
ATOM 1744 C C . HIS A 1 219 ? -1.179 14.558 14.863 1.00 96.31 219 HIS A C 1
ATOM 1746 O O . HIS A 1 219 ? -1.389 15.427 14.021 1.00 96.31 219 HIS A O 1
ATOM 1752 N N . LEU A 1 220 ? -2.063 13.590 15.132 1.00 96.88 220 LEU A N 1
ATOM 1753 C CA . LEU A 1 220 ? -3.344 13.478 14.429 1.00 96.88 220 LEU A CA 1
ATOM 1754 C C . LEU A 1 220 ? -4.230 14.712 14.642 1.00 96.88 220 LEU A C 1
ATOM 1756 O O . LEU A 1 220 ? -4.865 15.163 13.697 1.00 96.88 220 LEU A O 1
ATOM 1760 N N . GLU A 1 221 ? -4.231 15.310 15.836 1.00 98.06 221 GLU A N 1
ATOM 1761 C CA . GLU A 1 221 ? -4.913 16.580 16.099 1.00 98.06 221 GLU A CA 1
ATOM 1762 C C . GLU A 1 221 ? -4.342 17.712 15.231 1.00 98.06 221 GLU A C 1
ATOM 1764 O O . GLU A 1 221 ? -5.108 18.439 14.594 1.00 98.06 221 GLU A O 1
ATOM 1769 N N . SER A 1 222 ? -3.013 17.874 15.187 1.00 97.38 222 SER A N 1
ATOM 1770 C CA . SER A 1 222 ? -2.349 18.878 14.335 1.00 97.38 222 SER A CA 1
ATOM 1771 C C . SER A 1 222 ? -2.733 18.693 12.867 1.00 97.38 222 SER A C 1
ATOM 1773 O O . SER A 1 222 ? -3.172 19.634 12.206 1.00 97.38 222 SER A O 1
ATOM 1775 N N . MET A 1 223 ? -2.639 17.458 12.379 1.00 95.56 223 MET A N 1
ATOM 1776 C CA . MET A 1 223 ? -2.923 17.104 10.992 1.00 95.56 223 MET A CA 1
ATOM 1777 C C . MET A 1 223 ? -4.403 17.309 10.653 1.00 95.56 223 MET A C 1
ATOM 1779 O O . MET A 1 223 ? -4.715 17.939 9.650 1.00 95.56 223 MET A O 1
ATOM 1783 N N . ALA A 1 224 ? -5.325 16.905 11.527 1.00 96.81 224 ALA A N 1
ATOM 1784 C CA . ALA A 1 224 ? -6.756 17.142 11.350 1.00 96.81 224 ALA A CA 1
ATOM 1785 C C . ALA A 1 224 ? -7.108 18.640 11.284 1.00 96.81 224 ALA A C 1
ATOM 1787 O O . ALA A 1 224 ? -7.976 19.042 10.510 1.00 96.81 224 ALA A O 1
ATOM 1788 N N . ASN A 1 225 ? -6.421 19.491 12.057 1.00 97.25 225 ASN A N 1
ATOM 1789 C CA . ASN A 1 225 ? -6.587 20.945 11.949 1.00 97.25 225 ASN A CA 1
ATOM 1790 C C . ASN A 1 225 ? -6.096 21.491 10.601 1.00 97.25 225 ASN A C 1
ATOM 1792 O O . ASN A 1 225 ? -6.694 22.431 10.079 1.00 97.25 225 ASN A O 1
ATOM 1796 N N . LYS A 1 226 ? -5.021 20.927 10.044 1.00 94.56 226 LYS A N 1
ATOM 1797 C CA . LYS A 1 226 ? -4.495 21.314 8.727 1.00 94.56 226 LYS A CA 1
ATOM 1798 C C . LYS A 1 226 ? -5.408 20.871 7.593 1.00 94.56 226 LYS A C 1
ATOM 1800 O O . LYS A 1 226 ? -5.679 21.664 6.699 1.00 94.56 226 LYS A O 1
ATOM 1805 N N . GLU A 1 227 ? -5.972 19.671 7.692 1.00 93.00 227 GLU A N 1
ATOM 1806 C CA . GLU A 1 227 ? -6.981 19.160 6.755 1.00 93.00 227 GLU A CA 1
ATOM 1807 C C . GLU A 1 227 ? -8.189 20.104 6.659 1.00 93.00 227 GLU A C 1
ATOM 1809 O O . GLU A 1 227 ? -8.640 20.432 5.563 1.00 93.00 227 GLU A O 1
ATOM 1814 N N . LEU A 1 228 ? -8.671 20.624 7.797 1.00 93.62 228 LEU A N 1
ATOM 1815 C CA . LEU A 1 228 ? -9.761 21.610 7.837 1.00 93.62 228 LEU A CA 1
ATOM 1816 C C . LEU A 1 228 ? -9.403 22.959 7.195 1.00 93.62 228 LEU A C 1
ATOM 1818 O O . LEU A 1 228 ? -10.296 23.663 6.726 1.00 93.62 228 LEU A O 1
ATOM 1822 N N . LYS A 1 229 ? -8.123 23.337 7.205 1.00 93.00 229 LYS A N 1
ATOM 1823 C CA . LYS A 1 229 ? -7.624 24.617 6.676 1.00 93.00 229 LYS A CA 1
ATOM 1824 C C . LYS A 1 229 ? -7.063 24.517 5.256 1.00 93.00 229 LYS A C 1
ATOM 1826 O O . LYS A 1 229 ? -6.641 25.535 4.718 1.00 93.00 229 LYS A O 1
ATOM 1831 N N . ASP A 1 230 ? -7.059 23.320 4.671 1.00 89.19 230 ASP A N 1
ATOM 1832 C CA . ASP A 1 230 ? -6.353 23.005 3.423 1.00 89.19 230 ASP A CA 1
ATOM 1833 C C . ASP A 1 230 ? -4.857 23.381 3.467 1.00 89.19 230 ASP A C 1
ATOM 1835 O O . ASP A 1 230 ? -4.275 23.854 2.494 1.00 89.19 230 ASP A O 1
ATOM 1839 N N . GLU A 1 231 ? -4.228 23.192 4.631 1.00 90.62 231 GLU A N 1
ATOM 1840 C CA . GLU A 1 231 ? -2.797 23.427 4.833 1.00 90.62 231 GLU A CA 1
ATOM 1841 C C . GLU A 1 231 ? -1.999 22.136 4.579 1.00 90.62 231 GLU A C 1
ATOM 1843 O O . GLU A 1 231 ? -2.414 21.060 5.018 1.00 90.62 231 GLU A O 1
ATOM 1848 N N . PRO A 1 232 ? -0.828 22.207 3.920 1.00 88.50 232 PRO A N 1
ATOM 1849 C CA . PRO A 1 232 ? 0.001 21.031 3.697 1.00 88.50 232 PRO A CA 1
ATOM 1850 C C . PRO A 1 232 ? 0.616 20.510 5.002 1.00 88.50 232 PRO A C 1
ATOM 1852 O O . PRO A 1 232 ? 0.949 21.265 5.926 1.00 88.50 232 PRO A O 1
ATOM 1855 N N . PHE A 1 233 ? 0.841 19.198 5.051 1.00 90.62 233 PHE A N 1
ATOM 1856 C CA . PHE A 1 233 ? 1.612 18.575 6.120 1.00 90.62 233 PHE A CA 1
ATOM 1857 C C . PHE A 1 233 ? 3.091 18.949 6.039 1.00 90.62 233 PHE A C 1
ATOM 1859 O O . PHE A 1 233 ? 3.654 19.134 4.961 1.00 90.62 233 PHE A O 1
ATOM 1866 N N . ASN A 1 234 ? 3.729 19.068 7.201 1.00 91.06 234 ASN A N 1
ATOM 1867 C CA . ASN A 1 234 ? 5.171 19.285 7.272 1.00 91.06 234 ASN A CA 1
ATOM 1868 C C . ASN A 1 234 ? 5.938 17.958 7.124 1.00 91.06 234 ASN A C 1
ATOM 1870 O O . ASN A 1 234 ? 5.359 16.873 7.150 1.00 91.06 234 ASN A O 1
ATOM 1874 N N . GLU A 1 235 ? 7.264 18.032 7.007 1.00 90.12 235 GLU A N 1
ATOM 1875 C CA . GLU A 1 235 ? 8.113 16.849 6.809 1.00 90.12 235 GLU A CA 1
ATOM 1876 C C . GLU A 1 235 ? 7.985 15.804 7.931 1.00 90.12 235 GLU A C 1
ATOM 1878 O O . GLU A 1 235 ? 8.067 14.608 7.660 1.00 90.12 235 GLU A O 1
ATOM 1883 N N . VAL A 1 236 ? 7.742 16.232 9.176 1.00 90.81 236 VAL A N 1
ATOM 1884 C CA . VAL A 1 236 ? 7.572 15.332 10.332 1.00 90.81 236 VAL A CA 1
ATOM 1885 C C . VAL A 1 236 ? 6.260 14.553 10.227 1.00 90.81 236 VAL A C 1
ATOM 1887 O O . VAL A 1 236 ? 6.235 13.345 10.450 1.00 90.81 236 VAL A O 1
ATOM 1890 N N . GLU A 1 237 ? 5.175 15.222 9.847 1.00 91.88 237 GLU A N 1
ATOM 1891 C CA . GLU A 1 237 ? 3.855 14.616 9.642 1.00 91.88 237 GLU A CA 1
ATOM 1892 C C . GLU A 1 237 ? 3.841 13.698 8.406 1.00 91.88 237 GLU A C 1
ATOM 1894 O O . GLU A 1 237 ? 3.300 12.593 8.455 1.00 91.88 237 GLU A O 1
ATOM 1899 N N . ILE A 1 238 ? 4.508 14.094 7.317 1.00 89.31 238 ILE A N 1
ATOM 1900 C CA . ILE A 1 238 ? 4.692 13.239 6.133 1.00 89.31 238 ILE A CA 1
ATOM 1901 C C . ILE A 1 238 ? 5.516 12.001 6.496 1.00 89.31 238 ILE A C 1
ATOM 1903 O O . ILE A 1 238 ? 5.183 10.882 6.093 1.00 89.31 238 ILE A O 1
ATOM 1907 N N . ALA A 1 239 ? 6.587 12.172 7.276 1.00 87.81 239 ALA A N 1
ATOM 1908 C CA . ALA A 1 239 ? 7.362 11.048 7.773 1.00 87.81 239 ALA A CA 1
ATOM 1909 C C . ALA A 1 239 ? 6.479 10.120 8.613 1.00 87.81 239 ALA A C 1
ATOM 1911 O O . ALA A 1 239 ? 6.506 8.918 8.370 1.00 87.81 239 ALA A O 1
ATOM 1912 N N . LEU A 1 240 ? 5.646 10.651 9.517 1.00 88.81 240 LEU A N 1
ATOM 1913 C CA . LEU A 1 240 ? 4.717 9.861 10.330 1.00 88.81 240 LEU A CA 1
ATOM 1914 C C . LEU A 1 240 ? 3.814 8.961 9.474 1.00 88.81 240 LEU A C 1
ATOM 1916 O O . LEU A 1 240 ? 3.700 7.777 9.784 1.00 88.81 240 LEU A O 1
ATOM 1920 N N . PHE A 1 241 ? 3.248 9.469 8.374 1.00 86.62 241 PHE A N 1
ATOM 1921 C CA . PHE A 1 241 ? 2.463 8.654 7.436 1.00 86.62 241 PHE A CA 1
ATOM 1922 C C . PHE A 1 241 ? 3.274 7.532 6.795 1.00 86.62 241 PHE A C 1
ATOM 1924 O O . PHE A 1 241 ? 2.841 6.380 6.772 1.00 86.62 241 PHE A O 1
ATOM 1931 N N . LYS A 1 242 ? 4.494 7.834 6.342 1.00 84.31 242 LYS A N 1
ATOM 1932 C CA . LYS A 1 242 ? 5.415 6.818 5.809 1.00 84.31 242 LYS A CA 1
ATOM 1933 C C . LYS A 1 242 ? 5.796 5.771 6.857 1.00 84.31 242 LYS A C 1
ATOM 1935 O O . LYS A 1 242 ? 6.256 4.688 6.502 1.00 84.31 242 LYS A O 1
ATOM 1940 N N . GLN A 1 243 ? 5.639 6.086 8.144 1.00 86.94 243 GLN A N 1
ATOM 1941 C CA . GLN A 1 243 ? 5.828 5.159 9.257 1.00 86.94 243 GLN A CA 1
ATOM 1942 C C . GLN A 1 243 ? 4.523 4.642 9.860 1.00 86.94 243 GLN A C 1
ATOM 1944 O O . GLN A 1 243 ? 4.589 3.990 10.897 1.00 86.94 243 GLN A O 1
ATOM 1949 N N . TRP A 1 244 ? 3.360 4.897 9.255 1.00 89.25 244 TRP A N 1
ATOM 1950 C CA . TRP A 1 244 ? 2.081 4.526 9.857 1.00 89.25 244 TRP A CA 1
ATOM 1951 C C . TRP A 1 244 ? 1.957 3.010 10.006 1.00 89.25 244 TRP A C 1
ATOM 1953 O O . TRP A 1 244 ? 1.747 2.510 11.109 1.00 89.25 244 TRP A O 1
ATOM 1963 N N . ILE A 1 245 ? 2.190 2.290 8.906 1.00 87.56 245 ILE A N 1
ATOM 1964 C CA . ILE A 1 245 ? 2.340 0.834 8.849 1.00 87.56 245 ILE A CA 1
ATOM 1965 C C . ILE A 1 245 ? 3.534 0.543 7.942 1.00 87.56 245 ILE A C 1
ATOM 1967 O O . ILE A 1 245 ? 3.552 0.943 6.777 1.00 87.56 245 ILE A O 1
ATOM 1971 N N . LYS A 1 246 ? 4.536 -0.153 8.470 1.00 83.19 246 LYS A N 1
ATOM 1972 C CA . LYS A 1 246 ? 5.759 -0.533 7.767 1.00 83.19 246 LYS A CA 1
ATOM 1973 C C . LYS A 1 246 ? 5.929 -2.037 7.804 1.00 83.19 246 LYS A C 1
ATOM 1975 O O . LYS A 1 246 ? 5.728 -2.666 8.836 1.00 83.19 246 LYS A O 1
ATOM 1980 N N . LYS A 1 247 ? 6.372 -2.614 6.693 1.00 75.81 247 LYS A N 1
ATOM 1981 C CA . LYS A 1 247 ? 6.916 -3.968 6.720 1.00 75.81 247 LYS A CA 1
ATOM 1982 C C . LYS A 1 247 ? 8.355 -3.883 7.251 1.00 75.81 247 LYS A C 1
ATOM 1984 O O . LYS A 1 247 ? 9.101 -3.046 6.738 1.00 75.81 247 LYS A O 1
ATOM 1989 N N . PRO A 1 248 ? 8.746 -4.665 8.268 1.00 72.50 248 PRO A N 1
ATOM 1990 C CA . PRO A 1 248 ? 10.123 -4.669 8.745 1.00 72.50 248 PRO A CA 1
ATOM 1991 C C . PRO A 1 248 ? 11.075 -5.107 7.621 1.00 72.50 248 PRO A C 1
ATOM 1993 O O . PRO A 1 248 ? 10.743 -5.990 6.827 1.00 72.50 248 PRO A O 1
ATOM 1996 N N . GLU A 1 249 ? 12.243 -4.464 7.540 1.00 68.69 249 GLU A N 1
ATOM 1997 C CA . GLU A 1 249 ? 13.275 -4.761 6.531 1.00 68.69 249 GLU A CA 1
ATOM 1998 C C . GLU A 1 249 ? 13.885 -6.158 6.737 1.00 68.69 249 GLU A C 1
ATOM 2000 O O . GLU A 1 249 ? 14.211 -6.844 5.770 1.00 68.69 249 GLU A O 1
ATOM 2005 N N . GLU A 1 250 ? 13.948 -6.615 7.990 1.00 63.66 250 GLU A N 1
ATOM 2006 C CA . GLU A 1 250 ? 14.394 -7.952 8.374 1.00 63.66 250 GLU A CA 1
ATOM 2007 C C . GLU A 1 250 ? 13.283 -8.670 9.147 1.00 63.66 250 GLU A C 1
ATOM 2009 O O . GLU A 1 250 ? 12.824 -8.206 10.192 1.00 63.66 250 GLU A O 1
ATOM 2014 N N . MET A 1 251 ? 12.839 -9.819 8.633 1.00 57.03 251 MET A N 1
ATOM 2015 C CA . MET A 1 251 ? 11.859 -10.662 9.316 1.00 57.03 251 MET A CA 1
ATOM 2016 C C . MET A 1 251 ? 12.575 -11.462 10.411 1.00 57.03 251 MET A C 1
ATOM 2018 O O . MET A 1 251 ? 13.264 -12.442 10.123 1.00 57.03 251 MET A O 1
ATOM 2022 N N . THR A 1 252 ? 12.437 -11.051 11.668 1.00 57.88 252 THR A N 1
ATOM 2023 C CA . THR A 1 252 ? 12.946 -11.820 12.808 1.00 57.88 252 THR A CA 1
ATOM 2024 C C . THR A 1 252 ? 11.956 -12.926 13.178 1.00 57.88 252 THR A C 1
ATOM 2026 O O . THR A 1 252 ? 10.739 -12.749 13.119 1.00 57.88 252 THR A O 1
ATOM 2029 N N . CYS A 1 253 ? 12.460 -14.110 13.537 1.00 63.81 253 CYS A N 1
ATOM 2030 C CA . CYS A 1 253 ? 11.604 -15.210 13.982 1.00 63.81 253 CYS A CA 1
ATOM 2031 C C . CYS A 1 253 ? 10.855 -14.792 15.260 1.00 63.81 253 CYS A C 1
ATOM 2033 O O . CYS A 1 253 ? 11.492 -14.517 16.277 1.00 63.81 253 CYS A O 1
ATOM 2035 N N . GLY A 1 254 ? 9.521 -14.736 15.200 1.00 62.91 254 GLY A N 1
ATOM 2036 C CA . GLY A 1 254 ? 8.667 -14.333 16.323 1.00 62.91 254 GLY A CA 1
ATOM 2037 C C . GLY A 1 254 ? 8.468 -12.821 16.503 1.00 62.91 254 GLY A C 1
ATOM 2038 O O . GLY A 1 254 ? 7.874 -12.431 17.504 1.00 62.91 254 GLY A O 1
ATOM 2039 N N . GLY A 1 255 ? 8.951 -11.979 15.580 1.00 62.88 255 GLY A N 1
ATOM 2040 C CA . GLY A 1 255 ? 8.634 -10.544 15.544 1.00 62.88 255 GLY A CA 1
ATOM 2041 C C . GLY A 1 255 ? 7.297 -10.240 14.846 1.00 62.88 255 GLY A C 1
ATOM 2042 O O . GLY A 1 255 ? 6.748 -11.125 14.184 1.00 62.88 255 GLY A O 1
ATOM 2043 N N . PRO A 1 256 ? 6.763 -9.009 14.971 1.00 69.06 256 PRO A N 1
ATOM 2044 C CA . PRO A 1 256 ? 5.515 -8.624 14.313 1.00 69.06 256 PRO A CA 1
ATOM 2045 C C . PRO A 1 256 ? 5.709 -8.548 12.792 1.00 69.06 256 PRO A C 1
ATOM 2047 O O . PRO A 1 256 ? 6.776 -8.139 12.322 1.00 69.06 256 PRO A O 1
ATOM 2050 N N . SER A 1 257 ? 4.691 -8.912 12.006 1.00 74.88 257 SER A N 1
ATOM 2051 C CA . SER A 1 257 ? 4.781 -8.849 10.538 1.00 74.88 257 SER A CA 1
ATOM 2052 C C . SER A 1 257 ? 4.742 -7.407 10.023 1.00 74.88 257 SER A C 1
ATOM 2054 O O . SER A 1 257 ? 5.225 -7.139 8.918 1.00 74.88 257 SER A O 1
ATOM 2056 N N . PHE A 1 258 ? 4.220 -6.473 10.824 1.00 82.31 258 PHE A N 1
ATOM 2057 C CA . PHE A 1 258 ? 4.266 -5.034 10.586 1.00 82.31 258 PHE A CA 1
ATOM 2058 C C . PHE A 1 258 ? 4.751 -4.252 11.812 1.00 82.31 258 PHE A C 1
ATOM 2060 O O . PHE A 1 258 ? 4.408 -4.540 12.952 1.00 82.31 258 PHE A O 1
ATOM 2067 N N . THR A 1 259 ? 5.522 -3.199 11.559 1.00 86.44 259 THR A N 1
ATOM 2068 C CA . THR A 1 259 ? 5.954 -2.200 12.544 1.00 86.44 259 THR A CA 1
ATOM 2069 C C . THR A 1 259 ? 5.373 -0.831 12.190 1.00 86.44 259 THR A C 1
ATOM 2071 O O . THR A 1 259 ? 4.654 -0.676 11.200 1.00 86.44 259 THR A O 1
ATOM 2074 N N . GLY A 1 260 ? 5.676 0.192 12.986 1.00 89.69 260 GLY A N 1
ATOM 2075 C CA . GLY A 1 260 ? 5.275 1.569 12.710 1.00 89.69 260 GLY A CA 1
ATOM 2076 C C . GLY A 1 260 ? 4.348 2.139 13.772 1.00 89.69 260 GLY A C 1
ATOM 2077 O O . GLY A 1 260 ? 4.248 1.623 14.883 1.00 89.69 260 GLY A O 1
ATOM 2078 N N . ARG A 1 261 ? 3.686 3.244 13.435 1.00 92.25 261 ARG A N 1
ATOM 2079 C CA . ARG A 1 261 ? 2.902 4.016 14.394 1.00 92.25 261 ARG A CA 1
ATOM 2080 C C . ARG A 1 261 ? 1.618 3.314 14.813 1.00 92.25 261 ARG A C 1
ATOM 2082 O O . ARG A 1 261 ? 1.284 3.366 15.989 1.00 92.25 261 ARG A O 1
ATOM 2089 N N . PHE A 1 262 ? 0.922 2.669 13.879 1.00 91.44 262 PHE A N 1
ATOM 2090 C CA . PHE A 1 262 ? -0.328 1.974 14.170 1.00 91.44 262 PHE A CA 1
ATOM 2091 C C . PHE A 1 262 ? -0.116 0.745 15.074 1.00 91.44 262 PHE A C 1
ATOM 2093 O O . PHE A 1 262 ? -0.763 0.701 16.119 1.00 91.44 262 PHE A O 1
ATOM 2100 N N . PRO A 1 263 ? 0.819 -0.193 14.790 1.00 91.88 263 PRO A N 1
ATOM 2101 C CA . PRO A 1 263 ? 1.087 -1.303 15.709 1.00 91.88 263 PRO A CA 1
ATOM 2102 C C . PRO A 1 263 ? 1.506 -0.843 17.108 1.00 91.88 263 PRO A C 1
ATOM 2104 O O . PRO A 1 263 ? 1.048 -1.411 18.094 1.00 91.88 263 PRO A O 1
ATOM 2107 N N . ALA A 1 264 ? 2.277 0.245 17.215 1.00 92.50 264 ALA A N 1
ATOM 2108 C CA . ALA A 1 264 ? 2.709 0.810 18.496 1.00 92.50 264 ALA A CA 1
ATOM 2109 C C . ALA A 1 264 ? 1.567 1.401 19.356 1.00 92.50 264 ALA A C 1
ATOM 2111 O O . ALA A 1 264 ? 1.789 1.745 20.519 1.00 92.50 264 ALA A O 1
ATOM 2112 N N . LEU A 1 265 ? 0.344 1.523 18.817 1.00 93.38 265 LEU A N 1
ATOM 2113 C CA . LEU A 1 265 ? -0.854 1.843 19.603 1.00 93.38 265 LEU A CA 1
ATOM 2114 C C . LEU A 1 265 ? -1.413 0.631 20.359 1.00 93.38 265 LEU A C 1
ATOM 2116 O O . LEU A 1 265 ? -2.245 0.809 21.248 1.00 93.38 265 LEU A O 1
ATOM 2120 N N . TYR A 1 266 ? -0.947 -0.581 20.064 1.00 92.19 266 TYR A N 1
ATOM 2121 C CA . TYR A 1 266 ? -1.269 -1.782 20.825 1.00 92.19 266 TYR A CA 1
ATOM 2122 C C . TYR A 1 266 ? -0.257 -1.958 21.959 1.00 92.19 266 TYR A C 1
ATOM 2124 O O . TYR A 1 266 ? 0.945 -1.776 21.774 1.00 92.19 266 TYR A O 1
ATOM 2132 N N . LEU A 1 267 ? -0.728 -2.361 23.143 1.00 89.19 267 LEU A N 1
ATOM 2133 C CA . LEU A 1 267 ? 0.166 -2.641 24.273 1.00 89.19 267 LEU A CA 1
ATOM 2134 C C . LEU A 1 267 ? 1.173 -3.757 23.921 1.00 89.19 267 LEU A C 1
ATOM 2136 O O . LEU A 1 267 ? 2.362 -3.666 24.250 1.00 89.19 267 LEU A O 1
ATOM 2140 N N . ASN A 1 268 ? 0.687 -4.770 23.196 1.00 89.00 268 ASN A N 1
ATOM 2141 C CA . ASN A 1 268 ? 1.483 -5.787 22.522 1.00 89.00 268 ASN A CA 1
ATOM 2142 C C . ASN A 1 268 ? 1.294 -5.665 21.002 1.00 89.00 268 ASN A C 1
ATOM 2144 O O . ASN A 1 268 ? 0.231 -5.987 20.476 1.00 89.00 268 ASN A O 1
ATOM 2148 N N . GLU A 1 269 ? 2.341 -5.226 20.307 1.00 87.69 269 GLU A N 1
ATOM 2149 C CA . GLU A 1 269 ? 2.330 -4.928 18.866 1.00 87.69 269 GLU A CA 1
ATOM 2150 C C . GLU A 1 269 ? 1.999 -6.156 18.004 1.00 87.69 269 GLU A C 1
ATOM 2152 O O . GLU A 1 269 ? 1.447 -6.008 16.918 1.00 87.69 269 GLU A O 1
ATOM 2157 N N . MET A 1 270 ? 2.244 -7.369 18.516 1.00 84.56 270 MET A N 1
ATOM 2158 C CA . MET A 1 270 ? 1.899 -8.629 17.842 1.00 84.56 270 MET A CA 1
ATOM 2159 C C . MET A 1 270 ? 0.396 -8.773 17.565 1.00 84.56 270 MET A C 1
ATOM 2161 O O . MET A 1 270 ? 0.010 -9.454 16.621 1.00 84.56 270 MET A O 1
ATOM 2165 N N . HIS A 1 271 ? -0.451 -8.118 18.364 1.00 87.81 271 HIS A N 1
ATOM 2166 C CA . HIS A 1 271 ? -1.905 -8.206 18.230 1.00 87.81 271 HIS A CA 1
ATOM 2167 C C . HIS A 1 271 ? -2.464 -7.256 17.164 1.00 87.81 271 HIS A C 1
ATOM 2169 O O . HIS A 1 271 ? -3.647 -7.328 16.846 1.00 87.81 271 HIS A O 1
ATOM 2175 N N . ALA A 1 272 ? -1.641 -6.373 16.585 1.00 86.88 272 ALA A N 1
ATOM 2176 C CA . ALA A 1 272 ? -2.100 -5.406 15.586 1.00 86.88 272 ALA A CA 1
ATOM 2177 C C . ALA A 1 272 ? -2.647 -6.066 14.303 1.00 86.88 272 ALA A C 1
ATOM 2179 O O . ALA A 1 272 ? -3.395 -5.442 13.552 1.00 86.88 272 ALA A O 1
ATOM 2180 N N . GLU A 1 273 ? -2.276 -7.323 14.053 1.00 85.19 273 GLU A N 1
ATOM 2181 C CA . GLU A 1 273 ? -2.699 -8.119 12.895 1.00 85.19 273 GLU A CA 1
ATOM 2182 C C . GLU A 1 273 ? -3.804 -9.127 13.226 1.00 85.19 273 GLU A C 1
ATOM 2184 O O . GLU A 1 273 ? -4.371 -9.754 12.327 1.00 85.19 273 GLU A O 1
ATOM 2189 N N . GLU A 1 274 ? -4.110 -9.311 14.510 1.00 89.12 274 GLU A N 1
ATOM 2190 C CA . GLU A 1 274 ? -5.095 -10.288 14.941 1.00 89.12 274 GLU A CA 1
ATOM 2191 C C . GLU A 1 274 ? -6.501 -9.810 14.578 1.00 89.12 274 GLU A C 1
ATOM 2193 O O . GLU A 1 274 ? -6.935 -8.708 14.920 1.00 89.12 274 GLU A O 1
ATOM 2198 N N . PHE A 1 275 ? -7.257 -10.666 13.889 1.00 91.69 275 PHE A N 1
ATOM 2199 C CA . PHE A 1 275 ? -8.684 -10.433 13.730 1.00 91.69 275 PHE A CA 1
ATOM 2200 C C . PHE A 1 275 ? -9.378 -10.721 15.060 1.00 91.69 275 PHE A C 1
ATOM 2202 O O . PHE A 1 275 ? -9.634 -11.884 15.374 1.00 91.69 275 PHE A O 1
ATOM 2209 N N . ASP A 1 276 ? -9.674 -9.672 15.825 1.00 92.50 276 ASP A N 1
ATOM 2210 C CA . ASP A 1 276 ? -10.268 -9.786 17.157 1.00 92.50 276 ASP A CA 1
ATOM 2211 C C . ASP A 1 276 ? -11.518 -8.900 17.314 1.00 92.50 276 ASP A C 1
ATOM 2213 O O . ASP A 1 276 ? -11.454 -7.784 17.833 1.00 92.50 276 ASP A O 1
ATOM 2217 N N . PRO A 1 277 ? -12.668 -9.333 16.760 1.00 95.38 277 PRO A N 1
ATOM 2218 C CA . PRO A 1 277 ? -13.910 -8.588 16.887 1.00 95.38 277 PRO A CA 1
ATOM 2219 C C . PRO A 1 277 ? -14.464 -8.717 18.307 1.00 95.38 277 PRO A C 1
ATOM 2221 O O . PRO A 1 277 ? -14.557 -9.820 18.837 1.00 95.38 277 PRO A O 1
ATOM 2224 N N . ILE A 1 278 ? -14.911 -7.599 18.872 1.00 95.62 278 ILE A N 1
ATOM 2225 C CA . ILE A 1 278 ? -15.486 -7.544 20.220 1.00 95.62 278 ILE A CA 1
ATOM 2226 C C . ILE A 1 278 ? -17.007 -7.443 20.159 1.00 95.62 278 ILE A C 1
ATOM 2228 O O . ILE A 1 278 ? -17.559 -6.860 19.216 1.00 95.62 278 ILE A O 1
ATOM 2232 N N . ILE A 1 279 ? -17.682 -7.966 21.176 1.00 97.25 279 ILE A N 1
ATOM 2233 C CA . ILE A 1 279 ? -19.119 -7.822 21.390 1.00 97.25 279 ILE A CA 1
ATOM 2234 C C . ILE A 1 279 ? -19.415 -7.475 22.849 1.00 97.25 279 ILE A C 1
ATOM 2236 O O . ILE A 1 279 ? -18.757 -7.938 23.772 1.00 97.25 279 ILE A O 1
ATOM 2240 N N . ALA A 1 280 ? -20.437 -6.657 23.070 1.00 96.62 280 ALA A N 1
ATOM 2241 C CA . ALA A 1 280 ? -20.910 -6.328 24.408 1.00 96.62 280 ALA A CA 1
ATOM 2242 C C . ALA A 1 280 ? -22.437 -6.301 24.446 1.00 96.62 280 ALA A C 1
ATOM 2244 O O . ALA A 1 280 ? -23.069 -5.789 23.517 1.00 96.62 280 ALA A O 1
ATOM 2245 N N . ASP A 1 281 ? -23.037 -6.808 25.526 1.00 95.50 281 ASP A N 1
ATOM 2246 C CA . ASP A 1 281 ? -24.435 -6.530 25.837 1.00 95.50 281 ASP A CA 1
ATOM 2247 C C . ASP A 1 281 ? -24.581 -5.109 26.391 1.00 95.50 281 ASP A C 1
ATOM 2249 O O . ASP A 1 281 ? -23.882 -4.694 27.311 1.00 95.50 281 ASP A O 1
ATOM 2253 N N . VAL A 1 282 ? -25.501 -4.341 25.811 1.00 96.94 282 VAL A N 1
ATOM 2254 C CA . VAL A 1 282 ? -25.727 -2.931 26.175 1.00 96.94 282 VAL A CA 1
ATOM 2255 C C . VAL A 1 282 ? -27.117 -2.685 26.744 1.00 96.94 282 VAL A C 1
ATOM 2257 O O . VAL A 1 282 ? -27.361 -1.650 27.363 1.00 96.94 282 VAL A O 1
ATOM 2260 N N . HIS A 1 283 ? -28.045 -3.625 26.555 1.00 94.25 283 HIS A N 1
ATOM 2261 C CA . HIS A 1 283 ? -29.382 -3.539 27.127 1.00 94.25 283 HIS A CA 1
ATOM 2262 C C . HIS A 1 283 ? -30.029 -4.918 27.253 1.00 94.25 283 HIS A C 1
ATOM 2264 O O . HIS A 1 283 ? -29.874 -5.769 26.382 1.00 94.25 283 HIS A O 1
ATOM 2270 N N . THR A 1 284 ? -30.798 -5.133 28.318 1.00 95.06 284 THR A N 1
ATOM 2271 C CA . THR A 1 284 ? -31.551 -6.373 28.541 1.00 95.06 284 THR A CA 1
ATOM 2272 C C . THR A 1 284 ? -33.019 -6.045 28.769 1.00 95.06 284 THR A C 1
ATOM 2274 O O . THR A 1 284 ? -33.350 -5.275 29.668 1.00 95.06 284 THR A O 1
ATOM 2277 N N . ASN A 1 285 ? -33.892 -6.672 27.984 1.00 93.38 285 ASN A N 1
ATOM 2278 C CA . ASN A 1 285 ? -35.325 -6.715 28.221 1.00 93.38 285 ASN A CA 1
ATOM 2279 C C . ASN A 1 285 ? -35.685 -8.081 28.832 1.00 93.38 285 ASN A C 1
ATOM 2281 O O . ASN A 1 285 ? -35.697 -9.070 28.100 1.00 93.38 285 ASN A O 1
ATOM 2285 N N . PRO A 1 286 ? -35.975 -8.157 30.143 1.00 93.31 286 PRO A N 1
ATOM 2286 C CA . PRO A 1 286 ? -36.245 -9.424 30.819 1.00 93.31 286 PRO A CA 1
ATOM 2287 C C . PRO A 1 286 ? -37.706 -9.889 30.701 1.00 93.31 286 PRO A C 1
ATOM 2289 O O . PRO A 1 286 ? -38.056 -10.913 31.277 1.00 93.31 286 PRO A O 1
ATOM 2292 N N . ASN A 1 287 ? -38.586 -9.124 30.045 1.00 93.81 287 ASN A N 1
ATOM 2293 C CA . ASN A 1 287 ? -40.012 -9.444 29.989 1.00 93.81 287 ASN A CA 1
ATOM 2294 C C . ASN A 1 287 ? -40.278 -10.521 28.934 1.00 93.81 287 ASN A C 1
ATOM 2296 O O . ASN A 1 287 ? -39.915 -10.322 27.782 1.00 93.81 287 ASN A O 1
ATOM 2300 N N . ASP A 1 288 ? -40.970 -11.602 29.294 1.00 91.81 288 ASP A N 1
ATOM 2301 C CA . ASP A 1 288 ? -41.385 -12.642 28.339 1.00 91.81 288 ASP A CA 1
ATOM 2302 C C . ASP A 1 288 ? -42.808 -12.447 27.800 1.00 91.81 288 ASP A C 1
ATOM 2304 O O . ASP A 1 288 ? -43.100 -12.825 26.663 1.00 91.81 288 ASP A O 1
ATOM 2308 N N . ASP A 1 289 ? -43.672 -11.779 28.567 1.00 92.38 289 ASP A N 1
ATOM 2309 C CA . ASP A 1 289 ? -45.079 -11.580 28.223 1.00 92.38 289 ASP A CA 1
ATOM 2310 C C . ASP A 1 289 ? -45.352 -10.233 27.531 1.00 92.38 289 ASP A C 1
ATOM 2312 O O . ASP A 1 289 ? -44.663 -9.224 27.726 1.00 92.38 289 ASP A O 1
ATOM 2316 N N . ALA A 1 290 ? -46.416 -10.192 26.725 1.00 89.44 290 ALA A N 1
ATOM 2317 C CA . ALA A 1 290 ? -46.906 -8.960 26.110 1.00 89.44 290 ALA A CA 1
ATOM 2318 C C . ALA A 1 290 ? -47.296 -7.908 27.179 1.00 89.44 290 ALA A C 1
ATOM 2320 O O . ALA A 1 290 ? -47.822 -8.270 28.231 1.00 89.44 290 ALA A O 1
ATOM 2321 N N . PRO A 1 291 ? -47.097 -6.599 26.920 1.00 90.56 291 PRO A N 1
ATOM 2322 C CA . PRO A 1 291 ? -46.716 -5.997 25.639 1.00 90.56 291 PRO A CA 1
ATOM 2323 C C . PRO A 1 291 ? -45.201 -5.851 25.423 1.00 90.56 291 PRO A C 1
ATOM 2325 O O . PRO A 1 291 ? -44.800 -5.299 24.402 1.00 90.56 291 PRO A O 1
ATOM 2328 N N . LEU A 1 292 ? -44.368 -6.288 26.373 1.00 90.75 292 LEU A N 1
ATOM 2329 C CA . LEU A 1 292 ? -42.927 -6.019 26.358 1.00 90.75 292 LEU A CA 1
ATOM 2330 C C . LEU A 1 292 ? -42.079 -7.220 25.928 1.00 90.75 292 LEU A C 1
ATOM 2332 O O . LEU A 1 292 ? -40.921 -7.017 25.584 1.00 90.75 292 LEU A O 1
ATOM 2336 N N . GLY A 1 293 ? -42.618 -8.438 25.931 1.00 91.00 293 GLY A N 1
ATOM 2337 C CA . GLY A 1 293 ? -41.891 -9.636 25.523 1.00 91.00 293 GLY A CA 1
ATOM 2338 C C . GLY A 1 293 ? -41.850 -9.913 24.017 1.00 91.00 293 GLY A C 1
ATOM 2339 O O . GLY A 1 293 ? -42.498 -9.223 23.223 1.00 91.00 293 GLY A O 1
ATOM 2340 N N . PRO A 1 294 ? -41.087 -10.940 23.597 1.00 92.31 294 PRO A N 1
ATOM 2341 C CA . PRO A 1 294 ? -40.328 -11.874 24.445 1.00 92.31 294 PRO A CA 1
ATOM 2342 C C . PRO A 1 294 ? -38.993 -11.296 24.947 1.00 92.31 294 PRO A C 1
ATOM 2344 O O . PRO A 1 294 ? -38.521 -10.296 24.389 1.00 92.31 294 PRO A O 1
ATOM 2347 N N . ALA A 1 295 ? -38.363 -11.948 25.935 1.00 94.19 295 ALA A N 1
ATOM 2348 C CA . ALA A 1 295 ? -37.105 -11.481 26.510 1.00 94.19 295 ALA A CA 1
ATOM 2349 C C . ALA A 1 295 ? -35.982 -11.442 25.467 1.00 94.19 295 ALA A C 1
ATOM 2351 O O . ALA A 1 295 ? -35.889 -12.303 24.581 1.00 94.19 295 ALA A O 1
ATOM 2352 N N . ARG A 1 296 ? -35.139 -10.409 25.550 1.00 95.62 296 ARG A N 1
ATOM 2353 C CA . ARG A 1 296 ? -34.053 -10.153 24.597 1.00 95.62 296 ARG A CA 1
ATOM 2354 C C . ARG A 1 296 ? -32.877 -9.452 25.251 1.00 95.62 296 ARG A C 1
ATOM 2356 O O . ARG A 1 296 ? -33.056 -8.599 26.120 1.00 95.62 296 ARG A O 1
ATOM 2363 N N . VAL A 1 297 ? -31.689 -9.699 24.714 1.00 96.19 297 VAL A N 1
ATOM 2364 C CA . VAL A 1 297 ? -30.472 -8.950 25.038 1.00 96.19 297 VAL A CA 1
ATOM 2365 C C . VAL A 1 297 ? -29.951 -8.264 23.776 1.00 96.19 297 VAL A C 1
ATOM 2367 O O . VAL A 1 297 ? -29.679 -8.910 22.758 1.00 96.19 297 VAL A O 1
ATOM 2370 N N . LEU A 1 298 ? -29.835 -6.939 23.836 1.00 96.69 298 LEU A N 1
ATOM 2371 C CA . LEU A 1 298 ? -29.237 -6.118 22.792 1.00 96.69 298 LEU A CA 1
ATOM 2372 C C . LEU A 1 298 ? -27.721 -6.157 22.931 1.00 96.69 298 LEU A C 1
ATOM 2374 O O . LEU A 1 298 ? -27.181 -5.748 23.960 1.00 96.69 298 LEU A O 1
ATOM 2378 N N . HIS A 1 299 ? -27.059 -6.597 21.871 1.00 97.69 299 HIS A N 1
ATOM 2379 C CA . HIS A 1 299 ? -25.614 -6.598 21.756 1.00 97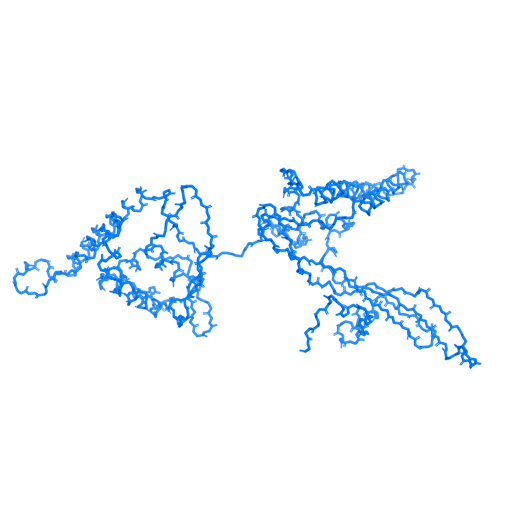.69 299 HIS A CA 1
ATOM 2380 C C . HIS A 1 299 ? -25.163 -5.625 20.671 1.00 97.69 299 HIS A C 1
ATOM 2382 O O . HIS A 1 299 ? -25.827 -5.487 19.640 1.00 97.69 299 HIS A O 1
ATOM 2388 N N . VAL A 1 300 ? -24.008 -5.006 20.880 1.00 97.62 300 VAL A N 1
ATOM 2389 C CA . VAL A 1 300 ? -23.288 -4.241 19.859 1.00 97.62 300 VAL A CA 1
ATOM 2390 C C . VAL A 1 300 ? -21.892 -4.811 19.701 1.00 97.62 300 VAL A C 1
ATOM 2392 O O . VAL A 1 300 ? -21.279 -5.229 20.681 1.00 97.62 300 VAL A O 1
ATOM 2395 N N . GLY A 1 301 ? -21.389 -4.846 18.473 1.00 96.75 301 GLY A N 1
ATOM 2396 C CA . GLY A 1 301 ? -20.094 -5.455 18.205 1.00 96.75 301 GLY A CA 1
ATOM 2397 C C . GLY A 1 301 ? -19.368 -4.865 17.013 1.00 96.75 301 GLY A C 1
ATOM 2398 O O . GLY A 1 301 ? -19.951 -4.190 16.158 1.00 96.75 301 GLY A O 1
ATOM 2399 N N . THR A 1 302 ? -18.072 -5.141 16.958 1.00 97.00 302 THR A N 1
ATOM 2400 C CA . THR A 1 302 ? -17.212 -4.813 15.822 1.00 97.00 302 THR A CA 1
ATOM 2401 C C . THR A 1 302 ? -17.044 -6.023 14.905 1.00 97.00 302 THR A C 1
ATOM 2403 O O . THR A 1 302 ? -17.521 -7.122 15.185 1.00 97.00 302 THR A O 1
ATOM 2406 N N . GLY A 1 303 ? -16.402 -5.832 13.758 1.00 95.00 303 GLY A N 1
ATOM 2407 C CA . GLY A 1 303 ? -16.050 -6.932 12.866 1.00 95.00 303 GLY A CA 1
ATOM 2408 C C . GLY A 1 303 ? -14.898 -6.564 11.954 1.00 95.00 303 GLY A C 1
ATOM 2409 O O . GLY A 1 303 ? -14.119 -5.664 12.254 1.00 95.00 303 GLY A O 1
ATOM 2410 N N . LYS A 1 304 ? -14.819 -7.230 10.798 1.00 92.75 304 LYS A N 1
ATOM 2411 C CA . LYS A 1 304 ? -13.790 -6.951 9.783 1.00 92.75 304 LYS A CA 1
ATOM 2412 C C . LYS A 1 304 ? -13.783 -5.461 9.422 1.00 92.75 304 LYS A C 1
ATOM 2414 O O . LYS A 1 304 ? -14.859 -4.883 9.245 1.00 92.75 304 LYS A O 1
ATOM 2419 N N . ALA A 1 305 ? -12.600 -4.857 9.328 1.00 91.75 305 ALA A N 1
ATOM 2420 C CA . ALA A 1 305 ? -12.457 -3.493 8.829 1.00 91.75 305 ALA A CA 1
ATOM 2421 C C . ALA A 1 305 ? -12.985 -3.409 7.388 1.00 91.75 305 ALA A C 1
ATOM 2423 O O . ALA A 1 305 ? -12.793 -4.334 6.596 1.00 91.75 305 ALA A O 1
ATOM 2424 N N . ASN A 1 306 ? -13.660 -2.312 7.058 1.00 92.00 306 ASN A N 1
ATOM 2425 C CA . ASN A 1 306 ? -14.065 -2.024 5.686 1.00 92.00 306 ASN A CA 1
ATOM 2426 C C . ASN A 1 306 ? -12.976 -1.199 4.996 1.00 92.00 306 ASN A C 1
ATOM 2428 O O . ASN A 1 306 ? -12.255 -0.454 5.657 1.00 92.00 306 ASN A O 1
ATOM 2432 N N . LEU A 1 307 ? -12.893 -1.279 3.669 1.00 92.44 307 LEU A N 1
ATOM 2433 C CA . LEU A 1 307 ? -12.106 -0.337 2.880 1.00 92.44 307 LEU A CA 1
ATOM 2434 C C . LEU A 1 307 ? -12.970 0.884 2.551 1.00 92.44 307 LEU A C 1
ATOM 2436 O O . LEU A 1 307 ? -14.011 0.746 1.911 1.00 92.44 307 LEU A O 1
ATOM 2440 N N . MET A 1 308 ? -12.527 2.068 2.960 1.00 91.69 308 MET A N 1
ATOM 2441 C CA . MET A 1 308 ? -13.090 3.339 2.517 1.00 91.69 308 MET A CA 1
ATOM 2442 C C . MET A 1 308 ? -12.264 3.891 1.361 1.00 91.69 308 MET A C 1
ATOM 2444 O O . MET A 1 308 ? -11.035 3.839 1.393 1.00 91.69 308 MET A O 1
ATOM 2448 N N . ILE A 1 309 ? -12.950 4.453 0.366 1.00 91.62 309 ILE A N 1
ATOM 2449 C CA . ILE A 1 309 ? -12.351 5.279 -0.682 1.00 91.62 309 ILE A CA 1
ATOM 2450 C C . ILE A 1 309 ? -12.953 6.676 -0.555 1.00 91.62 309 ILE A C 1
ATOM 2452 O O . ILE A 1 309 ? -14.172 6.831 -0.601 1.00 91.62 309 ILE A O 1
ATOM 2456 N N . LEU A 1 310 ? -12.101 7.685 -0.398 1.00 90.19 310 LEU A N 1
ATOM 2457 C CA . LEU A 1 310 ? -12.490 9.085 -0.275 1.00 90.19 310 LEU A CA 1
ATOM 2458 C C . LEU A 1 310 ? -11.844 9.902 -1.384 1.00 90.19 310 LEU A C 1
ATOM 2460 O O . LEU A 1 310 ? -10.627 9.890 -1.526 1.00 90.19 310 LEU A O 1
ATOM 2464 N N . THR A 1 311 ? -12.634 10.675 -2.120 1.00 89.69 311 THR A N 1
ATOM 2465 C CA . THR A 1 311 ? -12.104 11.664 -3.063 1.00 89.69 311 THR A CA 1
ATOM 2466 C C . THR A 1 311 ? -12.183 13.062 -2.470 1.00 89.69 311 THR A C 1
ATOM 2468 O O . THR A 1 311 ? -13.269 13.503 -2.092 1.00 89.69 311 THR A O 1
ATOM 2471 N N . ARG A 1 312 ? -11.060 13.780 -2.436 1.00 84.19 312 ARG A N 1
ATOM 2472 C CA . ARG A 1 312 ? -10.979 15.170 -1.973 1.00 84.19 312 ARG A CA 1
ATOM 2473 C C . ARG A 1 312 ? -10.366 16.031 -3.068 1.00 84.19 312 ARG A C 1
ATOM 2475 O O . ARG A 1 312 ? -9.380 15.648 -3.691 1.00 84.19 312 ARG A O 1
ATOM 2482 N N . GLN A 1 313 ? -10.960 17.190 -3.318 1.00 82.38 313 GLN A N 1
ATOM 2483 C CA . GLN A 1 313 ? -10.372 18.204 -4.184 1.00 82.38 313 GLN A CA 1
ATOM 2484 C C . GLN A 1 313 ? -9.520 19.144 -3.331 1.00 82.38 313 GLN A C 1
ATOM 2486 O O . GLN A 1 313 ? -10.014 19.662 -2.332 1.00 82.38 313 GLN A O 1
ATOM 2491 N N . SER A 1 314 ? -8.267 19.357 -3.726 1.00 71.75 314 SER A N 1
ATOM 2492 C CA . SER A 1 314 ? -7.382 20.366 -3.140 1.00 71.75 314 SER A CA 1
ATOM 2493 C C . SER A 1 314 ? -6.888 21.334 -4.215 1.00 71.75 314 SER A C 1
ATOM 2495 O O . SER A 1 314 ? -7.160 21.164 -5.410 1.00 71.75 314 SER A O 1
ATOM 2497 N N . CYS A 1 315 ? -6.125 22.345 -3.799 1.00 66.75 315 CYS A N 1
ATOM 2498 C CA . CYS A 1 315 ? -5.455 23.272 -4.712 1.00 66.75 315 CYS A CA 1
ATOM 2499 C C . CYS A 1 315 ? -4.478 22.576 -5.686 1.00 66.75 315 CYS A C 1
ATOM 2501 O O . CYS A 1 315 ? -4.178 23.120 -6.746 1.00 66.75 315 CYS A O 1
ATOM 2503 N N . GLU A 1 316 ? -4.014 21.364 -5.359 1.00 67.81 316 GLU A N 1
ATOM 2504 C CA . GLU A 1 316 ? -3.100 20.557 -6.182 1.00 67.81 316 GLU A CA 1
ATOM 2505 C C . GLU A 1 316 ? -3.838 19.549 -7.088 1.00 67.81 316 GLU A C 1
ATOM 2507 O O . GLU A 1 316 ? -3.203 18.773 -7.804 1.00 67.81 316 GLU A O 1
ATOM 2512 N N . GLY A 1 317 ? -5.177 19.562 -7.080 1.00 77.25 317 GLY A N 1
ATOM 2513 C CA . GLY A 1 317 ? -6.038 18.704 -7.894 1.00 77.25 317 GLY A CA 1
ATOM 2514 C C . GLY A 1 317 ? -6.907 17.747 -7.075 1.00 77.25 317 GLY A C 1
ATOM 2515 O O . GLY A 1 317 ? -6.931 17.765 -5.846 1.00 77.25 317 GLY A O 1
ATOM 2516 N N . THR A 1 318 ? -7.670 16.902 -7.768 1.00 83.69 318 THR A N 1
ATOM 2517 C CA . THR A 1 318 ? -8.479 15.858 -7.125 1.00 83.69 318 THR A CA 1
ATOM 2518 C C . THR A 1 318 ? -7.602 14.674 -6.739 1.00 83.69 318 THR A C 1
ATOM 2520 O O . THR A 1 318 ? -6.895 14.119 -7.578 1.00 83.69 318 THR A O 1
ATOM 2523 N N . ARG A 1 319 ? -7.692 14.257 -5.476 1.00 83.75 319 ARG A N 1
ATOM 2524 C CA . ARG A 1 319 ? -7.008 13.087 -4.922 1.00 83.75 319 ARG A CA 1
ATOM 2525 C C . ARG A 1 319 ? -8.015 12.051 -4.456 1.00 83.75 319 ARG A C 1
ATOM 2527 O O . ARG A 1 319 ? -9.121 12.400 -4.045 1.00 83.75 319 ARG A O 1
ATOM 2534 N N . ALA A 1 320 ? -7.617 10.786 -4.518 1.00 87.62 320 ALA A N 1
ATOM 2535 C CA . ALA A 1 320 ? -8.346 9.673 -3.932 1.00 87.62 320 ALA A CA 1
ATOM 2536 C C . ALA A 1 320 ? -7.482 9.033 -2.842 1.00 87.62 320 ALA A C 1
ATOM 2538 O O . ALA A 1 320 ? -6.323 8.702 -3.083 1.00 87.62 320 ALA A O 1
ATOM 2539 N N . TYR A 1 321 ? -8.063 8.850 -1.664 1.00 88.69 321 TYR A N 1
ATOM 2540 C CA . TYR A 1 321 ? -7.461 8.199 -0.511 1.00 88.69 321 TYR A CA 1
ATOM 2541 C C . TYR A 1 321 ? -8.169 6.874 -0.264 1.00 88.69 321 TYR A C 1
ATOM 2543 O O . TYR A 1 321 ? -9.384 6.775 -0.442 1.00 88.69 321 TYR A O 1
ATOM 2551 N N . ALA A 1 322 ? -7.412 5.863 0.148 1.00 88.81 322 ALA A N 1
ATOM 2552 C CA . ALA A 1 322 ? -7.938 4.553 0.496 1.00 88.81 322 ALA A CA 1
ATOM 2553 C C . ALA A 1 322 ? -7.406 4.141 1.869 1.00 88.81 322 ALA A C 1
ATOM 2555 O O . ALA A 1 322 ? -6.202 4.223 2.114 1.00 88.81 322 ALA A O 1
ATOM 2556 N N . GLY A 1 323 ? -8.292 3.707 2.762 1.00 88.06 323 GLY A N 1
ATOM 2557 C CA . GLY A 1 323 ? -7.910 3.359 4.128 1.00 88.06 323 GLY A CA 1
ATOM 2558 C C . GLY A 1 323 ? -8.944 2.489 4.841 1.00 88.06 323 GLY A C 1
ATOM 2559 O O . GLY A 1 323 ? -10.093 2.407 4.399 1.00 88.06 323 GLY A O 1
ATOM 2560 N N . PRO A 1 324 ? -8.543 1.799 5.922 1.00 89.75 324 PRO A N 1
ATOM 2561 C CA . PRO A 1 324 ? -9.454 0.985 6.707 1.00 89.75 324 PRO A CA 1
ATOM 2562 C C . PRO A 1 324 ? -10.383 1.867 7.547 1.00 89.75 324 PRO A C 1
ATOM 2564 O O . PRO A 1 324 ? -9.942 2.842 8.152 1.00 89.75 324 PRO A O 1
ATOM 2567 N N . VAL A 1 325 ? -11.651 1.480 7.647 1.00 92.31 325 VAL A N 1
ATOM 2568 C CA . VAL A 1 325 ? -12.614 2.069 8.584 1.00 92.31 325 VAL A CA 1
ATOM 2569 C C . VAL A 1 325 ? -13.286 0.990 9.416 1.00 92.31 325 VAL A C 1
ATOM 2571 O O . VAL A 1 325 ? -13.515 -0.139 8.962 1.00 92.31 325 VAL A O 1
ATOM 2574 N N . SER A 1 326 ? -13.605 1.348 10.657 1.00 92.81 326 SER A N 1
ATOM 2575 C CA . SER A 1 326 ? -14.291 0.470 11.597 1.00 92.81 326 SER A CA 1
ATOM 2576 C C . SER A 1 326 ? -15.647 0.027 11.071 1.00 92.81 326 SER A C 1
ATOM 2578 O O . SER A 1 326 ? -16.265 0.635 10.193 1.00 92.81 326 SER A O 1
ATOM 2580 N N . SER A 1 327 ? -16.126 -1.070 11.635 1.00 95.00 327 SER A N 1
ATOM 2581 C CA . SER A 1 327 ? -17.365 -1.671 11.206 1.00 95.00 327 SER A CA 1
ATOM 2582 C C . SER A 1 327 ? -18.207 -2.033 12.424 1.00 95.00 327 SER A C 1
ATOM 2584 O O . SER A 1 327 ? -17.698 -2.597 13.385 1.00 95.00 327 SER A O 1
ATOM 2586 N N . PHE A 1 328 ? -19.493 -1.688 12.379 1.00 96.44 328 PHE A N 1
ATOM 2587 C CA . PHE A 1 328 ? -20.427 -1.821 13.494 1.00 96.44 328 PHE A CA 1
ATOM 2588 C C . PHE A 1 328 ? -21.532 -2.849 13.210 1.00 96.44 328 PHE A C 1
ATOM 2590 O O . PHE A 1 328 ? -21.998 -2.970 12.072 1.00 96.44 328 PHE A O 1
ATOM 2597 N N . TYR A 1 329 ? -21.934 -3.582 14.241 1.00 96.44 329 TYR A N 1
ATOM 2598 C CA . TYR A 1 329 ? -23.043 -4.528 14.242 1.00 96.44 329 TYR A CA 1
ATOM 2599 C C . TYR A 1 329 ? -23.920 -4.287 15.463 1.00 96.44 329 TYR A C 1
ATOM 2601 O O . TYR A 1 329 ? -23.421 -3.993 16.547 1.00 96.44 329 TYR A O 1
ATOM 2609 N N . GLU A 1 330 ? -25.219 -4.487 15.285 1.00 95.25 330 GLU A N 1
ATOM 2610 C CA . GLU A 1 330 ? -26.204 -4.459 16.358 1.00 95.25 330 GLU A CA 1
ATOM 2611 C C . GLU A 1 330 ? -27.071 -5.714 16.250 1.00 95.25 330 GLU A C 1
ATOM 2613 O O . GLU A 1 330 ? -27.538 -6.070 15.165 1.00 95.25 330 GLU A O 1
ATOM 2618 N N . HIS A 1 331 ? -27.248 -6.422 17.362 1.00 92.50 331 HIS A N 1
ATOM 2619 C CA . HIS A 1 331 ? -27.944 -7.699 17.386 1.00 92.50 331 HIS A CA 1
ATOM 2620 C C . HIS A 1 331 ? -28.793 -7.861 18.644 1.00 92.50 331 HIS A C 1
ATOM 2622 O O . HIS A 1 331 ? -28.281 -8.036 19.748 1.00 92.50 331 HIS A O 1
ATOM 2628 N N . ALA A 1 332 ? -30.114 -7.864 18.469 1.00 93.38 332 ALA A N 1
ATOM 2629 C CA . ALA A 1 332 ? -31.053 -8.227 19.523 1.00 93.38 332 ALA A CA 1
ATOM 2630 C C . ALA A 1 332 ? -31.252 -9.752 19.549 1.00 93.38 332 ALA A C 1
ATOM 2632 O O . ALA A 1 332 ? -32.050 -10.293 18.777 1.00 93.38 332 ALA A O 1
ATOM 2633 N N . LYS A 1 333 ? -30.530 -10.436 20.440 1.00 91.88 333 LYS A N 1
ATOM 2634 C CA . LYS A 1 333 ? -30.614 -11.890 20.631 1.00 91.88 333 LYS A CA 1
ATOM 2635 C C . LYS A 1 333 ? -31.859 -12.233 21.449 1.00 91.88 333 LYS A C 1
ATOM 2637 O O . LYS A 1 333 ? -32.164 -11.553 22.426 1.00 91.88 333 LYS A O 1
ATOM 2642 N N . LEU A 1 334 ? -32.590 -13.265 21.029 1.00 93.19 334 LEU A N 1
ATOM 2643 C CA . LEU A 1 334 ? -33.744 -13.790 21.762 1.00 93.19 334 LEU A CA 1
ATOM 2644 C C . LEU A 1 334 ? -33.279 -14.550 23.013 1.00 93.19 334 LEU A C 1
ATOM 2646 O O . LEU A 1 334 ? -32.305 -15.298 22.944 1.00 93.19 334 LEU A O 1
ATOM 2650 N N . GLY A 1 335 ? -34.001 -14.389 24.121 1.00 92.25 335 GLY A N 1
ATOM 2651 C CA . GLY A 1 335 ? -33.654 -14.970 25.415 1.00 92.25 335 GLY A CA 1
ATOM 2652 C C . GLY A 1 335 ? -32.665 -14.112 26.206 1.00 92.25 335 GLY A C 1
ATOM 2653 O O . GLY A 1 335 ? -32.457 -12.937 25.904 1.00 92.25 335 GLY A O 1
ATOM 2654 N N . MET A 1 336 ? -32.068 -14.718 27.236 1.00 92.31 336 MET A N 1
ATOM 2655 C CA . MET A 1 336 ? -31.197 -14.046 28.216 1.00 92.31 336 MET A CA 1
ATOM 2656 C C . MET A 1 336 ? -29.713 -14.418 28.076 1.00 92.31 336 MET A C 1
ATOM 2658 O O . MET A 1 336 ? -28.879 -13.934 28.842 1.00 92.31 336 MET A O 1
ATOM 2662 N N . ASP A 1 337 ? -29.376 -15.268 27.104 1.00 91.69 337 ASP A N 1
ATOM 2663 C CA . ASP A 1 337 ? -28.005 -15.719 26.878 1.00 91.69 337 ASP A CA 1
ATOM 2664 C C . ASP A 1 337 ? -27.167 -14.609 26.240 1.00 91.69 337 ASP A C 1
ATOM 2666 O O . ASP A 1 337 ? -27.456 -14.159 25.126 1.00 91.69 337 ASP A O 1
ATOM 2670 N N . ARG A 1 338 ? -26.077 -14.225 26.904 1.00 93.25 338 ARG A N 1
ATOM 2671 C CA . ARG A 1 338 ? -25.113 -13.244 26.392 1.00 93.25 338 ARG A CA 1
ATOM 2672 C C . ARG A 1 338 ? -24.137 -13.896 25.423 1.00 93.25 338 ARG A C 1
ATOM 2674 O O . ARG A 1 338 ? -23.811 -15.065 25.594 1.00 93.25 338 ARG A O 1
ATOM 2681 N N . LEU A 1 339 ? -23.720 -13.154 24.402 1.00 93.69 339 LEU A N 1
ATOM 2682 C CA . LEU A 1 339 ? -22.659 -13.593 23.497 1.00 93.69 339 LEU A CA 1
ATOM 2683 C C . LEU A 1 339 ? -21.288 -13.277 24.096 1.00 93.69 339 LEU A C 1
ATOM 2685 O O . LEU A 1 339 ? -21.096 -12.175 24.608 1.00 93.69 339 LEU A O 1
ATOM 2689 N N . THR A 1 340 ? -20.349 -14.217 23.996 1.00 95.94 340 THR A N 1
ATOM 2690 C CA . THR A 1 340 ? -18.925 -13.947 24.264 1.00 95.94 340 THR A CA 1
ATOM 2691 C C . THR A 1 340 ? -18.194 -13.512 22.991 1.00 95.94 340 THR A C 1
ATOM 2693 O O . THR A 1 340 ? -18.687 -13.722 21.877 1.00 95.94 340 THR A O 1
ATOM 2696 N N . ASP A 1 341 ? -16.999 -12.935 23.139 1.00 96.50 341 ASP A N 1
ATOM 2697 C CA . ASP A 1 341 ? -16.147 -12.560 22.004 1.00 96.50 341 ASP A CA 1
ATOM 2698 C C . ASP A 1 341 ? -15.776 -13.782 21.145 1.00 96.50 341 ASP A C 1
ATOM 2700 O O . ASP A 1 341 ? -15.765 -13.696 19.917 1.00 96.50 341 ASP A O 1
ATOM 2704 N N . GLU A 1 342 ? -15.566 -14.959 21.745 1.00 96.44 342 GLU A N 1
ATOM 2705 C CA . GLU A 1 342 ? -15.289 -16.199 21.010 1.00 96.44 342 GLU A CA 1
ATOM 2706 C C . GLU A 1 342 ? -16.489 -16.654 20.172 1.00 96.44 342 GLU A C 1
ATOM 2708 O O . GLU A 1 342 ? -16.327 -17.018 19.003 1.00 96.44 342 GLU A O 1
ATOM 2713 N N . GLU A 1 343 ? -17.698 -16.607 20.738 1.00 95.75 343 GLU A N 1
ATOM 2714 C CA . GLU A 1 343 ? -18.931 -16.925 20.011 1.00 95.75 343 GLU A CA 1
ATOM 2715 C C . GLU A 1 343 ? -19.178 -15.925 18.876 1.00 95.75 343 GLU A C 1
ATOM 2717 O O . GLU A 1 343 ? -19.595 -16.302 17.777 1.00 95.75 343 GLU A O 1
ATOM 2722 N N . TRP A 1 344 ? -18.891 -14.644 19.114 1.00 96.31 344 TRP A N 1
ATOM 2723 C CA . TRP A 1 344 ? -19.014 -13.590 18.114 1.00 96.31 344 TRP A CA 1
ATOM 2724 C C . TRP A 1 344 ? -18.011 -13.752 16.973 1.00 96.31 344 TRP A C 1
ATOM 2726 O O . TRP A 1 344 ? -18.385 -13.731 15.799 1.00 96.31 344 TRP A O 1
ATOM 2736 N N . LYS A 1 345 ? -16.745 -14.009 17.298 1.00 95.94 345 LYS A N 1
ATOM 2737 C CA . LYS A 1 345 ? -15.684 -14.306 16.333 1.00 95.94 345 LYS A CA 1
ATOM 2738 C C . LYS A 1 345 ? -16.007 -15.550 15.506 1.00 95.94 345 LYS A C 1
ATOM 2740 O O . LYS A 1 345 ? -15.822 -15.535 14.287 1.00 95.94 345 LYS A O 1
ATOM 2745 N N . ALA A 1 346 ? -16.565 -16.594 16.126 1.00 96.19 346 ALA A N 1
ATOM 2746 C CA . ALA A 1 346 ? -16.996 -17.806 15.432 1.00 96.19 346 ALA A CA 1
ATOM 2747 C C . ALA A 1 346 ? -18.076 -17.530 14.370 1.00 96.19 346 ALA A C 1
ATOM 2749 O O . ALA A 1 346 ? -18.028 -18.130 13.294 1.00 96.19 346 ALA A O 1
ATOM 2750 N N . LYS A 1 347 ? -18.986 -16.571 14.603 1.00 95.25 347 LYS A N 1
ATOM 2751 C CA . LYS A 1 347 ? -19.992 -16.174 13.601 1.00 95.25 347 LYS A CA 1
ATOM 2752 C C . LYS A 1 347 ? -19.367 -15.655 12.310 1.00 95.25 347 LYS A C 1
ATOM 2754 O O . LYS A 1 347 ? -19.846 -16.007 11.240 1.00 95.25 347 LYS A O 1
ATOM 2759 N N . PHE A 1 348 ? -18.278 -14.888 12.375 1.00 94.62 348 PHE A N 1
ATOM 2760 C CA . PHE A 1 348 ? -17.579 -14.429 11.166 1.00 94.62 348 PHE A CA 1
ATOM 2761 C C . PHE A 1 348 ? -16.897 -15.561 10.403 1.00 94.62 348 PHE A C 1
ATOM 2763 O O . PHE A 1 348 ? -16.840 -15.521 9.173 1.00 94.62 348 PHE A O 1
ATOM 2770 N N . SER A 1 349 ? -16.373 -16.557 11.118 1.00 93.00 349 SER A N 1
ATOM 2771 C CA . SER A 1 349 ? -15.771 -17.749 10.513 1.00 93.00 349 SER A CA 1
ATOM 2772 C C . SER A 1 349 ? -16.821 -18.634 9.836 1.00 93.00 349 SER A C 1
ATOM 2774 O O . SER A 1 349 ? -16.547 -19.208 8.786 1.00 93.00 349 SER A O 1
ATOM 2776 N N . ALA A 1 350 ? -18.027 -18.704 10.407 1.00 95.50 350 ALA A N 1
ATOM 2777 C CA . ALA A 1 350 ? -19.167 -19.438 9.858 1.00 95.50 350 ALA A CA 1
ATOM 2778 C C . ALA A 1 350 ? -19.973 -18.647 8.807 1.00 95.50 350 ALA A C 1
ATOM 2780 O O . ALA A 1 350 ? -20.857 -19.208 8.166 1.00 95.50 350 ALA A O 1
ATOM 2781 N N . ASN A 1 351 ? -19.669 -17.360 8.608 1.00 92.81 351 ASN A N 1
ATOM 2782 C CA . ASN A 1 351 ? -20.463 -16.428 7.802 1.00 92.81 351 ASN A CA 1
ATOM 2783 C C . ASN A 1 351 ? -21.926 -16.279 8.288 1.00 92.81 351 ASN A C 1
ATOM 2785 O O . ASN A 1 351 ? -22.857 -16.157 7.494 1.00 92.81 351 ASN A O 1
ATOM 2789 N N . GLU A 1 352 ? -22.114 -16.290 9.608 1.00 94.31 352 GLU A N 1
ATOM 2790 C CA . GLU A 1 352 ? -23.396 -16.189 10.324 1.00 94.31 352 GLU A CA 1
ATOM 2791 C C . GLU A 1 352 ? -23.516 -14.894 11.149 1.00 94.31 352 GLU A C 1
ATOM 2793 O O . GLU A 1 352 ? -24.353 -14.778 12.053 1.00 94.31 352 GLU A O 1
ATOM 2798 N N . GLN A 1 353 ? -22.648 -13.914 10.893 1.00 92.94 353 GLN A N 1
ATOM 2799 C CA . GLN A 1 353 ? -22.776 -12.591 11.492 1.00 92.94 353 GLN A CA 1
ATOM 2800 C C . GLN A 1 353 ? -24.106 -11.935 11.065 1.00 92.94 353 GLN A C 1
ATOM 2802 O O . GLN A 1 353 ? -24.542 -12.102 9.923 1.00 92.94 353 GLN A O 1
ATOM 2807 N N . PRO A 1 354 ? -24.768 -11.176 11.955 1.00 92.81 354 PRO A N 1
ATOM 2808 C CA . PRO A 1 354 ? -25.998 -10.466 11.626 1.00 92.81 354 PRO A CA 1
ATOM 2809 C C . PRO A 1 354 ? -25.761 -9.408 10.542 1.00 92.81 354 PRO A C 1
ATOM 2811 O O . PRO A 1 354 ? -24.641 -8.941 10.327 1.00 92.81 354 PRO A O 1
ATOM 2814 N N . ALA A 1 355 ? -26.839 -8.993 9.875 1.00 92.56 355 ALA A N 1
ATOM 2815 C CA . ALA A 1 355 ? -26.781 -7.883 8.934 1.00 92.56 355 ALA A CA 1
ATOM 2816 C C . ALA A 1 355 ? -26.327 -6.587 9.628 1.00 92.56 355 ALA A C 1
ATOM 2818 O O . ALA A 1 355 ? -26.575 -6.369 10.817 1.00 92.56 355 ALA A O 1
ATOM 2819 N N . ARG A 1 356 ? -25.677 -5.705 8.862 1.00 92.94 356 ARG A N 1
ATOM 2820 C CA . ARG A 1 356 ? -25.361 -4.348 9.322 1.00 92.94 356 ARG A CA 1
ATOM 2821 C C . ARG A 1 356 ? -26.654 -3.562 9.567 1.00 92.94 356 ARG A C 1
ATOM 2823 O O . ARG A 1 356 ? -27.643 -3.818 8.874 1.00 92.94 356 ARG A O 1
ATOM 2830 N N . PRO A 1 357 ? -26.656 -2.584 10.489 1.00 94.12 357 PRO A N 1
ATOM 2831 C CA . PRO A 1 357 ? -27.784 -1.673 10.625 1.00 94.12 357 PRO A CA 1
ATOM 2832 C C . PRO A 1 357 ? -28.144 -1.027 9.285 1.00 94.12 357 PRO A C 1
ATOM 2834 O O . PRO A 1 357 ? -27.266 -0.614 8.534 1.00 94.12 357 PRO A O 1
ATOM 2837 N N . SER A 1 358 ? -29.436 -0.910 8.981 1.00 94.06 358 SER A N 1
ATOM 2838 C CA . SER A 1 358 ? -29.897 -0.516 7.642 1.00 94.06 358 SER A CA 1
ATOM 2839 C C . SER A 1 358 ? -29.355 0.838 7.173 1.00 94.06 358 SER A C 1
ATOM 2841 O O . SER A 1 358 ? -29.129 1.026 5.985 1.00 94.06 358 SER A O 1
ATOM 2843 N N . TRP A 1 359 ? -29.101 1.775 8.089 1.00 94.12 359 TRP A N 1
ATOM 2844 C CA . TRP A 1 359 ? -28.577 3.104 7.766 1.00 94.12 359 TRP A CA 1
ATOM 2845 C C . TRP A 1 359 ? -27.153 3.084 7.188 1.00 94.12 359 TRP A C 1
ATOM 2847 O O . TRP A 1 359 ? -26.764 4.040 6.511 1.00 94.12 359 TRP A O 1
ATOM 2857 N N . THR A 1 360 ? -26.385 2.002 7.377 1.00 94.31 360 THR A N 1
ATOM 2858 C CA . THR A 1 360 ? -25.042 1.886 6.788 1.00 94.31 360 THR A CA 1
ATOM 2859 C C . THR A 1 360 ? -25.088 1.783 5.263 1.00 94.31 360 THR A C 1
ATOM 2861 O O . THR A 1 360 ? -24.093 2.073 4.609 1.00 94.31 360 THR A O 1
ATOM 2864 N N . SER A 1 361 ? -26.232 1.417 4.668 1.00 91.44 361 SER A N 1
ATOM 2865 C CA . SER A 1 361 ? -26.391 1.319 3.208 1.00 91.44 361 SER A CA 1
ATOM 2866 C C . SER A 1 361 ? -26.233 2.659 2.480 1.00 91.44 361 SER A C 1
ATOM 2868 O O . SER A 1 361 ? -26.137 2.683 1.258 1.00 91.44 361 SER A O 1
ATOM 2870 N N . SER A 1 362 ? -26.235 3.780 3.209 1.00 92.81 362 SER A N 1
ATOM 2871 C CA . SER A 1 362 ? -26.020 5.120 2.650 1.00 92.81 362 SER A CA 1
ATOM 2872 C C . SER A 1 362 ? -24.585 5.361 2.166 1.00 92.81 362 SER A C 1
ATOM 2874 O O . SER A 1 362 ? -24.378 6.211 1.305 1.00 92.81 362 SER A O 1
ATOM 2876 N N . TYR A 1 363 ? -23.607 4.620 2.697 1.00 89.81 363 TYR A N 1
ATOM 2877 C CA . TYR A 1 363 ? -22.184 4.782 2.371 1.00 89.81 363 TYR A CA 1
ATOM 2878 C C . TYR A 1 363 ? -21.443 3.455 2.156 1.00 89.81 363 TYR A C 1
ATOM 2880 O O . TYR A 1 363 ? -20.352 3.447 1.590 1.00 89.81 363 TYR A O 1
ATOM 2888 N N . LEU A 1 364 ? -22.002 2.328 2.605 1.00 91.62 364 LEU A N 1
ATOM 2889 C CA . LEU A 1 364 ? -21.395 1.010 2.462 1.00 91.62 364 LEU A CA 1
ATOM 2890 C C . LEU A 1 364 ? -21.917 0.310 1.205 1.00 91.62 364 LEU A C 1
ATOM 2892 O O . LEU A 1 364 ? -23.104 0.001 1.105 1.00 91.62 364 LEU A O 1
ATOM 2896 N N . ILE A 1 365 ? -21.009 -0.006 0.284 1.00 86.00 365 ILE A N 1
ATOM 2897 C CA . ILE A 1 365 ? -21.295 -0.863 -0.867 1.00 86.00 365 ILE A CA 1
ATOM 2898 C C . ILE A 1 365 ? -21.008 -2.307 -0.455 1.00 86.00 365 ILE A C 1
ATOM 2900 O O . ILE A 1 365 ? -19.867 -2.666 -0.167 1.00 86.00 365 ILE A O 1
ATOM 2904 N N . THR A 1 366 ? -22.041 -3.142 -0.412 1.00 76.44 366 THR A N 1
ATOM 2905 C CA . THR A 1 366 ? -21.893 -4.586 -0.211 1.00 76.44 366 THR A CA 1
ATOM 2906 C C . THR A 1 366 ? -21.802 -5.271 -1.569 1.00 76.44 366 THR A C 1
ATOM 2908 O O . THR A 1 366 ? -22.681 -5.079 -2.409 1.00 76.44 366 THR A O 1
ATOM 2911 N N . ASN A 1 367 ? -20.761 -6.075 -1.793 1.00 59.34 367 ASN A N 1
ATOM 2912 C CA . ASN A 1 367 ? -20.746 -6.990 -2.932 1.00 59.34 367 ASN A CA 1
ATOM 2913 C C . ASN A 1 367 ? -21.875 -8.009 -2.721 1.00 59.34 367 ASN A C 1
ATOM 2915 O O . ASN A 1 367 ? -21.829 -8.759 -1.744 1.00 59.34 367 ASN A O 1
ATOM 2919 N N . ASN A 1 368 ? -22.887 -7.976 -3.591 1.00 43.19 368 ASN A N 1
ATOM 2920 C CA . ASN A 1 368 ? -23.875 -9.049 -3.708 1.00 43.19 368 ASN A CA 1
ATOM 2921 C C . ASN A 1 368 ? -23.255 -10.272 -4.377 1.00 43.19 368 ASN A C 1
ATOM 2923 O O . ASN A 1 368 ? -22.507 -10.071 -5.364 1.00 43.19 368 ASN A O 1
#

pLDDT: mean 88.18, std 11.35, range [43.19, 98.44]

Solvent-accessible surface area (backbone atoms only — not comparable to full-atom values): 21689 Å² total; per-residue (Å²): 133,89,78,59,60,87,87,50,96,62,84,67,82,77,82,90,78,89,60,100,81,52,59,36,90,45,73,54,32,52,48,42,36,37,57,13,32,82,48,32,68,49,96,90,36,76,34,92,35,74,66,62,56,77,44,57,42,41,31,40,49,51,32,69,64,35,52,63,74,37,44,69,57,34,73,72,57,59,39,54,68,48,52,51,44,49,25,54,56,58,66,66,57,52,69,68,61,41,63,67,41,72,68,39,39,49,52,46,54,51,34,59,70,56,66,74,64,94,50,90,86,50,59,74,70,70,75,34,69,71,37,53,51,51,49,51,51,52,42,52,54,54,48,49,52,54,48,59,81,35,51,89,42,41,41,78,56,70,61,82,75,94,75,90,80,56,94,71,84,86,59,78,67,49,31,66,59,27,47,52,55,19,50,52,25,50,54,46,41,60,54,56,74,70,52,92,65,99,48,68,67,60,52,52,52,52,44,54,35,27,51,47,40,23,55,49,21,54,51,51,21,54,48,6,50,25,55,73,68,74,47,83,77,51,74,69,57,50,48,47,54,54,33,30,72,29,71,59,95,68,88,55,92,91,57,56,80,49,39,43,56,58,24,49,66,37,94,55,40,68,55,65,78,56,91,77,37,49,53,43,78,78,46,75,45,84,39,62,54,82,94,70,35,64,24,26,31,33,30,43,28,48,52,73,66,39,81,43,78,46,78,49,78,52,100,93,44,78,45,78,46,76,48,80,37,87,36,69,38,59,46,76,40,78,41,84,78,78,74,47,41,68,60,53,44,47,21,61,76,69,72,64,57,75,66,60,58,75,76,51,64,81,79,52,85,76,89,126

Secondary structure (DSSP, 8-state):
-----TT-SSPPPPPP---TTPPBP-HHHHHHHHSSTTT-EETTEE----S--HHHHHHHHT-HHHHHHTHHHHHHH--HHHHHHHHHHHHT--HHHHHSSHHHHHHHHHHHTT----STTS-GGGGSHHHHHHHHHHHHHHHHHHHHHTTTTBPPP---------SS----S-HHHHHHHHHHHHHHHHHHHT---S-HHHHHHHHHHHHHHHHHHHHHHHHHHHHHHTPPPPHHHHHHHHTSSB--SS--TTS-S-BSTTGGGSSSGGGGG-----EEEEEEE---STTT-S-EEEEEEE-SPEEEEEEEEETTEEEEEEEEE--EEEEEEESSPPPPHHHHHHHHHHT-PPPPPGGGGGT-----

Sequence (368 aa):
WLSTNPLSSEATPLPLSFTVMGQRFIVDSYVFSNVVYDNIVHKGTKVPRALPSSLDAMFVLGSNEAGKLLKDELDTYNYASNLHALRFLVDGYGEDFWSENVYNMWLTTLRSMNHLSDSESVPAPMRTEAWSHKVLNTQLASWAELRHDTLLYAKQSYTGGIGCEYPDGYVEPYPEAYRTLGAVATRLEENLTGLETQNPWLTTRLLEWASTWRSTMAHLESMANKELKDEPFNEVEIALFKQWIKKPEEMTCGGPSFTGRFPALYLNEMHAEEFDPIIADVHTNPNDDAPLGPARVLHVGTGKANLMILTRQSCEGTRAYAGPVSSFYEHAKLGMDRLTDEEWKAKFSANEQPARPSWTSSYLITNN